Protein AF-0000000084465226 (afdb_homodimer)

Foldseek 3Di:
DPPPPPPPPDPPDAAEDPPADDAPAWEAEPLVRYIGHHHVCLVVVQFVQSVVVVVVVPDPHSYHYHYDPQQRDPLLVVQSSCCSPVVDRPDDLAQRSLLSNLVVCVVRVRPVSNVSVVVVLLVVLVVPPDPLLRSLQNCQSSPNLPSNLSSCVVCVADFDAAPDPPDDPPQQDFDGPHGCLAPVRHHVCSVVVPGPVLQNVLSNVLVVVPPDPDRSSVSSVVSSVVVVVVVVD/DPPPPPDDPDPPDAAEDPPADDAPAWEAEPLVRYIGHHHPCLVVVQFVQSVVVVVVVPDPHSYHYHYDPQQRDPLLVVQSSCCSPVVDRPDDLAQRSLLSNLVVCVVRVRPVSNVSVVVVLLVVLVVCPDPLLRSLQNCQSSPNLPSNLSSCVVCVADFDAAPDDPDDPPQQDFDGPHGCLAPVRHHVCSVVVPGPVLQNVLSNVLVVVPPPPDRSSVSSVVSSVVVVVVVVD

Nearest PDB structures (foldseek):
  8rit-assembly1_B  TM=6.973E-01  e=1.327E-02  Xenopus laevis
  7x4x-assembly2_C  TM=7.079E-01  e=2.203E-02  Homo sapiens
  8p2n-assembly1_B  TM=6.902E-01  e=2.203E-02  Xenopus laevis
  6w68-assembly1_A-2  TM=7.251E-01  e=8.524E-02  Homo sapiens
  8rit-assembly1_B  TM=6.971E-01  e=1.528E-02  Xenopus laevis

Organism: NCBI:txid879819

Solvent-accessible surface area (backbone atoms only — not comparable to full-atom values): 25489 Å² total; per-residue (Å²): 134,84,83,77,73,92,68,79,78,77,74,75,78,70,39,71,41,92,79,42,64,82,31,81,24,36,36,33,16,61,62,69,28,34,33,34,19,38,51,52,64,57,52,41,73,37,9,64,54,54,38,48,56,46,60,67,45,53,96,75,54,63,56,49,74,33,69,48,66,77,38,30,28,58,70,36,49,50,42,47,49,33,32,58,71,70,67,37,74,81,61,70,89,39,51,66,64,48,40,23,36,49,50,36,31,60,74,37,51,19,56,64,47,48,50,51,48,52,52,51,49,54,51,46,65,71,65,63,77,59,58,63,59,52,49,38,50,35,26,47,53,66,65,36,62,68,57,34,35,50,49,37,61,74,50,68,77,44,51,26,63,74,66,53,87,87,57,77,73,57,84,56,40,51,42,51,63,35,48,56,62,40,65,37,37,48,28,54,61,69,67,68,62,75,50,56,44,62,57,56,46,14,41,19,38,26,50,53,44,67,80,52,94,60,55,56,33,58,40,23,50,52,43,36,50,53,53,55,55,57,69,70,102,134,88,83,78,75,91,68,79,78,77,76,76,78,71,39,72,41,91,79,41,65,83,30,82,23,38,36,32,17,58,62,68,30,33,33,34,18,39,50,50,61,59,51,42,73,36,10,64,54,54,38,48,56,46,58,66,46,52,96,75,57,61,58,48,77,33,69,47,65,78,37,29,28,58,70,36,48,50,42,47,48,32,33,58,71,69,64,38,75,82,61,70,88,39,50,66,64,48,39,23,37,49,49,36,31,58,73,38,52,19,57,64,46,47,50,51,47,52,53,51,50,53,51,48,65,69,65,61,78,58,58,64,60,53,50,38,49,34,26,46,52,66,66,36,63,67,56,34,35,50,47,37,62,76,50,69,78,44,50,25,63,72,67,52,88,86,57,77,72,56,84,56,40,52,42,52,64,36,48,59,63,41,64,38,35,48,27,54,62,68,69,67,62,75,50,57,46,62,56,56,43,14,39,20,38,26,50,52,47,65,81,52,92,59,55,56,34,56,40,23,51,52,42,36,51,52,52,57,55,56,69,70,100

Radius of gyration: 28.39 Å; Cα contacts (8 Å, |Δi|>4): 663; chains: 2; bounding box: 90×73×52 Å

pLDDT: mean 82.98, std 15.49, range [26.61, 96.94]

Sequence (466 aa):
MAEGERSGRGEAEIYDDAVWTDGDFEVITTADNVRFRVPSFHLFSSSAVLRNAHSVANGAKCKITFTDPDCETADIFRLFLGLASKGRLLAAWTLDPVRQLVMFLDKYECIQARRLFSSRFEIEIRRSGTRAHDLFLVAAAIGDTSLCRLILTRQAKQVWGKPREGTKAKPLDGTPGWCVWDCRHWPSSTWNCGVPNKYLFALARAFGQGGSSKPLADEFERYLGLVESSNALMAEGERSGRGEAEIYDDAVWTDGDFEVITTADNVRFRVPSFHLFSSSAVLRNAHSVANGAKCKITFTDPDCETADIFRLFLGLASKGRLLAAWTLDPVRQLVMFLDKYECIQARRLFSSRFEIEIRRSGTRAHDLFLVAAAIGDTSLCRLILTRQAKQVWGKPREGTKAKPLDGTPGWCVWDCRHWPSSTWNCGVPNKYLFALARAFGQGGSSKPLADEFERYLGLVESSNAL

Secondary structure (DSSP, 8-state):
------------PPEEEEEEES-SEEEEETTTTEEEEE-HHHHHHH-HHHHHHHHHTTTT--EEEE--TTT-SHHHHHHHHHHHHH----S-S-HHHHHHHHHHHHHTT-HHHHHHHHHHHHHHHHH--S-HHHHHHHHHHTT-HHHHHHHHHHTTT-BBS---TT----TTSPPBTSBTT-GGG--GGGGGS---HHHHHHHHHHHHTTT-SS-HHHHHHHHHHHHHHHHH-/------------PPEEEEEEES-SEEEEETTTTEEEEE-HHHHHTT-HHHHHHHHHTTTT--EEEE--TTT-SHHHHHHHHHHHHH----S-S-HHHHHHHHHHHHHTT-HHHHHHHHHHHHHHHHHT-S-HHHHHHHHHHTT-HHHHHHHHHHTTT-BBS---TTS---TTSPPBTSBTT-GGG--GGGGGS---HHHHHHHHHHHHTTT-SS-HHHHHHHHHHHHHHHHH-

Structure (mmCIF, N/CA/C/O backbone):
data_AF-0000000084465226-model_v1
#
loop_
_entity.id
_entity.type
_entity.pdbx_description
1 polymer 'BTB domain-containing protein'
#
loop_
_atom_site.group_PDB
_atom_site.id
_atom_site.type_symbol
_atom_site.label_atom_id
_atom_site.label_alt_id
_atom_site.label_comp_id
_atom_site.label_asym_id
_atom_site.label_entity_id
_atom_site.label_seq_id
_atom_site.pdbx_PDB_ins_code
_atom_site.Cartn_x
_atom_site.Cartn_y
_atom_site.Cartn_z
_atom_site.occupancy
_atom_site.B_iso_or_equiv
_atom_site.auth_seq_id
_atom_site.auth_comp_id
_atom_site.auth_asym_id
_atom_site.auth_atom_id
_atom_site.pdbx_PDB_model_num
ATOM 1 N N . MET A 1 1 ? 60.344 0.068 3.934 1 26.73 1 MET A N 1
ATOM 2 C CA . MET A 1 1 ? 59.094 -0.446 4.5 1 26.73 1 MET A CA 1
ATOM 3 C C . MET A 1 1 ? 58.125 -0.823 3.402 1 26.73 1 MET A C 1
ATOM 5 O O . MET A 1 1 ? 57.844 -0.018 2.512 1 26.73 1 MET A O 1
ATOM 9 N N . ALA A 1 2 ? 57.906 -2.207 3.109 1 30.73 2 ALA A N 1
ATOM 10 C CA . ALA A 1 2 ? 57.156 -2.914 2.062 1 30.73 2 ALA A CA 1
ATOM 11 C C . ALA A 1 2 ? 55.688 -2.592 2.125 1 30.73 2 ALA A C 1
ATOM 13 O O . ALA A 1 2 ? 55.062 -2.68 3.191 1 30.73 2 ALA A O 1
ATOM 14 N N . GLU A 1 3 ? 55.125 -1.611 1.387 1 29.89 3 GLU A N 1
ATOM 15 C CA . GLU A 1 3 ? 53.719 -1.241 1.241 1 29.89 3 GLU A CA 1
ATOM 16 C C . GLU A 1 3 ? 52.844 -2.473 1.016 1 29.89 3 GLU A C 1
ATOM 18 O O . GLU A 1 3 ? 53 -3.176 0.015 1 29.89 3 GLU A O 1
ATOM 23 N N . GLY A 1 4 ? 52.438 -3.301 2.051 1 30.75 4 GLY A N 1
ATOM 24 C CA . GLY A 1 4 ? 51.594 -4.484 2.047 1 30.75 4 GLY A CA 1
ATOM 25 C C . GLY A 1 4 ? 50.25 -4.266 1.346 1 30.75 4 GLY A C 1
ATOM 26 O O . GLY A 1 4 ? 49.469 -3.424 1.762 1 30.75 4 GLY A O 1
ATOM 27 N N . GLU A 1 5 ? 50.094 -4.473 0.018 1 32.34 5 GLU A N 1
ATOM 28 C CA . GLU A 1 5 ? 48.938 -4.406 -0.894 1 32.34 5 GLU A CA 1
ATOM 29 C C . GLU A 1 5 ? 47.719 -5.102 -0.3 1 32.34 5 GLU A C 1
ATOM 31 O O . GLU A 1 5 ? 47.812 -6.246 0.149 1 32.34 5 GLU A O 1
ATOM 36 N N . ARG A 1 6 ? 46.781 -4.383 0.374 1 34.06 6 ARG A N 1
ATOM 37 C CA . ARG A 1 6 ? 45.469 -4.867 0.792 1 34.06 6 ARG A CA 1
ATOM 38 C C . ARG A 1 6 ? 44.844 -5.766 -0.275 1 34.06 6 ARG A C 1
ATOM 40 O O . ARG A 1 6 ? 44.219 -5.277 -1.221 1 34.06 6 ARG A O 1
ATOM 47 N N . SER A 1 7 ? 45.5 -6.77 -0.848 1 32.31 7 SER A N 1
ATOM 48 C CA . SER A 1 7 ? 45.188 -7.617 -1.991 1 32.31 7 SER A CA 1
ATOM 49 C C . SER A 1 7 ? 43.781 -8.195 -1.874 1 32.31 7 SER A C 1
ATOM 51 O O . SER A 1 7 ? 43 -8.148 -2.828 1 32.31 7 SER A O 1
ATOM 53 N N . GLY A 1 8 ? 43.438 -9.391 -1.046 1 33.94 8 GLY A N 1
ATOM 54 C CA . GLY A 1 8 ? 42.625 -10.547 -1.35 1 33.94 8 GLY A CA 1
ATOM 55 C C . GLY A 1 8 ? 41.156 -10.312 -1.069 1 33.94 8 GLY A C 1
ATOM 56 O O . GLY A 1 8 ? 40.688 -10.438 0.073 1 33.94 8 GLY A O 1
ATOM 57 N N . ARG A 1 9 ? 40.406 -9.414 -1.457 1 37.72 9 ARG A N 1
ATOM 58 C CA . ARG A 1 9 ? 38.969 -9.5 -1.297 1 37.72 9 ARG A CA 1
ATOM 59 C C . ARG A 1 9 ? 38.5 -10.945 -1.395 1 37.72 9 ARG A C 1
ATOM 61 O O . ARG A 1 9 ? 38.75 -11.625 -2.389 1 37.72 9 ARG A O 1
ATOM 68 N N . GLY A 1 10 ? 38.375 -11.742 -0.448 1 41.34 10 GLY A N 1
ATOM 69 C CA . GLY A 1 10 ? 38 -13.148 -0.339 1 41.34 10 GLY A CA 1
ATOM 70 C C . GLY A 1 10 ? 36.844 -13.539 -1.236 1 41.34 10 GLY A C 1
ATOM 71 O O . GLY A 1 10 ? 35.812 -12.859 -1.265 1 41.34 10 GLY A O 1
ATOM 72 N N . GLU A 1 11 ? 36.969 -14.008 -2.512 1 51.06 11 GLU A N 1
ATOM 73 C CA . GLU A 1 11 ? 36 -14.578 -3.441 1 51.06 11 GLU A CA 1
ATOM 74 C C . GLU A 1 11 ? 34.938 -15.398 -2.703 1 51.06 11 GLU A C 1
ATOM 76 O O . GLU A 1 11 ? 35.25 -16.281 -1.919 1 51.06 11 GLU A O 1
ATOM 81 N N . ALA A 1 12 ? 33.844 -14.844 -2.297 1 64.75 12 ALA A N 1
ATOM 82 C CA . ALA A 1 12 ? 32.781 -15.594 -1.634 1 64.75 12 ALA A CA 1
ATOM 83 C C . ALA A 1 12 ? 32.625 -16.984 -2.229 1 64.75 12 ALA A C 1
ATOM 85 O O . ALA A 1 12 ? 32.812 -17.188 -3.432 1 64.75 12 ALA A O 1
ATOM 86 N N . GLU A 1 13 ? 32.812 -18.016 -1.422 1 83.81 13 GLU A N 1
ATOM 87 C CA . GLU A 1 13 ? 32.719 -19.438 -1.781 1 83.81 13 GLU A CA 1
ATOM 88 C C . GLU A 1 13 ? 31.422 -19.75 -2.5 1 83.81 13 GLU A C 1
ATOM 90 O O . GLU A 1 13 ? 30.344 -19.344 -2.059 1 83.81 13 GLU A O 1
ATOM 95 N N . ILE A 1 14 ? 31.5 -20.188 -3.77 1 90 14 ILE A N 1
ATOM 96 C CA . ILE A 1 14 ? 30.375 -20.625 -4.59 1 90 14 ILE A CA 1
ATOM 97 C C . ILE A 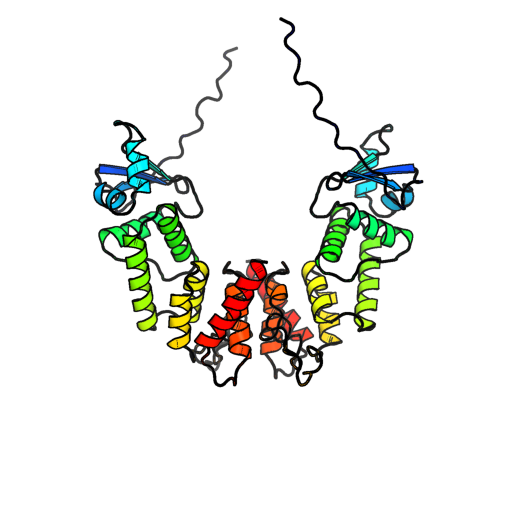1 14 ? 30.062 -22.094 -4.305 1 90 14 ILE A C 1
ATOM 99 O O . ILE A 1 14 ? 30.969 -22.922 -4.266 1 90 14 ILE A O 1
ATOM 103 N N . TYR A 1 15 ? 28.734 -22.344 -3.973 1 93.5 15 TYR A N 1
ATOM 104 C CA . TYR A 1 15 ? 28.281 -23.703 -3.68 1 93.5 15 TYR A CA 1
ATOM 105 C C . TYR A 1 15 ? 27.531 -24.297 -4.867 1 93.5 15 TYR A C 1
ATOM 107 O O . TYR A 1 15 ? 26.766 -23.594 -5.531 1 93.5 15 TYR A O 1
ATOM 115 N N . ASP A 1 16 ? 27.797 -25.594 -5.031 1 93.25 16 ASP A N 1
ATOM 116 C CA . ASP A 1 16 ? 27.094 -26.297 -6.102 1 93.25 16 ASP A CA 1
ATOM 117 C C . ASP A 1 16 ? 25.672 -26.641 -5.672 1 93.25 16 ASP A C 1
ATOM 119 O O . ASP A 1 16 ? 25.438 -27 -4.516 1 93.25 16 ASP A O 1
ATOM 123 N N . ASP A 1 17 ? 24.781 -26.531 -6.652 1 94.12 17 ASP A N 1
ATOM 124 C CA . ASP A 1 17 ? 23.422 -26.984 -6.398 1 94.12 17 ASP A CA 1
ATOM 125 C C . ASP A 1 17 ? 23.375 -28.484 -6.129 1 94.12 17 ASP A C 1
ATOM 127 O O . ASP A 1 17 ? 24.234 -29.219 -6.609 1 94.12 17 ASP A O 1
ATOM 131 N N . ALA A 1 18 ? 22.406 -28.781 -5.363 1 90.94 18 ALA A N 1
ATOM 132 C CA . ALA A 1 18 ? 22.312 -30.172 -4.938 1 90.94 18 ALA A CA 1
ATOM 133 C C . ALA A 1 18 ? 21.781 -31.062 -6.059 1 90.94 18 ALA A C 1
ATOM 135 O O . ALA A 1 18 ? 22.047 -32.25 -6.094 1 90.94 18 ALA A O 1
ATOM 136 N N . VAL A 1 19 ? 21.047 -30.609 -6.945 1 88.75 19 VAL A N 1
ATOM 137 C CA . VAL A 1 19 ? 20.328 -31.406 -7.938 1 88.75 19 VAL A CA 1
ATOM 138 C C . VAL A 1 19 ? 20.922 -31.141 -9.32 1 88.75 19 VAL A C 1
ATOM 140 O O . VAL A 1 19 ? 21.234 -32.094 -10.055 1 88.75 19 VAL A O 1
ATOM 143 N N . TRP A 1 20 ? 21.141 -29.922 -9.648 1 92 20 TRP A N 1
ATOM 144 C CA . TRP A 1 20 ? 21.578 -29.547 -10.992 1 92 20 TRP A CA 1
ATOM 145 C C . TRP A 1 20 ? 23.094 -29.391 -11.055 1 92 20 TRP A C 1
ATOM 147 O O . TRP A 1 20 ? 23.609 -28.281 -11.016 1 92 20 TRP A O 1
ATOM 157 N N . THR A 1 21 ? 23.766 -30.547 -11.219 1 92.06 21 THR A N 1
ATOM 158 C CA . THR A 1 21 ? 25.234 -30.547 -11.133 1 92.06 21 THR A CA 1
ATOM 159 C C . THR A 1 21 ? 25.844 -31.156 -12.391 1 92.06 21 THR A C 1
ATOM 161 O O . THR A 1 21 ? 27.062 -31.141 -12.555 1 92.06 21 THR A O 1
ATOM 164 N N . ASP A 1 22 ? 25.078 -31.641 -13.367 1 87.12 22 ASP A N 1
ATOM 165 C CA . ASP A 1 22 ? 25.641 -32.438 -14.453 1 87.12 22 ASP A CA 1
ATOM 166 C C . ASP A 1 22 ? 25.375 -31.797 -15.805 1 87.12 22 ASP A C 1
ATOM 168 O O . ASP A 1 22 ? 25.594 -32.406 -16.844 1 87.12 22 ASP A O 1
ATOM 172 N N . GLY A 1 23 ? 25.062 -30.625 -15.93 1 87.38 23 GLY A N 1
ATOM 173 C CA . GLY A 1 23 ? 24.766 -30 -17.203 1 87.38 23 GLY A CA 1
ATOM 174 C C . GLY A 1 23 ? 25.984 -29.359 -17.859 1 87.38 23 GLY A C 1
ATOM 175 O O . GLY A 1 23 ? 27.062 -29.344 -17.266 1 87.38 23 GLY A O 1
ATOM 176 N N . ASP A 1 24 ? 25.875 -29 -19.141 1 86.12 24 ASP A N 1
ATOM 177 C CA . ASP A 1 24 ? 26.984 -28.469 -19.938 1 86.12 24 ASP A CA 1
ATOM 178 C C . ASP A 1 24 ? 27.062 -26.953 -19.812 1 86.12 24 ASP A C 1
ATOM 180 O O . ASP A 1 24 ? 27.984 -26.328 -20.344 1 86.12 24 ASP A O 1
ATOM 184 N N . PHE A 1 25 ? 26.172 -26.422 -19.094 1 88.12 25 PHE A N 1
ATOM 185 C CA . PHE A 1 25 ? 26.125 -24.969 -18.969 1 88.12 25 PHE A CA 1
ATOM 186 C C . PHE A 1 25 ? 26.109 -24.547 -17.516 1 88.12 25 PHE A C 1
ATOM 188 O O . PHE A 1 25 ? 25.359 -25.094 -16.703 1 88.12 25 PHE A O 1
ATOM 195 N N . GLU A 1 26 ? 26.891 -23.578 -17.266 1 89.88 26 GLU A N 1
ATOM 196 C CA . GLU A 1 26 ? 27.016 -23.141 -15.875 1 89.88 26 GLU A CA 1
ATOM 197 C C . GLU A 1 26 ? 26.25 -21.844 -15.648 1 89.88 26 GLU A C 1
ATOM 199 O O . GLU A 1 26 ? 26.328 -20.906 -16.453 1 89.88 26 GLU A O 1
ATOM 204 N N . VAL A 1 27 ? 25.453 -21.906 -14.594 1 90.94 27 VAL A N 1
ATOM 205 C CA . VAL A 1 27 ? 24.719 -20.719 -14.156 1 90.94 27 VAL A CA 1
ATOM 206 C C . VAL A 1 27 ? 25.062 -20.422 -12.695 1 90.94 27 VAL A C 1
ATOM 208 O O . VAL A 1 27 ? 25 -21.312 -11.844 1 90.94 27 VAL A O 1
ATOM 211 N N . ILE A 1 28 ? 25.422 -19.188 -12.453 1 89.94 28 ILE A N 1
ATOM 212 C CA . ILE A 1 28 ? 25.734 -18.797 -11.086 1 89.94 28 ILE A CA 1
ATOM 213 C C . ILE A 1 28 ? 24.781 -17.703 -10.633 1 89.94 28 ILE A C 1
ATOM 215 O O . ILE A 1 28 ? 24.562 -16.719 -11.344 1 89.94 28 ILE A O 1
ATOM 219 N N . THR A 1 29 ? 24.172 -17.969 -9.523 1 93.25 29 THR A N 1
ATOM 220 C CA . THR A 1 29 ? 23.391 -16.938 -8.867 1 93.25 29 THR A CA 1
ATOM 221 C C . THR A 1 29 ? 24.203 -16.219 -7.793 1 93.25 29 THR A C 1
ATOM 223 O O . THR A 1 29 ? 24.609 -16.844 -6.805 1 93.25 29 THR A O 1
ATOM 226 N N . THR A 1 30 ? 24.328 -14.984 -7.945 1 86.75 30 THR A N 1
ATOM 227 C CA . THR A 1 30 ? 25.219 -14.25 -7.055 1 86.75 30 THR A CA 1
ATOM 228 C C . THR A 1 30 ? 24.516 -13.922 -5.738 1 86.75 30 THR A C 1
ATOM 230 O O . THR A 1 30 ? 25.172 -13.711 -4.715 1 86.75 30 THR A O 1
ATOM 233 N N . ALA A 1 31 ? 23.234 -13.82 -5.785 1 88.06 31 ALA A N 1
ATOM 234 C CA . ALA A 1 31 ? 22.484 -13.484 -4.578 1 88.06 31 ALA A CA 1
ATOM 235 C C . ALA A 1 31 ? 22.719 -14.523 -3.486 1 88.06 31 ALA A C 1
ATOM 237 O O . ALA A 1 31 ? 22.75 -14.195 -2.299 1 88.06 31 ALA A O 1
ATOM 238 N N . ASP A 1 32 ? 22.922 -15.727 -3.826 1 91.44 32 ASP A N 1
ATOM 239 C CA . ASP A 1 32 ? 23.078 -16.812 -2.859 1 91.44 32 ASP A CA 1
ATOM 240 C C . ASP A 1 32 ? 24.344 -17.609 -3.135 1 91.44 32 ASP A C 1
ATOM 242 O O . ASP A 1 32 ? 24.641 -18.578 -2.434 1 91.44 32 ASP A O 1
ATOM 246 N N . ASN A 1 33 ? 25.109 -17.25 -4.113 1 93.06 33 ASN A N 1
ATOM 247 C CA . ASN A 1 33 ? 26.359 -17.875 -4.473 1 93.06 33 ASN A CA 1
ATOM 248 C C . ASN A 1 33 ? 26.172 -19.375 -4.762 1 93.06 33 ASN A C 1
ATOM 250 O O . ASN A 1 33 ? 26.906 -20.203 -4.23 1 93.06 33 ASN A O 1
ATOM 254 N N . VAL A 1 34 ? 25.266 -19.672 -5.523 1 95.12 34 VAL A N 1
ATOM 255 C CA . VAL A 1 34 ? 24.984 -21.047 -5.91 1 95.12 34 VAL A CA 1
ATOM 256 C C . VAL A 1 34 ? 25.281 -21.234 -7.395 1 95.12 34 VAL A C 1
ATOM 258 O O . VAL A 1 34 ? 24.938 -20.391 -8.219 1 95.12 34 VAL A O 1
ATOM 261 N N . ARG A 1 35 ? 25.953 -22.344 -7.668 1 94.62 35 ARG A N 1
ATOM 262 C CA . ARG A 1 35 ? 26.281 -22.703 -9.047 1 94.62 35 ARG A CA 1
ATOM 263 C C . ARG A 1 35 ? 25.406 -23.859 -9.531 1 94.62 35 ARG A C 1
ATOM 265 O O . ARG A 1 35 ? 25.203 -24.844 -8.82 1 94.62 35 ARG A O 1
ATOM 272 N N . PHE A 1 36 ? 24.859 -23.594 -10.656 1 93.88 36 PHE A N 1
ATOM 273 C CA . PHE A 1 36 ? 24.078 -24.625 -11.336 1 93.88 36 PHE A CA 1
ATOM 274 C C . PHE A 1 36 ? 24.781 -25.094 -12.602 1 93.88 36 PHE A C 1
ATOM 276 O O . PHE A 1 36 ? 25.391 -24.297 -13.312 1 93.88 36 PHE A O 1
ATOM 283 N N . ARG A 1 37 ? 24.781 -26.375 -12.789 1 92.38 37 ARG A N 1
ATOM 284 C CA . ARG A 1 37 ? 25.141 -26.953 -14.078 1 92.38 37 ARG A CA 1
ATOM 285 C C . ARG A 1 37 ? 23.938 -27.594 -14.75 1 92.38 37 ARG A C 1
ATOM 287 O O . ARG A 1 37 ? 23.438 -28.625 -14.289 1 92.38 37 ARG A O 1
ATOM 294 N N . VAL A 1 38 ? 23.5 -26.891 -15.812 1 91.19 38 VAL A N 1
ATOM 295 C CA . VAL A 1 38 ? 22.25 -27.297 -16.438 1 91.19 38 VAL A CA 1
ATOM 296 C C . VAL A 1 38 ? 22.484 -27.578 -17.922 1 91.19 38 VAL A C 1
ATOM 298 O O . VAL A 1 38 ? 23.391 -27 -18.531 1 91.19 38 VAL A O 1
ATOM 301 N N . PRO A 1 39 ? 21.734 -28.609 -18.438 1 87.19 39 PRO A N 1
ATOM 302 C CA . PRO A 1 39 ? 21.797 -28.75 -19.891 1 87.19 39 PRO A CA 1
ATOM 303 C C . PRO A 1 39 ? 21.391 -27.484 -20.625 1 87.19 39 PRO A C 1
ATOM 305 O O . PRO A 1 39 ? 20.312 -26.922 -20.359 1 87.19 39 PRO A O 1
ATOM 308 N N . SER A 1 40 ? 22.188 -27.062 -21.547 1 83.75 40 SER A N 1
ATOM 309 C CA . SER A 1 40 ? 21.984 -25.812 -22.25 1 83.75 40 SER A CA 1
ATOM 310 C C . SER A 1 40 ? 20.641 -25.781 -22.984 1 83.75 40 SER A C 1
ATOM 312 O O . SER A 1 40 ? 20.031 -24.719 -23.125 1 83.75 40 SER A O 1
ATOM 314 N N . PHE A 1 41 ? 20.203 -26.953 -23.344 1 82.88 41 PHE A N 1
ATOM 315 C CA . PHE A 1 41 ? 18.953 -27.062 -24.078 1 82.88 41 PHE A CA 1
ATOM 316 C C . PHE A 1 41 ? 17.781 -26.5 -23.25 1 82.88 41 PHE A C 1
ATOM 318 O O . PHE A 1 41 ? 16.906 -25.828 -23.781 1 82.88 41 PHE A O 1
ATOM 325 N N . HIS A 1 42 ? 17.781 -26.75 -21.938 1 82.38 42 HIS A N 1
ATOM 326 C CA . HIS A 1 42 ? 16.688 -26.281 -21.078 1 82.38 42 HIS A CA 1
ATOM 327 C C . HIS A 1 42 ? 16.656 -24.766 -21.016 1 82.38 42 HIS A C 1
ATOM 329 O O . HIS A 1 42 ? 15.57 -24.172 -21 1 82.38 42 HIS A O 1
ATOM 335 N N . LEU A 1 43 ? 17.766 -24.156 -21.016 1 82.56 43 LEU A N 1
ATOM 336 C CA . LEU A 1 43 ? 17.859 -22.703 -20.891 1 82.56 43 LEU A CA 1
ATOM 337 C C . LEU A 1 43 ? 17.578 -22.031 -22.234 1 82.56 43 LEU A C 1
ATOM 339 O O . LEU A 1 43 ? 16.75 -21.125 -22.312 1 82.56 43 LEU A O 1
ATOM 343 N N . PHE A 1 44 ? 18.188 -22.578 -23.297 1 80.62 44 PHE A N 1
ATOM 344 C CA . PHE A 1 44 ? 18.188 -21.875 -24.594 1 80.62 44 PHE A CA 1
ATOM 345 C C . PHE A 1 44 ? 16.906 -22.141 -25.359 1 80.62 44 PHE A C 1
ATOM 347 O O . PHE A 1 44 ? 16.484 -21.328 -26.172 1 80.62 44 PHE A O 1
ATOM 354 N N . SER A 1 45 ? 16.328 -23.25 -25.031 1 81.5 45 SER A N 1
ATOM 355 C CA . SER A 1 45 ? 15.047 -23.516 -25.656 1 81.5 45 SER A CA 1
ATOM 356 C C . SER A 1 45 ? 13.93 -22.703 -25 1 81.5 45 SER A C 1
ATOM 358 O O . SER A 1 45 ? 12.898 -22.438 -25.625 1 81.5 45 SER A O 1
ATOM 360 N N . SER A 1 46 ? 14.172 -22.297 -23.797 1 83 46 SER A N 1
ATOM 361 C CA . SER A 1 46 ? 13.125 -21.641 -23.016 1 83 46 SER A CA 1
ATOM 362 C C . SER A 1 46 ? 13.148 -20.125 -23.234 1 83 46 SER A C 1
ATOM 364 O O . SER A 1 46 ? 12.133 -19.453 -23.031 1 83 46 SER A O 1
ATOM 366 N N . SER A 1 47 ? 14.297 -19.609 -23.656 1 88.25 47 SER A N 1
ATOM 367 C CA . SER A 1 47 ? 14.438 -18.156 -23.703 1 88.25 47 SER A CA 1
ATOM 368 C C . SER A 1 47 ? 15.438 -17.734 -24.766 1 88.25 47 SER A C 1
ATOM 370 O O . SER A 1 47 ? 16.609 -18.109 -24.703 1 88.25 47 SER A O 1
ATOM 372 N N . ALA A 1 48 ? 15 -16.953 -25.656 1 80.19 48 ALA A N 1
ATOM 373 C CA . ALA A 1 48 ? 15.906 -16.406 -26.656 1 80.19 48 ALA A CA 1
ATOM 374 C C . ALA A 1 48 ? 16.891 -15.414 -26.031 1 80.19 48 ALA A C 1
ATOM 376 O O . ALA A 1 48 ? 18.047 -15.312 -26.453 1 80.19 48 ALA A O 1
ATOM 377 N N . VAL A 1 49 ? 16.422 -14.773 -25.047 1 81.25 49 VAL A N 1
ATOM 378 C CA . VAL A 1 49 ? 17.25 -13.797 -24.344 1 81.25 49 VAL A CA 1
ATOM 379 C C . VAL A 1 49 ? 18.453 -14.492 -23.703 1 81.25 49 VAL A C 1
ATOM 381 O O . VAL A 1 49 ? 19.578 -14.031 -23.812 1 81.25 49 VAL A O 1
ATOM 384 N N . LEU A 1 50 ? 18.188 -15.617 -23.141 1 83.06 50 LEU A N 1
ATOM 385 C CA . LEU A 1 50 ? 19.266 -16.359 -22.5 1 83.06 50 LEU A CA 1
ATOM 386 C C . LEU A 1 50 ? 20.203 -16.953 -23.547 1 83.06 50 LEU A C 1
ATOM 388 O O . LEU A 1 50 ? 21.422 -16.984 -23.344 1 83.06 50 LEU A O 1
ATOM 392 N N . ARG A 1 51 ? 19.625 -17.328 -24.641 1 80.12 51 ARG A N 1
ATOM 393 C CA . ARG A 1 51 ? 20.422 -17.844 -25.75 1 80.12 51 ARG A CA 1
ATOM 394 C C . ARG A 1 51 ? 21.344 -16.766 -26.312 1 80.12 51 ARG A C 1
ATOM 396 O O . ARG A 1 51 ? 22.531 -17.016 -26.547 1 80.12 51 ARG A O 1
ATOM 403 N N . ASN A 1 52 ? 20.812 -15.648 -26.422 1 79.19 52 ASN A N 1
ATOM 404 C CA . ASN A 1 52 ? 21.578 -14.539 -26.984 1 79.19 52 ASN A CA 1
ATOM 405 C C . ASN A 1 52 ? 22.656 -14.062 -26.016 1 79.19 52 ASN A C 1
ATOM 407 O O . ASN A 1 52 ? 23.75 -13.68 -26.438 1 79.19 52 ASN A O 1
ATOM 411 N N . ALA A 1 53 ? 22.297 -14.07 -24.828 1 71.94 53 ALA A N 1
ATOM 412 C CA . ALA A 1 53 ? 23.281 -13.664 -23.828 1 71.94 53 ALA A CA 1
ATOM 413 C C . ALA A 1 53 ? 24.5 -14.578 -23.844 1 71.94 53 ALA A C 1
ATOM 415 O O . ALA A 1 53 ? 25.641 -14.125 -23.641 1 71.94 53 ALA A O 1
ATOM 416 N N . HIS A 1 54 ? 24.266 -15.734 -24.188 1 71.12 54 HIS A N 1
ATOM 417 C CA . HIS A 1 54 ? 25.344 -16.719 -24.281 1 71.12 54 HIS A CA 1
ATOM 418 C C . HIS A 1 54 ? 26.188 -16.469 -25.547 1 71.12 54 HIS A C 1
ATOM 420 O O . HIS A 1 54 ? 27.406 -16.594 -25.5 1 71.12 54 HIS A O 1
ATOM 426 N N . SER A 1 55 ? 25.5 -16.266 -26.609 1 67.38 55 SER A N 1
ATOM 427 C CA . SER A 1 55 ? 26.203 -16.125 -27.875 1 67.38 55 SER A CA 1
ATOM 428 C C . SER A 1 55 ? 27.156 -14.93 -27.844 1 67.38 55 SER A C 1
ATOM 430 O O . SER A 1 55 ? 28.203 -14.961 -28.484 1 67.38 55 SER A O 1
ATOM 432 N N . VAL A 1 56 ? 26.672 -13.938 -27.25 1 58.84 56 VAL A N 1
ATOM 433 C CA . VAL A 1 56 ? 27.5 -12.742 -27.156 1 58.84 56 VAL A CA 1
ATOM 434 C C . VAL A 1 56 ? 28.75 -13.039 -26.328 1 58.84 56 VAL A C 1
ATOM 436 O O . VAL A 1 56 ? 29.812 -12.477 -26.578 1 58.84 56 VAL A O 1
ATOM 439 N N . ALA A 1 57 ? 28.406 -13.742 -25.391 1 54.75 57 ALA A N 1
ATOM 440 C CA . ALA A 1 57 ? 29.578 -14.047 -24.578 1 54.75 57 ALA A CA 1
ATOM 441 C C . ALA A 1 57 ? 30.562 -14.938 -25.328 1 54.75 57 ALA A C 1
ATOM 443 O O . ALA A 1 57 ? 31.688 -15.148 -24.891 1 54.75 57 ALA A O 1
ATOM 444 N N . ASN A 1 58 ? 30.844 -14.719 -26.688 1 46.91 58 ASN A N 1
ATOM 445 C CA . ASN A 1 58 ? 31.859 -15.211 -27.609 1 46.91 58 ASN A CA 1
ATOM 446 C C . ASN A 1 58 ? 32.5 -16.516 -27.109 1 46.91 58 ASN A C 1
ATOM 448 O O . ASN A 1 58 ? 33.406 -16.484 -26.297 1 46.91 58 ASN A O 1
ATOM 452 N N . GLY A 1 59 ? 32.188 -17.719 -27.656 1 49.69 59 GLY A N 1
ATOM 453 C CA . GLY A 1 59 ? 32.938 -18.953 -27.688 1 49.69 59 GLY A CA 1
ATOM 454 C C . GLY A 1 59 ? 33.219 -19.516 -26.312 1 49.69 59 GLY A C 1
ATOM 455 O O . GLY A 1 59 ? 33.125 -20.734 -26.094 1 49.69 59 GLY A O 1
ATOM 456 N N . ALA A 1 60 ? 34.094 -18.797 -25.5 1 47.81 60 ALA A N 1
ATOM 457 C CA . ALA A 1 60 ? 34.75 -19.297 -24.297 1 47.81 60 ALA A CA 1
ATOM 458 C C . ALA A 1 60 ? 33.75 -19.609 -23.203 1 47.81 60 ALA A C 1
ATOM 460 O O . ALA A 1 60 ? 33.938 -20.531 -22.422 1 47.81 60 ALA A O 1
ATOM 461 N N . LYS A 1 61 ? 32.844 -18.516 -22.547 1 54.38 61 LYS A N 1
ATOM 462 C CA . LYS A 1 61 ? 32.375 -18.656 -21.172 1 54.38 61 LYS A CA 1
ATOM 463 C C . LYS A 1 61 ? 30.922 -19.078 -21.109 1 54.38 61 LYS A C 1
ATOM 465 O O . LYS A 1 61 ? 30.031 -18.328 -21.547 1 54.38 61 LYS A O 1
ATOM 470 N N . CYS A 1 62 ? 30.641 -20.406 -21.266 1 68.12 62 CYS A N 1
ATOM 471 C CA . CYS A 1 62 ? 29.516 -21.266 -20.938 1 68.12 62 CYS A CA 1
ATOM 472 C C . CYS A 1 62 ? 28.938 -20.922 -19.578 1 68.12 62 CYS A C 1
ATOM 474 O O . CYS A 1 62 ? 28.703 -21.812 -18.75 1 68.12 62 CYS A O 1
ATOM 476 N N . LYS A 1 63 ? 28.938 -19.672 -19.344 1 80.69 63 LYS A N 1
ATOM 477 C CA . LYS A 1 63 ? 28.469 -19.375 -18 1 80.69 63 LYS A CA 1
ATOM 478 C C . LYS A 1 63 ? 27.609 -18.109 -17.984 1 80.69 63 LYS A C 1
ATOM 480 O O . LYS A 1 63 ? 27.859 -17.172 -18.734 1 80.69 63 LYS A O 1
ATOM 485 N N . ILE A 1 64 ? 26.469 -18.125 -17.391 1 85.75 64 ILE A N 1
ATOM 486 C CA . ILE A 1 64 ? 25.625 -16.969 -17.125 1 85.75 64 ILE A CA 1
ATOM 487 C C . ILE A 1 64 ? 25.594 -16.688 -15.617 1 85.75 64 ILE A C 1
ATOM 489 O O . ILE A 1 64 ? 25.547 -17.625 -14.812 1 85.75 64 ILE A O 1
ATOM 493 N N . THR A 1 65 ? 25.828 -15.398 -15.312 1 88.19 65 THR A N 1
ATOM 494 C CA . THR A 1 65 ? 25.734 -15 -13.914 1 88.19 65 THR A CA 1
ATOM 495 C C . THR A 1 65 ? 24.484 -14.141 -13.68 1 88.19 65 THR A C 1
ATOM 497 O O . THR A 1 65 ? 24.328 -13.086 -14.297 1 88.19 65 THR A O 1
ATOM 500 N N . PHE A 1 66 ? 23.656 -14.703 -12.812 1 90.88 66 PHE A N 1
ATOM 501 C CA . PHE A 1 66 ? 22.484 -13.953 -12.391 1 90.88 66 PHE A CA 1
ATOM 502 C C . PHE A 1 66 ? 22.797 -13.07 -11.195 1 90.88 66 PHE A C 1
ATOM 504 O O . PHE A 1 66 ? 23.344 -13.555 -10.188 1 90.88 66 PHE A O 1
ATOM 511 N N . THR A 1 67 ? 22.391 -11.781 -11.289 1 90.06 67 THR A N 1
ATOM 512 C CA . THR A 1 67 ? 22.828 -10.852 -10.258 1 90.06 67 THR A CA 1
ATOM 513 C C . THR A 1 67 ? 21.625 -10.148 -9.617 1 90.06 67 THR A C 1
ATOM 515 O O . THR A 1 67 ? 21.766 -9.5 -8.578 1 90.06 67 THR A O 1
ATOM 518 N N . ASP A 1 68 ? 20.438 -10.297 -10.188 1 91.19 68 ASP A N 1
ATOM 519 C CA . ASP A 1 68 ? 19.25 -9.617 -9.664 1 91.19 68 ASP A CA 1
ATOM 520 C C . ASP A 1 68 ? 18.672 -10.375 -8.477 1 91.19 68 ASP A C 1
ATOM 522 O O . ASP A 1 68 ? 18.047 -11.43 -8.648 1 91.19 68 ASP A O 1
ATOM 526 N N . PRO A 1 69 ? 18.797 -9.82 -7.332 1 91.31 69 PRO A N 1
ATOM 527 C CA . PRO A 1 69 ? 18.312 -10.555 -6.156 1 91.31 69 PRO A CA 1
ATOM 528 C C . PRO A 1 69 ? 16.781 -10.625 -6.094 1 91.31 69 PRO A C 1
ATOM 530 O O . PRO A 1 69 ? 16.234 -11.406 -5.316 1 91.31 69 PRO A O 1
ATOM 533 N N . ASP A 1 70 ? 16.125 -9.891 -6.863 1 89.62 70 ASP A N 1
ATOM 534 C CA . ASP A 1 70 ? 14.664 -9.844 -6.801 1 89.62 70 ASP A CA 1
ATOM 535 C C . ASP A 1 70 ? 14.047 -11.07 -7.469 1 89.62 70 ASP A C 1
ATOM 537 O O . ASP A 1 70 ? 12.984 -11.539 -7.059 1 89.62 70 ASP A O 1
ATOM 541 N N . CYS A 1 71 ? 14.727 -11.586 -8.406 1 92.56 71 CYS A N 1
ATOM 542 C CA . CYS A 1 71 ? 14.078 -12.695 -9.094 1 92.56 71 CYS A CA 1
ATOM 543 C C . CYS A 1 71 ? 15.109 -13.703 -9.594 1 92.56 71 CYS A C 1
ATOM 545 O O . CYS A 1 71 ? 14.75 -14.719 -10.195 1 92.56 71 CYS A O 1
ATOM 547 N N . GLU A 1 72 ? 16.391 -13.469 -9.32 1 93.88 72 GLU A N 1
ATOM 548 C CA . GLU A 1 72 ? 17.438 -14.344 -9.828 1 93.88 72 GLU A CA 1
ATOM 549 C C . GLU A 1 72 ? 18.156 -15.078 -8.688 1 93.88 72 GLU A C 1
ATOM 551 O O . GLU A 1 72 ? 19.375 -15.117 -8.648 1 93.88 72 GLU A O 1
ATOM 556 N N . THR A 1 73 ? 17.391 -15.594 -7.914 1 94 73 THR A N 1
ATOM 557 C CA . THR A 1 73 ? 17.922 -16.391 -6.816 1 94 73 THR A CA 1
ATOM 558 C C . THR A 1 73 ? 17.953 -17.875 -7.176 1 94 73 THR A C 1
ATOM 560 O O . THR A 1 73 ? 17.328 -18.281 -8.164 1 94 73 THR A O 1
ATOM 563 N N . ALA A 1 74 ? 18.656 -18.625 -6.332 1 93.81 74 ALA A N 1
ATOM 564 C CA . ALA A 1 74 ? 18.766 -20.062 -6.555 1 93.81 74 ALA A CA 1
ATOM 565 C C . ALA A 1 74 ? 17.391 -20.734 -6.484 1 93.81 74 ALA A C 1
ATOM 567 O O . ALA A 1 74 ? 17.078 -21.594 -7.312 1 93.81 74 ALA A O 1
ATOM 568 N N . ASP A 1 75 ? 16.625 -20.344 -5.539 1 91.31 75 ASP A N 1
ATOM 569 C CA . ASP A 1 75 ? 15.297 -20.938 -5.355 1 91.31 75 ASP A CA 1
ATOM 570 C C . ASP A 1 75 ? 14.414 -20.703 -6.57 1 91.31 75 ASP A C 1
ATOM 572 O O . ASP A 1 75 ? 13.727 -21.609 -7.031 1 91.31 75 ASP A O 1
ATOM 576 N N . ILE A 1 76 ? 14.5 -19.516 -7.066 1 92.19 76 ILE A N 1
ATOM 577 C CA . ILE A 1 76 ? 13.672 -19.172 -8.219 1 92.19 76 ILE A CA 1
ATOM 578 C C . ILE A 1 76 ? 14.172 -19.906 -9.453 1 92.19 76 ILE A C 1
ATOM 580 O O . ILE A 1 76 ? 13.367 -20.406 -10.25 1 92.19 76 ILE A O 1
ATOM 584 N N . PHE A 1 77 ? 15.414 -19.938 -9.578 1 92.31 77 PHE A N 1
ATOM 585 C CA . PHE A 1 77 ? 15.984 -20.641 -10.727 1 92.31 77 PHE A CA 1
ATOM 586 C C . PHE A 1 77 ? 15.633 -22.125 -10.688 1 92.31 77 PHE A C 1
ATOM 588 O O . PHE A 1 77 ? 15.344 -22.734 -11.719 1 92.31 77 PHE A O 1
ATOM 595 N N . ARG A 1 78 ? 15.602 -22.719 -9.469 1 90.75 78 ARG A N 1
ATOM 596 C CA . ARG A 1 78 ? 15.18 -24.109 -9.312 1 90.75 78 ARG A CA 1
ATOM 597 C C . ARG A 1 78 ? 13.734 -24.297 -9.758 1 90.75 78 ARG A C 1
ATOM 599 O O . ARG A 1 78 ? 13.414 -25.281 -10.414 1 90.75 78 ARG A O 1
ATOM 606 N N . LEU A 1 79 ? 12.961 -23.375 -9.391 1 90 79 LEU A N 1
ATOM 607 C CA . LEU A 1 79 ? 11.562 -23.438 -9.797 1 90 79 LEU A CA 1
ATOM 608 C C . LEU A 1 79 ? 11.43 -23.344 -11.312 1 90 79 LEU A C 1
ATOM 610 O O . LEU A 1 79 ? 10.648 -24.094 -11.914 1 90 79 LEU A O 1
ATOM 614 N N . PHE A 1 80 ? 12.211 -22.516 -11.906 1 90.88 80 PHE A N 1
ATOM 615 C CA . PHE A 1 80 ? 12.211 -22.375 -13.352 1 90.88 80 PHE A CA 1
ATOM 616 C C . PHE A 1 80 ? 12.633 -23.672 -14.023 1 90.88 80 PHE A C 1
ATOM 618 O O . PHE A 1 80 ? 11.977 -24.141 -14.961 1 90.88 80 PHE A O 1
ATOM 625 N N . LEU A 1 81 ? 13.711 -24.172 -13.516 1 88.94 81 LEU A N 1
ATOM 626 C CA . LEU A 1 81 ? 14.211 -25.406 -14.102 1 88.94 81 LEU A CA 1
ATOM 627 C C . LEU A 1 81 ? 13.188 -26.531 -13.969 1 88.94 81 LEU A C 1
ATOM 629 O O . LEU A 1 81 ? 13.031 -27.344 -14.875 1 88.94 81 LEU A O 1
ATOM 633 N N . GLY A 1 82 ? 12.57 -26.547 -12.836 1 87.12 82 GLY A N 1
ATOM 634 C CA . GLY A 1 82 ? 11.508 -27.516 -12.656 1 87.12 82 GLY A CA 1
ATOM 635 C C . GLY A 1 82 ? 10.391 -27.375 -13.672 1 87.12 82 GLY A C 1
ATOM 636 O O . GLY A 1 82 ? 9.914 -28.359 -14.219 1 87.12 82 GLY A O 1
ATOM 637 N N . LEU A 1 83 ? 10.031 -26.234 -13.945 1 86.44 83 LEU A N 1
ATOM 638 C CA . LEU A 1 83 ? 8.969 -25.938 -14.891 1 86.44 83 LEU A CA 1
ATOM 639 C C . LEU A 1 83 ? 9.414 -26.234 -16.328 1 86.44 83 LEU A C 1
ATOM 641 O O . LEU A 1 83 ? 8.672 -26.859 -17.094 1 86.44 83 LEU A O 1
ATOM 645 N N . ALA A 1 84 ? 10.594 -25.844 -16.594 1 84 84 ALA A N 1
ATOM 646 C CA . ALA A 1 84 ? 11.109 -25.953 -17.969 1 84 84 ALA A CA 1
ATOM 647 C C . ALA A 1 84 ? 11.438 -27.406 -18.312 1 84 84 ALA A C 1
ATOM 649 O O . ALA A 1 84 ? 11.305 -27.812 -19.453 1 84 84 ALA A O 1
ATOM 650 N N . SER A 1 85 ? 11.852 -28.125 -17.344 1 82 85 SER A N 1
ATOM 651 C CA . SER A 1 85 ? 12.32 -29.484 -17.625 1 82 85 SER A CA 1
ATOM 652 C C . SER A 1 85 ? 11.18 -30.5 -17.484 1 82 85 SER A C 1
ATOM 654 O O . SER A 1 85 ? 11 -31.344 -18.359 1 82 85 SER A O 1
ATOM 656 N N . LYS A 1 86 ? 10.422 -30.406 -16.328 1 76.19 86 LYS A N 1
ATOM 657 C CA . LYS A 1 86 ? 9.453 -31.453 -16.016 1 76.19 86 LYS A CA 1
ATOM 658 C C . LYS A 1 86 ? 8.031 -30.906 -16 1 76.19 86 LYS A C 1
ATOM 660 O O . LYS A 1 86 ? 7.07 -31.641 -15.781 1 76.19 86 LYS A O 1
ATOM 665 N N . GLY A 1 87 ? 7.969 -29.719 -16.297 1 70.38 87 GLY A N 1
ATOM 666 C CA . GLY A 1 87 ? 6.645 -29.109 -16.234 1 70.38 87 GLY A CA 1
ATOM 667 C C . GLY A 1 87 ? 6.062 -29.094 -14.828 1 70.38 87 GLY A C 1
ATOM 668 O O . GLY A 1 87 ? 4.844 -29.125 -14.656 1 70.38 87 GLY A O 1
ATOM 669 N N . ARG A 1 88 ? 6.938 -29.266 -13.883 1 70.62 88 ARG A N 1
ATOM 670 C CA . ARG A 1 88 ? 6.457 -29.312 -12.508 1 70.62 88 ARG A CA 1
ATOM 671 C C . ARG A 1 88 ? 6.754 -28.016 -11.773 1 70.62 88 ARG A C 1
ATOM 673 O O . ARG A 1 88 ? 7.82 -27.422 -11.953 1 70.62 88 ARG A O 1
ATOM 680 N N . LEU A 1 89 ? 5.652 -27.438 -11.312 1 63.66 89 LEU A N 1
ATOM 681 C CA . LEU A 1 89 ? 5.84 -26.297 -10.422 1 63.66 89 LEU A CA 1
ATOM 682 C C . LEU A 1 89 ? 5.867 -26.75 -8.961 1 63.66 89 LEU A C 1
ATOM 684 O O . LEU A 1 89 ? 4.855 -27.203 -8.43 1 63.66 89 LEU A O 1
ATOM 688 N N . LEU A 1 90 ? 7.113 -26.812 -8.383 1 59.31 90 LEU A N 1
ATOM 689 C CA . LEU A 1 90 ? 7.316 -27.344 -7.035 1 59.31 90 LEU A CA 1
ATOM 690 C C . LEU A 1 90 ? 6.98 -26.297 -5.98 1 59.31 90 LEU A C 1
ATOM 692 O O . LEU A 1 90 ? 7.09 -26.547 -4.781 1 59.31 90 LEU A O 1
ATOM 696 N N . ALA A 1 91 ? 6.633 -25.188 -6.414 1 59.06 91 ALA A N 1
ATOM 697 C CA . ALA A 1 91 ? 6.52 -24.156 -5.387 1 59.06 91 ALA A CA 1
ATOM 698 C C . ALA A 1 91 ? 5.125 -24.156 -4.766 1 59.06 91 ALA A C 1
ATOM 700 O O . ALA A 1 91 ? 4.148 -24.516 -5.418 1 59.06 91 ALA A O 1
ATOM 701 N N . ALA A 1 92 ? 5.207 -24.125 -3.432 1 63.75 92 ALA A N 1
ATOM 702 C CA . ALA A 1 92 ? 3.979 -23.719 -2.762 1 63.75 92 ALA A CA 1
ATOM 703 C C . ALA A 1 92 ? 3.396 -22.469 -3.408 1 63.75 92 ALA A C 1
ATOM 705 O O . ALA A 1 92 ? 4.137 -21.609 -3.912 1 63.75 92 ALA A O 1
ATOM 706 N N . TRP A 1 93 ? 2.176 -22.578 -3.988 1 73.94 93 TRP A N 1
ATOM 707 C CA . TRP A 1 93 ? 1.462 -21.453 -4.582 1 73.94 93 TRP A CA 1
ATOM 708 C C . TRP A 1 93 ? 1.398 -20.266 -3.615 1 73.94 93 TRP A C 1
ATOM 710 O O . TRP A 1 93 ? 0.311 -19.828 -3.23 1 73.94 93 TRP A O 1
ATOM 720 N N . THR A 1 94 ? 2.684 -19.953 -3.201 1 78.12 94 THR A N 1
ATOM 721 C CA . THR A 1 94 ? 2.793 -18.797 -2.312 1 78.12 94 THR A CA 1
ATOM 722 C C . THR A 1 94 ? 3.191 -17.547 -3.092 1 78.12 94 THR A C 1
ATOM 724 O O . THR A 1 94 ? 3.82 -17.641 -4.148 1 78.12 94 THR A O 1
ATOM 727 N N . LEU A 1 95 ? 2.857 -16.469 -2.578 1 83.38 95 LEU A N 1
ATOM 728 C CA . LEU A 1 95 ? 2.879 -15.195 -3.287 1 83.38 95 LEU A CA 1
ATOM 729 C C . LEU A 1 95 ? 4.293 -14.852 -3.748 1 83.38 95 LEU A C 1
ATOM 731 O O . LEU A 1 95 ? 4.539 -14.703 -4.945 1 83.38 95 LEU A O 1
ATOM 735 N N . ASP A 1 96 ? 5.227 -14.836 -2.848 1 84.69 96 ASP A N 1
ATOM 736 C CA . ASP A 1 96 ? 6.527 -14.266 -3.16 1 84.69 96 ASP A CA 1
ATOM 737 C C . ASP A 1 96 ? 7.297 -15.141 -4.141 1 84.69 96 ASP A C 1
ATOM 739 O O . ASP A 1 96 ? 7.758 -14.664 -5.184 1 84.69 96 ASP A O 1
ATOM 743 N N . PRO A 1 97 ? 7.277 -16.406 -3.877 1 86.06 97 PRO A N 1
ATOM 744 C CA . PRO A 1 97 ? 8 -17.25 -4.832 1 86.06 97 PRO A CA 1
ATOM 745 C C . PRO A 1 97 ? 7.375 -17.25 -6.223 1 86.06 97 PRO A C 1
ATOM 747 O O . PRO A 1 97 ? 8.094 -17.219 -7.227 1 86.06 97 PRO A O 1
ATOM 750 N N . VAL A 1 98 ? 6.105 -17.219 -6.262 1 87.19 98 VAL A N 1
ATOM 751 C CA . VAL A 1 98 ? 5.418 -17.25 -7.547 1 87.19 98 VAL A CA 1
ATOM 752 C C . VAL A 1 98 ? 5.617 -15.914 -8.266 1 87.19 98 VAL A C 1
ATOM 754 O O . VAL A 1 98 ? 5.875 -15.891 -9.477 1 87.19 98 VAL A O 1
ATOM 757 N N . ARG A 1 99 ? 5.477 -14.938 -7.551 1 87.5 99 ARG A N 1
ATOM 758 C CA . ARG A 1 99 ? 5.703 -13.617 -8.133 1 87.5 99 ARG A CA 1
ATOM 759 C C . ARG A 1 99 ? 7.109 -13.508 -8.711 1 87.5 99 ARG A C 1
ATOM 761 O O . ARG A 1 99 ? 7.289 -13.031 -9.836 1 87.5 99 ARG A O 1
ATOM 768 N N . GLN A 1 100 ? 8.039 -13.953 -7.988 1 90.06 100 GLN A N 1
ATOM 769 C CA . GLN A 1 100 ? 9.43 -13.875 -8.422 1 90.06 100 GLN A CA 1
ATOM 770 C C . GLN A 1 100 ? 9.68 -14.781 -9.625 1 90.06 100 GLN A C 1
ATOM 772 O O . GLN A 1 100 ? 10.445 -14.422 -10.523 1 90.06 100 GLN A O 1
ATOM 777 N N . LEU A 1 101 ? 9.07 -15.875 -9.57 1 91.56 101 LEU A N 1
ATOM 778 C CA . LEU A 1 101 ? 9.188 -16.766 -10.719 1 91.56 101 LEU A CA 1
ATOM 779 C C . LEU A 1 101 ? 8.641 -16.109 -11.977 1 91.56 101 LEU A C 1
ATOM 781 O O . LEU A 1 101 ? 9.297 -16.094 -13.023 1 91.56 101 LEU A O 1
ATOM 785 N N . VAL A 1 102 ? 7.523 -15.516 -11.859 1 90.19 102 VAL A N 1
ATOM 786 C CA . VAL A 1 102 ? 6.898 -14.867 -13.008 1 90.19 102 VAL A CA 1
ATOM 787 C C . VAL A 1 102 ? 7.75 -13.688 -13.469 1 90.19 102 VAL A C 1
ATOM 789 O O . VAL A 1 102 ? 7.918 -13.469 -14.664 1 90.19 102 VAL A O 1
ATOM 792 N N . MET A 1 103 ? 8.266 -13.031 -12.555 1 90.81 103 MET A N 1
ATOM 793 C CA . MET A 1 103 ? 9.18 -11.938 -12.898 1 90.81 103 MET A CA 1
ATOM 794 C C . MET A 1 103 ? 10.359 -12.461 -13.711 1 90.81 103 MET A C 1
ATOM 796 O O . MET A 1 103 ? 10.758 -11.844 -14.703 1 90.81 103 MET A O 1
ATOM 800 N N . PHE A 1 104 ? 10.852 -13.531 -13.305 1 92.94 104 PHE A N 1
ATOM 801 C CA . PHE A 1 104 ? 11.961 -14.164 -14 1 92.94 104 PHE A CA 1
ATOM 802 C C . PHE A 1 104 ? 11.562 -14.57 -15.414 1 92.94 104 PHE A C 1
ATOM 804 O O . PHE A 1 104 ? 12.266 -14.273 -16.375 1 92.94 104 PHE A O 1
ATOM 811 N N . LEU A 1 105 ? 10.484 -15.195 -15.492 1 92.62 105 LEU A N 1
ATOM 812 C CA . LEU A 1 105 ? 10.008 -15.68 -16.781 1 92.62 105 LEU A CA 1
ATOM 813 C C . LEU A 1 105 ? 9.773 -14.523 -17.75 1 92.62 105 LEU A C 1
ATOM 815 O O . LEU A 1 105 ? 10.086 -14.625 -18.938 1 92.62 105 LEU A O 1
ATOM 819 N N . ASP A 1 106 ? 9.258 -13.477 -17.234 1 90.38 106 ASP A N 1
ATOM 820 C CA . ASP A 1 106 ? 8.984 -12.312 -18.062 1 90.38 106 ASP A CA 1
ATOM 821 C C . ASP A 1 106 ? 10.266 -11.578 -18.438 1 90.38 106 ASP A C 1
ATOM 823 O O . ASP A 1 106 ? 10.438 -11.148 -19.578 1 90.38 106 ASP A O 1
ATOM 827 N N . LYS A 1 107 ? 11.086 -11.477 -17.5 1 90.69 107 LYS A N 1
ATOM 828 C CA . LYS A 1 107 ? 12.359 -10.797 -17.719 1 90.69 107 LYS A CA 1
ATOM 829 C C . LYS A 1 107 ? 13.148 -11.469 -18.844 1 90.69 107 LYS A C 1
ATOM 831 O O . LYS A 1 107 ? 13.766 -10.789 -19.672 1 90.69 107 LYS A O 1
ATOM 836 N N . TYR A 1 108 ? 13.133 -12.75 -18.875 1 91.75 108 TYR A N 1
ATOM 837 C CA . TYR A 1 108 ? 13.938 -13.492 -19.844 1 91.75 108 TYR A CA 1
ATOM 838 C C . TYR A 1 108 ? 13.07 -14.039 -20.969 1 91.75 108 TYR A C 1
ATOM 840 O O . TYR A 1 108 ? 13.508 -14.906 -21.734 1 91.75 108 TYR A O 1
ATOM 848 N N . GLU A 1 109 ? 11.844 -13.625 -21 1 91.06 109 GLU A N 1
ATOM 849 C CA . GLU A 1 109 ? 10.898 -13.938 -22.078 1 91.06 109 GLU A CA 1
ATOM 850 C C . GLU A 1 109 ? 10.781 -15.445 -22.281 1 91.06 109 GLU A C 1
ATOM 852 O O . GLU A 1 109 ? 10.891 -15.93 -23.406 1 91.06 109 GLU A O 1
ATOM 857 N N . CYS A 1 110 ? 10.648 -16.109 -21.219 1 91.69 110 CYS A N 1
ATOM 858 C CA . CYS A 1 110 ? 10.422 -17.547 -21.281 1 91.69 110 CYS A CA 1
ATOM 859 C C . CYS A 1 110 ? 8.961 -17.844 -21.594 1 91.69 110 CYS A C 1
ATOM 861 O O . CYS A 1 110 ? 8.195 -18.234 -20.703 1 91.69 110 CYS A O 1
ATOM 863 N N . ILE A 1 111 ? 8.633 -17.875 -22.812 1 87.62 111 ILE A N 1
ATOM 864 C CA . ILE A 1 111 ? 7.246 -17.891 -23.281 1 87.62 111 ILE A CA 1
ATOM 865 C C . ILE A 1 111 ? 6.605 -19.234 -22.953 1 87.62 111 ILE A C 1
ATOM 867 O O . ILE A 1 111 ? 5.512 -19.297 -22.391 1 87.62 111 ILE A O 1
ATOM 871 N N . GLN A 1 112 ? 7.328 -20.312 -23.297 1 87.31 112 GLN A N 1
ATOM 872 C CA . GLN A 1 112 ? 6.762 -21.641 -23.078 1 87.31 112 GLN A CA 1
ATOM 873 C C . GLN A 1 112 ? 6.57 -21.922 -21.594 1 87.31 112 GLN A C 1
ATOM 875 O O . GLN A 1 112 ? 5.531 -22.453 -21.188 1 87.31 112 GLN A O 1
ATOM 880 N N . ALA A 1 113 ? 7.531 -21.594 -20.812 1 87.56 113 ALA A N 1
ATOM 881 C CA . ALA A 1 113 ? 7.43 -21.797 -19.359 1 87.56 113 ALA A CA 1
ATOM 882 C C . ALA A 1 113 ? 6.312 -20.953 -18.766 1 87.56 113 ALA A C 1
ATOM 884 O O . ALA A 1 113 ? 5.605 -21.391 -17.859 1 87.56 113 ALA A O 1
ATOM 885 N N . ARG A 1 114 ? 6.156 -19.766 -19.281 1 88.44 114 ARG A N 1
ATOM 886 C CA . ARG A 1 114 ? 5.102 -18.859 -18.812 1 88.44 114 ARG A CA 1
ATOM 887 C C . ARG A 1 114 ? 3.721 -19.438 -19.109 1 88.44 114 ARG A C 1
ATOM 889 O O . ARG A 1 114 ? 2.816 -19.344 -18.281 1 88.44 114 ARG A O 1
ATOM 896 N N . ARG A 1 115 ? 3.639 -20.016 -20.25 1 87.31 115 ARG A N 1
ATOM 897 C CA . ARG A 1 115 ? 2.379 -20.656 -20.625 1 87.31 115 ARG A CA 1
ATOM 898 C C . ARG A 1 115 ? 2.08 -21.859 -19.75 1 87.31 115 ARG A C 1
ATOM 900 O O . ARG A 1 115 ? 0.94 -22.062 -19.312 1 87.31 115 ARG A O 1
ATOM 907 N N . LEU A 1 116 ? 3.092 -22.641 -19.562 1 87.88 116 LEU A N 1
ATOM 908 C CA . LEU A 1 116 ? 2.932 -23.812 -18.703 1 87.88 116 LEU A CA 1
ATOM 909 C C . LEU A 1 116 ? 2.537 -23.391 -17.281 1 87.88 116 LEU A C 1
ATOM 911 O O . LEU A 1 116 ? 1.688 -24.031 -16.656 1 87.88 116 LEU A O 1
ATOM 915 N N . PHE A 1 117 ? 3.123 -22.391 -16.844 1 88.81 117 PHE A N 1
ATOM 916 C CA . PHE A 1 117 ? 2.787 -21.844 -15.539 1 88.81 117 PHE A CA 1
ATOM 917 C C . PHE A 1 117 ? 1.306 -21.5 -15.461 1 88.81 117 PHE A C 1
ATOM 919 O O . PHE A 1 117 ? 0.618 -21.875 -14.516 1 88.81 117 PHE A O 1
ATOM 926 N N . SER A 1 118 ? 0.86 -20.781 -16.438 1 87.19 118 SER A N 1
ATOM 927 C CA . SER A 1 118 ? -0.532 -20.359 -16.453 1 87.19 118 SER A CA 1
ATOM 928 C C . SER A 1 118 ? -1.483 -21.547 -16.469 1 87.19 118 SER A C 1
ATOM 930 O O . SER A 1 118 ? -2.496 -21.547 -15.758 1 87.19 118 SER A O 1
ATOM 932 N N . SER A 1 119 ? -1.09 -22.5 -17.219 1 88.19 119 SER A N 1
ATOM 933 C CA . SER A 1 119 ? -1.911 -23.703 -17.281 1 88.19 119 SER A CA 1
ATOM 934 C C . SER A 1 119 ? -1.96 -24.422 -15.938 1 88.19 119 SER A C 1
ATOM 936 O O . SER A 1 119 ? -3.027 -24.859 -15.492 1 88.19 119 SER A O 1
ATOM 938 N N . ARG A 1 120 ? -0.854 -24.5 -15.375 1 86.44 120 ARG A N 1
ATOM 939 C CA . ARG A 1 120 ? -0.789 -25.156 -14.07 1 86.44 120 ARG A CA 1
ATOM 940 C C . ARG A 1 120 ? -1.564 -24.344 -13.023 1 86.44 120 ARG A C 1
ATOM 942 O O . ARG A 1 120 ? -2.186 -24.922 -12.133 1 86.44 120 ARG A O 1
ATOM 949 N N . PHE A 1 121 ? -1.446 -23.109 -13.133 1 88.19 121 PHE A N 1
ATOM 950 C CA . PHE A 1 121 ? -2.186 -22.234 -12.234 1 88.19 121 PHE A CA 1
ATOM 951 C C . PHE A 1 121 ? -3.688 -22.469 -12.375 1 88.19 121 PHE A C 1
ATOM 953 O O . PHE A 1 121 ? -4.402 -22.562 -11.375 1 88.19 121 PHE A O 1
ATOM 960 N N . GLU A 1 122 ? -4.16 -22.641 -13.523 1 88.56 122 GLU A N 1
ATOM 961 C CA . GLU A 1 122 ? -5.582 -22.875 -13.773 1 88.56 122 GLU A CA 1
ATOM 962 C C . GLU A 1 122 ? -6.035 -24.203 -13.156 1 88.56 122 GLU A C 1
ATOM 964 O O . GLU A 1 122 ? -7.133 -24.281 -12.594 1 88.56 122 GLU A O 1
ATOM 969 N N . ILE A 1 123 ? -5.184 -25.109 -13.289 1 86.31 123 ILE A N 1
ATOM 970 C CA . ILE A 1 123 ? -5.492 -26.406 -12.703 1 86.31 123 ILE A CA 1
ATOM 971 C C . ILE A 1 123 ? -5.59 -26.281 -11.188 1 86.31 123 ILE A C 1
ATOM 973 O O . ILE A 1 123 ? -6.496 -26.844 -10.562 1 86.31 123 ILE A O 1
ATOM 977 N N . GLU A 1 124 ? -4.699 -25.562 -10.641 1 84.94 124 GLU A N 1
ATOM 978 C CA . GLU A 1 124 ? -4.703 -25.359 -9.195 1 84.94 124 GLU A CA 1
ATOM 979 C C . GLU A 1 124 ? -5.984 -24.672 -8.742 1 84.94 124 GLU A C 1
ATOM 981 O O . GLU A 1 124 ? -6.531 -25 -7.684 1 84.94 124 GLU A O 1
ATOM 986 N N . ILE A 1 125 ? -6.426 -23.703 -9.469 1 85.75 125 ILE A N 1
ATOM 987 C CA . ILE A 1 125 ? -7.652 -22.984 -9.156 1 85.75 125 ILE A CA 1
ATOM 988 C C . ILE A 1 125 ? -8.82 -23.969 -9.07 1 85.75 125 ILE A C 1
ATOM 990 O O . ILE A 1 125 ? -9.695 -23.828 -8.211 1 85.75 125 ILE A O 1
ATOM 994 N N . ARG A 1 126 ? -8.758 -24.938 -9.836 1 83.81 126 ARG A N 1
ATOM 995 C CA . ARG A 1 126 ? -9.859 -25.891 -9.922 1 83.81 126 ARG A CA 1
ATOM 996 C C . ARG A 1 126 ? -9.766 -26.938 -8.82 1 83.81 126 ARG A C 1
ATOM 998 O O . ARG A 1 126 ? -10.781 -27.453 -8.352 1 83.81 126 ARG A O 1
ATOM 1005 N N . ARG A 1 127 ? -8.594 -27.266 -8.367 1 77.31 127 ARG A N 1
ATOM 1006 C CA . ARG A 1 127 ? -8.375 -28.312 -7.383 1 77.31 127 ARG A CA 1
ATOM 1007 C C . ARG A 1 127 ? -8.734 -27.828 -5.98 1 77.31 127 ARG A C 1
ATOM 1009 O O . ARG A 1 127 ? -9.008 -28.641 -5.09 1 77.31 127 ARG A O 1
ATOM 1016 N N . SER A 1 128 ? -9.148 -26.703 -5.664 1 64.5 128 SER A N 1
ATOM 1017 C CA . SER A 1 128 ? -9.664 -26.094 -4.438 1 64.5 128 SER A CA 1
ATOM 1018 C C . SER A 1 128 ? -8.727 -26.344 -3.262 1 64.5 128 SER A C 1
ATOM 1020 O O . SER A 1 128 ? -9.141 -26.25 -2.104 1 64.5 128 SER A O 1
ATOM 1022 N N . GLY A 1 129 ? -7.461 -26.828 -3.484 1 70.62 129 GLY A N 1
ATOM 1023 C CA . GLY A 1 129 ? -6.59 -27.062 -2.34 1 70.62 129 GLY A CA 1
ATOM 1024 C C . GLY A 1 129 ? -6.059 -25.781 -1.729 1 70.62 129 GLY A C 1
ATOM 1025 O O . GLY A 1 129 ? -5.906 -25.688 -0.51 1 70.62 129 GLY A O 1
ATOM 1026 N N . THR A 1 130 ? -5.859 -24.859 -2.516 1 78.69 130 THR A N 1
ATOM 1027 C CA . THR A 1 130 ? -5.328 -23.578 -2.084 1 78.69 130 THR A CA 1
ATOM 1028 C C . THR A 1 130 ? -6.449 -22.547 -1.925 1 78.69 130 THR A C 1
ATOM 1030 O O . THR A 1 130 ? -7.406 -22.547 -2.703 1 78.69 130 THR A O 1
ATOM 1033 N N . ARG A 1 131 ? -6.336 -21.828 -0.922 1 84.69 131 ARG A N 1
ATOM 1034 C CA . ARG A 1 131 ? -7.348 -20.797 -0.669 1 84.69 131 ARG A CA 1
ATOM 1035 C C . ARG A 1 131 ? -7.449 -19.828 -1.84 1 84.69 131 ARG A C 1
ATOM 1037 O O . ARG A 1 131 ? -6.43 -19.344 -2.34 1 84.69 131 ARG A O 1
ATOM 1044 N N . ALA A 1 132 ? -8.641 -19.625 -2.17 1 90.62 132 ALA A N 1
ATOM 1045 C CA . ALA A 1 132 ? -8.922 -18.781 -3.328 1 90.62 132 ALA A CA 1
ATOM 1046 C C . ALA A 1 132 ? -8.312 -17.391 -3.154 1 90.62 132 ALA A C 1
ATOM 1048 O O . ALA A 1 132 ? -7.789 -16.812 -4.109 1 90.62 132 ALA A O 1
ATOM 1049 N N . HIS A 1 133 ? -8.398 -16.938 -1.977 1 93.19 133 HIS A N 1
ATOM 1050 C CA . HIS A 1 133 ? -7.855 -15.617 -1.693 1 93.19 133 HIS A CA 1
ATOM 1051 C C . HIS A 1 133 ? -6.363 -15.562 -1.995 1 93.19 133 HIS A C 1
ATOM 1053 O O . HIS A 1 133 ? -5.887 -14.602 -2.609 1 93.19 133 HIS A O 1
ATOM 1059 N N . ASP A 1 134 ? -5.672 -16.578 -1.613 1 90 134 ASP A N 1
ATOM 1060 C CA . ASP A 1 134 ? -4.234 -16.641 -1.863 1 90 134 ASP A CA 1
ATOM 1061 C C . ASP A 1 134 ? -3.939 -16.703 -3.359 1 90 134 ASP A C 1
ATOM 1063 O O . ASP A 1 134 ? -3.023 -16.047 -3.85 1 90 134 ASP A O 1
ATOM 1067 N N . LEU A 1 135 ? -4.656 -17.484 -3.955 1 90.44 135 LEU A N 1
ATOM 1068 C CA . LEU A 1 135 ? -4.492 -17.609 -5.398 1 90.44 135 LEU A CA 1
ATOM 1069 C C . LEU A 1 135 ? -4.77 -16.281 -6.094 1 90.44 135 LEU A C 1
ATOM 1071 O O . LEU A 1 135 ? -4.066 -15.906 -7.039 1 90.44 135 LEU A O 1
ATOM 1075 N N . PHE A 1 136 ? -5.773 -15.602 -5.637 1 94.88 136 PHE A N 1
ATOM 1076 C CA . PHE A 1 136 ? -6.102 -14.297 -6.195 1 94.88 136 PHE A CA 1
ATOM 1077 C C . PHE A 1 136 ? -4.938 -13.328 -6.027 1 94.88 136 PHE A C 1
ATOM 1079 O O . PHE A 1 136 ? -4.586 -12.602 -6.957 1 94.88 136 PHE A O 1
ATOM 1086 N N . LEU A 1 137 ? -4.398 -13.336 -4.867 1 94.06 137 LEU A N 1
ATOM 1087 C CA . LEU A 1 137 ? -3.283 -12.43 -4.602 1 94.06 137 LEU A CA 1
ATOM 1088 C C . LEU A 1 137 ? -2.111 -12.734 -5.531 1 94.06 137 LEU A C 1
ATOM 1090 O O . LEU A 1 137 ? -1.466 -11.812 -6.039 1 94.06 137 LEU A O 1
ATOM 1094 N N . VAL A 1 138 ? -1.869 -13.945 -5.758 1 89.69 138 VAL A N 1
ATOM 1095 C CA . VAL A 1 138 ? -0.791 -14.336 -6.66 1 89.69 138 VAL A CA 1
ATOM 1096 C C . VAL A 1 138 ? -1.099 -13.852 -8.07 1 89.69 138 VAL A C 1
ATOM 1098 O O . VAL A 1 138 ? -0.25 -13.242 -8.727 1 89.69 138 VAL A O 1
ATOM 1101 N N . ALA A 1 139 ? -2.277 -14.125 -8.461 1 92.69 139 ALA A N 1
ATOM 1102 C CA . ALA A 1 139 ? -2.688 -13.711 -9.805 1 92.69 139 ALA A CA 1
ATOM 1103 C C . ALA A 1 139 ? -2.602 -12.195 -9.953 1 92.69 139 ALA A C 1
ATOM 1105 O O . ALA A 1 139 ? -2.129 -11.695 -10.977 1 92.69 139 ALA A O 1
ATOM 1106 N N . ALA A 1 140 ? -3.029 -11.508 -8.977 1 94.62 140 ALA A N 1
ATOM 1107 C CA . ALA A 1 140 ? -2.982 -10.055 -8.984 1 94.62 140 ALA A CA 1
ATOM 1108 C C . ALA A 1 140 ? -1.542 -9.547 -9 1 94.62 140 ALA A C 1
ATOM 1110 O O . ALA A 1 140 ? -1.225 -8.578 -9.695 1 94.62 140 ALA A O 1
ATOM 1111 N N . ALA A 1 141 ? -0.739 -10.188 -8.305 1 90.56 141 ALA A N 1
ATOM 1112 C CA . ALA A 1 141 ? 0.66 -9.781 -8.211 1 90.56 141 ALA A CA 1
ATOM 1113 C C . ALA A 1 141 ? 1.36 -9.898 -9.555 1 90.56 141 ALA A C 1
ATOM 1115 O O . ALA A 1 141 ? 2.238 -9.094 -9.883 1 90.56 141 ALA A O 1
ATOM 1116 N N . ILE A 1 142 ? 1.025 -10.852 -10.258 1 88.12 142 ILE A N 1
ATOM 1117 C CA . ILE A 1 142 ? 1.69 -11.055 -11.539 1 88.12 142 ILE A CA 1
ATOM 1118 C C . ILE A 1 142 ? 0.935 -10.305 -12.633 1 88.12 142 ILE A C 1
ATOM 1120 O O . ILE A 1 142 ? 1.299 -10.375 -13.812 1 88.12 142 ILE A O 1
ATOM 1124 N N . GLY A 1 143 ? -0.174 -9.672 -12.305 1 89.5 143 GLY A N 1
ATOM 1125 C CA . GLY A 1 143 ? -0.899 -8.82 -13.227 1 89.5 143 GLY A CA 1
ATOM 1126 C C . GLY A 1 143 ? -1.777 -9.586 -14.195 1 89.5 143 GLY A C 1
ATOM 1127 O O . GLY A 1 143 ? -2.047 -9.125 -15.305 1 89.5 143 GLY A O 1
ATOM 1128 N N . ASP A 1 144 ? -2.129 -10.742 -13.867 1 90.44 144 ASP A N 1
ATOM 1129 C CA . ASP A 1 144 ? -2.967 -11.555 -14.734 1 90.44 144 ASP A CA 1
ATOM 1130 C C . ASP A 1 144 ? -4.445 -11.406 -14.375 1 90.44 144 ASP A C 1
ATOM 1132 O O . ASP A 1 144 ? -4.965 -12.156 -13.555 1 90.44 144 ASP A O 1
ATOM 1136 N N . THR A 1 145 ? -5.113 -10.562 -15.086 1 94.19 145 THR A N 1
ATOM 1137 C CA . THR A 1 145 ? -6.508 -10.242 -14.805 1 94.19 145 THR A CA 1
ATOM 1138 C C . THR A 1 145 ? -7.418 -11.422 -15.141 1 94.19 145 THR A C 1
ATOM 1140 O O . THR A 1 145 ? -8.422 -11.648 -14.469 1 94.19 145 THR A O 1
ATOM 1143 N N . SER A 1 146 ? -7.027 -12.172 -16.156 1 92.88 146 SER A N 1
ATOM 1144 C CA . SER A 1 146 ? -7.844 -13.305 -16.562 1 92.88 146 SER A CA 1
ATOM 1145 C C . SER A 1 146 ? -7.887 -14.375 -15.477 1 92.88 146 SER A C 1
ATOM 1147 O O . SER A 1 146 ? -8.938 -14.961 -15.211 1 92.88 146 SER A O 1
ATOM 1149 N N . LEU A 1 147 ? -6.785 -14.633 -14.883 1 91.81 147 LEU A N 1
ATOM 1150 C CA . LEU A 1 147 ? -6.742 -15.602 -13.789 1 91.81 147 LEU A CA 1
ATOM 1151 C C . LEU A 1 147 ? -7.539 -15.094 -12.594 1 91.81 147 LEU A C 1
ATOM 1153 O O . LEU A 1 147 ? -8.234 -15.867 -11.93 1 91.81 147 LEU A O 1
ATOM 1157 N N . CYS A 1 148 ? -7.426 -13.812 -12.32 1 96.12 148 CYS A N 1
ATOM 1158 C CA . CYS A 1 148 ? -8.219 -13.227 -11.25 1 96.12 148 CYS A CA 1
ATOM 1159 C C . CYS A 1 148 ? -9.711 -13.461 -11.477 1 96.12 148 CYS A C 1
ATOM 1161 O O . CYS A 1 148 ? -10.422 -13.898 -10.57 1 96.12 148 CYS A O 1
ATOM 1163 N N . ARG A 1 149 ? -10.078 -13.234 -12.68 1 95.31 149 ARG A N 1
ATOM 1164 C CA . ARG A 1 149 ? -11.484 -13.414 -13.031 1 95.31 149 ARG A CA 1
ATOM 1165 C C . ARG A 1 149 ? -11.914 -14.859 -12.844 1 95.31 149 ARG A C 1
ATOM 1167 O O . ARG A 1 149 ? -12.992 -15.133 -12.297 1 95.31 149 ARG A O 1
ATOM 1174 N N . LEU A 1 150 ? -11.133 -15.695 -13.289 1 93.25 150 LEU A N 1
ATOM 1175 C CA . LEU A 1 150 ? -11.438 -17.125 -13.188 1 93.25 150 LEU A CA 1
ATOM 1176 C C . LEU A 1 150 ? -11.625 -17.531 -11.734 1 93.25 150 LEU A C 1
ATOM 1178 O O . LEU A 1 150 ? -12.562 -18.266 -11.406 1 93.25 150 LEU A O 1
ATOM 1182 N N . ILE A 1 151 ? -10.758 -17.094 -10.891 1 94.31 151 ILE A N 1
ATOM 1183 C CA . ILE A 1 151 ? -10.812 -17.438 -9.469 1 94.31 151 ILE A CA 1
ATOM 1184 C C . ILE A 1 151 ? -12.117 -16.906 -8.867 1 94.31 151 ILE A C 1
ATOM 1186 O O . ILE A 1 151 ? -12.812 -17.625 -8.156 1 94.31 151 ILE A O 1
ATOM 1190 N N . LEU A 1 152 ? -12.453 -15.664 -9.1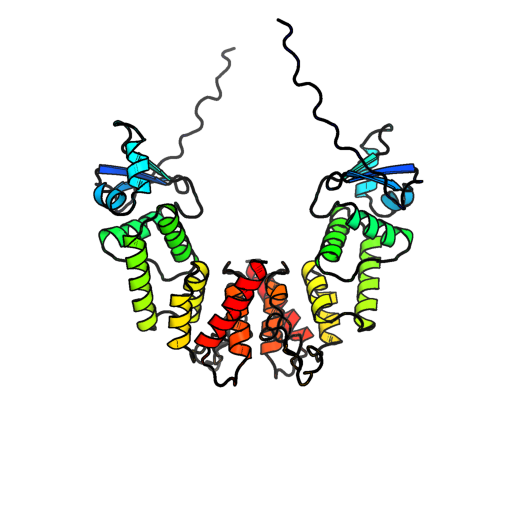72 1 95.06 152 LEU A N 1
ATOM 1191 C CA . LEU A 1 152 ? -13.633 -15.016 -8.609 1 95.06 152 LEU A CA 1
ATOM 1192 C C . LEU A 1 152 ? -14.906 -15.68 -9.109 1 95.06 152 LEU A C 1
ATOM 1194 O O . LEU A 1 152 ? -15.914 -15.719 -8.398 1 95.06 152 LEU A O 1
ATOM 1198 N N . THR A 1 153 ? -14.875 -16.188 -10.289 1 92.94 153 THR A N 1
ATOM 1199 C CA . THR A 1 153 ? -16.031 -16.859 -10.852 1 92.94 153 THR A CA 1
ATOM 1200 C C . THR A 1 153 ? -16.234 -18.219 -10.195 1 92.94 153 THR A C 1
ATOM 1202 O O . THR A 1 153 ? -17.359 -18.594 -9.836 1 92.94 153 THR A O 1
ATOM 1205 N N . ARG A 1 154 ? -15.234 -18.891 -9.938 1 90.25 154 ARG A N 1
ATOM 1206 C CA . ARG A 1 154 ? -15.312 -20.266 -9.461 1 90.25 154 ARG A CA 1
ATOM 1207 C C . ARG A 1 154 ? -15.516 -20.312 -7.949 1 90.25 154 ARG A C 1
ATOM 1209 O O . ARG A 1 154 ? -16.141 -21.234 -7.43 1 90.25 154 ARG A O 1
ATOM 1216 N N . GLN A 1 155 ? -14.969 -19.344 -7.281 1 88.44 155 GLN A N 1
ATOM 1217 C CA . GLN A 1 155 ? -14.961 -19.406 -5.824 1 88.44 155 GLN A CA 1
ATOM 1218 C C . GLN A 1 155 ? -15.594 -18.172 -5.211 1 88.44 155 GLN A C 1
ATOM 1220 O O . GLN A 1 155 ? -15.055 -17.594 -4.262 1 88.44 155 GLN A O 1
ATOM 1225 N N . ALA A 1 156 ? -16.672 -17.766 -5.742 1 85.5 156 ALA A N 1
ATOM 1226 C CA . ALA A 1 156 ? -17.297 -16.5 -5.375 1 85.5 156 ALA A CA 1
ATOM 1227 C C . ALA A 1 156 ? -17.812 -16.531 -3.943 1 85.5 156 ALA A C 1
ATOM 1229 O O . ALA A 1 156 ? -17.938 -15.5 -3.289 1 85.5 156 ALA A O 1
ATOM 1230 N N . LYS A 1 157 ? -18.062 -17.734 -3.389 1 86.88 157 LYS A N 1
ATOM 1231 C CA . LYS A 1 157 ? -18.734 -17.812 -2.096 1 86.88 157 LYS A CA 1
ATOM 1232 C C . LYS A 1 157 ? -17.828 -18.438 -1.041 1 86.88 157 LYS A C 1
ATOM 1234 O O . LYS A 1 157 ? -18.297 -18.844 0.027 1 86.88 157 LYS A O 1
ATOM 1239 N N . GLN A 1 158 ? -16.609 -18.453 -1.275 1 89.5 158 GLN A N 1
ATOM 1240 C CA . GLN A 1 158 ? -15.688 -19.062 -0.323 1 89.5 158 GLN A CA 1
ATOM 1241 C C . GLN A 1 158 ? -15.609 -18.25 0.965 1 89.5 158 GLN A C 1
ATOM 1243 O O . GLN A 1 158 ? -15.688 -17.016 0.935 1 89.5 158 GLN A O 1
ATOM 1248 N N . VAL A 1 159 ? -15.523 -18.969 2.092 1 90.38 159 VAL A N 1
ATOM 1249 C CA . VAL A 1 159 ? -15.43 -18.328 3.396 1 90.38 159 VAL A CA 1
ATOM 1250 C C . VAL A 1 159 ? -14.117 -18.719 4.07 1 90.38 159 VAL A C 1
ATOM 1252 O O . VAL A 1 159 ? -13.469 -19.688 3.672 1 90.38 159 VAL A O 1
ATOM 1255 N N . TRP A 1 160 ? -13.836 -17.719 5.082 1 90.56 160 TRP A N 1
ATOM 1256 C CA . TRP A 1 160 ? -12.648 -18.031 5.879 1 90.56 160 TRP A CA 1
ATOM 1257 C C . TRP A 1 160 ? -12.906 -19.219 6.801 1 90.56 160 TRP A C 1
ATOM 1259 O O . TRP A 1 160 ? -13.734 -19.141 7.711 1 90.56 160 TRP A O 1
ATOM 1269 N N . GLY A 1 161 ? -12.562 -20.312 6.637 1 82.75 161 GLY A N 1
ATOM 1270 C CA . GLY A 1 161 ? -12.688 -21.484 7.488 1 82.75 161 GLY A CA 1
ATOM 1271 C C . GLY A 1 161 ? -13.992 -21.5 8.266 1 82.75 161 GLY A C 1
ATOM 1272 O O . GLY A 1 161 ? -14.875 -20.672 8.039 1 82.75 161 GLY A O 1
ATOM 1273 N N . LYS A 1 162 ? -14.234 -22.562 9.164 1 75.62 162 LYS A N 1
ATOM 1274 C CA . LYS A 1 162 ? -15.422 -22.734 10 1 75.62 162 LYS A CA 1
ATOM 1275 C C . LYS A 1 162 ? -15.219 -22.094 11.375 1 75.62 162 LYS A C 1
ATOM 1277 O O . LYS A 1 162 ? -14.141 -22.188 11.961 1 75.62 162 LYS A O 1
ATOM 1282 N N . PRO A 1 163 ? -16.203 -21.109 11.633 1 66.62 163 PRO A N 1
ATOM 1283 C CA . PRO A 1 163 ? -16.109 -20.594 12.992 1 66.62 163 PRO A CA 1
ATOM 1284 C C . PRO A 1 163 ? -16.047 -21.688 14.047 1 66.62 163 PRO A C 1
ATOM 1286 O O . PRO A 1 163 ? -16.844 -22.625 14.008 1 66.62 163 PRO A O 1
ATOM 1289 N N . ARG A 1 164 ? -14.828 -22.078 14.43 1 58.47 164 ARG A N 1
ATOM 1290 C CA . ARG A 1 164 ? -14.773 -23.141 15.422 1 58.47 164 ARG A CA 1
ATOM 1291 C C . ARG A 1 164 ? -15.086 -22.609 16.812 1 58.47 164 ARG A C 1
ATOM 1293 O O . ARG A 1 164 ? -14.602 -21.531 17.188 1 58.47 164 ARG A O 1
ATOM 1300 N N . GLU A 1 165 ? -16.062 -23.25 17.422 1 60.5 165 GLU A N 1
ATOM 1301 C CA . GLU A 1 165 ? -16.359 -22.984 18.828 1 60.5 165 GLU A CA 1
ATOM 1302 C C . GLU A 1 165 ? -15.102 -23.141 19.688 1 60.5 165 GLU A C 1
ATOM 1304 O O . GLU A 1 165 ? -14.383 -24.141 19.578 1 60.5 165 GLU A O 1
ATOM 1309 N N . GLY A 1 166 ? -14.625 -22.125 20.406 1 56.66 166 GLY A N 1
ATOM 1310 C CA . GLY A 1 166 ? -13.555 -22.203 21.391 1 56.66 166 GLY A CA 1
ATOM 1311 C C . GLY A 1 166 ? -12.219 -21.75 20.844 1 56.66 166 GLY A C 1
ATOM 1312 O O . GLY A 1 166 ? -11.25 -21.625 21.594 1 56.66 166 GLY A O 1
ATOM 1313 N N . THR A 1 167 ? -12.008 -21.953 19.594 1 56.34 167 THR A N 1
ATOM 1314 C CA . THR A 1 167 ? -10.695 -21.547 19.125 1 56.34 167 THR A CA 1
ATOM 1315 C C . THR A 1 167 ? -10.656 -20.031 18.859 1 56.34 167 THR A C 1
ATOM 1317 O O . THR A 1 167 ? -11.555 -19.484 18.219 1 56.34 167 THR A O 1
ATOM 1320 N N . LYS A 1 168 ? -9.938 -19.406 19.656 1 57.84 168 LYS A N 1
ATOM 1321 C CA . LYS A 1 168 ? -9.75 -17.969 19.516 1 57.84 168 LYS A CA 1
ATOM 1322 C C . LYS A 1 168 ? -9.219 -17.609 18.141 1 57.84 168 LYS A C 1
ATOM 1324 O O . LYS A 1 168 ? -8.211 -18.156 17.688 1 57.84 168 LYS A O 1
ATOM 1329 N N . ALA A 1 169 ? -10.055 -17.094 17.297 1 62.19 169 ALA A N 1
ATOM 1330 C CA . ALA A 1 169 ? -9.641 -16.578 16 1 62.19 169 ALA A CA 1
ATOM 1331 C C . ALA A 1 169 ? -8.391 -15.711 16.125 1 62.19 169 ALA A C 1
ATOM 1333 O O . ALA A 1 169 ? -8.203 -15.023 17.141 1 62.19 169 ALA A O 1
ATOM 1334 N N . LYS A 1 170 ? -7.395 -16.078 15.336 1 81 170 LYS A N 1
ATOM 1335 C CA . LYS A 1 170 ? -6.258 -15.164 15.273 1 81 170 LYS A CA 1
ATOM 1336 C C . LYS A 1 170 ? -6.668 -13.82 14.68 1 81 170 LYS A C 1
ATOM 1338 O O . LYS A 1 170 ? -6.988 -13.727 13.492 1 81 170 LYS A O 1
ATOM 1343 N N . PRO A 1 171 ? -6.715 -12.859 15.531 1 84.25 171 PRO A N 1
ATOM 1344 C CA . PRO A 1 171 ? -7.336 -11.586 15.156 1 84.25 171 PRO A CA 1
ATOM 1345 C C . PRO A 1 171 ? -6.723 -10.984 13.891 1 84.25 171 PRO A C 1
ATOM 1347 O O . PRO A 1 171 ? -7.367 -10.188 13.211 1 84.25 171 PRO A O 1
ATOM 1350 N N . LEU A 1 172 ? -5.535 -11.398 13.586 1 91.94 172 LEU A N 1
ATOM 1351 C CA . LEU A 1 172 ? -4.879 -10.789 12.438 1 91.94 172 LEU A CA 1
ATOM 1352 C C . LEU A 1 172 ? -5.102 -11.625 11.18 1 91.94 172 LEU A C 1
ATOM 1354 O O . LEU A 1 172 ? -4.746 -11.203 10.078 1 91.94 172 LEU A O 1
ATOM 1358 N N . ASP A 1 173 ? -5.73 -12.797 11.414 1 91.38 173 ASP A N 1
ATOM 1359 C CA . ASP A 1 173 ? -6.062 -13.656 10.281 1 91.38 173 ASP A CA 1
ATOM 1360 C C . ASP A 1 173 ? -7.449 -13.336 9.734 1 91.38 173 ASP A C 1
ATOM 1362 O O . ASP A 1 173 ? -8.102 -12.398 10.203 1 91.38 173 ASP A O 1
ATOM 1366 N N . GLY A 1 174 ? -7.758 -14.086 8.648 1 92.31 174 GLY A N 1
ATOM 1367 C CA . GLY A 1 174 ? -9.117 -13.945 8.156 1 92.31 174 GLY A CA 1
ATOM 1368 C C . GLY A 1 174 ? -10.164 -14.336 9.18 1 92.31 174 GLY A C 1
ATOM 1369 O O . GLY A 1 174 ? -9.945 -15.234 9.992 1 92.31 174 GLY A O 1
ATOM 1370 N N . THR A 1 175 ? -11.242 -13.633 9.156 1 91.25 175 THR A N 1
ATOM 1371 C CA . THR A 1 175 ? -12.305 -13.906 10.117 1 91.25 175 THR A CA 1
ATOM 1372 C C . THR A 1 175 ? -13.109 -15.133 9.703 1 91.25 175 THR A C 1
ATOM 1374 O O . THR A 1 175 ? -13.797 -15.117 8.68 1 91.25 175 THR A O 1
ATOM 1377 N N . PRO A 1 176 ? -13.141 -16.125 10.555 1 90.31 176 PRO A N 1
ATOM 1378 C CA . PRO A 1 176 ? -13.875 -17.328 10.195 1 90.31 176 PRO A CA 1
ATOM 1379 C C . PRO A 1 176 ? -15.359 -17.078 9.961 1 90.31 176 PRO A C 1
ATOM 1381 O O . PRO A 1 176 ? -15.977 -16.281 10.68 1 90.31 176 PRO A O 1
ATOM 1384 N N . GLY A 1 177 ? -15.906 -17.75 8.914 1 89.25 177 GLY A N 1
ATOM 1385 C CA . GLY A 1 177 ? -17.328 -17.672 8.625 1 89.25 177 GLY A CA 1
ATOM 1386 C C . GLY A 1 177 ? -17.672 -16.562 7.648 1 89.25 177 GLY A C 1
ATOM 1387 O O . GLY A 1 177 ? -18.766 -16.516 7.102 1 89.25 177 GLY A O 1
ATOM 1388 N N . TRP A 1 178 ? -16.75 -15.719 7.348 1 92.12 178 TRP A N 1
ATOM 1389 C CA . TRP A 1 178 ? -17 -14.602 6.445 1 92.12 178 TRP A CA 1
ATOM 1390 C C . TRP A 1 178 ? -16.375 -14.859 5.074 1 92.12 178 TRP A C 1
ATOM 1392 O O . TRP A 1 178 ? -15.43 -15.633 4.953 1 92.12 178 TRP A O 1
ATOM 1402 N N . CYS A 1 179 ? -16.938 -14.234 4.133 1 93.38 179 CYS A N 1
ATOM 1403 C CA . CYS A 1 179 ? -16.469 -14.383 2.758 1 93.38 179 CYS A CA 1
ATOM 1404 C C . CYS A 1 179 ? -15.039 -13.891 2.604 1 93.38 179 CYS A C 1
ATOM 1406 O O . CYS A 1 179 ? -14.688 -12.828 3.115 1 93.38 179 CYS A O 1
ATOM 1408 N N . VAL A 1 180 ? -14.234 -14.625 1.866 1 94.5 180 VAL A N 1
ATOM 1409 C CA . VAL A 1 180 ? -12.812 -14.328 1.728 1 94.5 180 VAL A CA 1
ATOM 1410 C C . VAL A 1 180 ? -12.633 -13.07 0.877 1 94.5 180 VAL A C 1
ATOM 1412 O O . VAL A 1 180 ? -11.555 -12.477 0.86 1 94.5 180 VAL A O 1
ATOM 1415 N N . TRP A 1 181 ? -13.68 -12.625 0.224 1 95.69 181 TRP A N 1
ATOM 1416 C CA . TRP A 1 181 ? -13.57 -11.484 -0.678 1 95.69 181 TRP A CA 1
ATOM 1417 C C . TRP A 1 181 ? -13.953 -10.188 0.034 1 95.69 181 TRP A C 1
ATOM 1419 O O . TRP A 1 181 ? -13.805 -9.102 -0.525 1 95.69 181 TRP A O 1
ATOM 1429 N N . ASP A 1 182 ? -14.461 -10.297 1.258 1 94.69 182 ASP A N 1
ATOM 1430 C CA . ASP A 1 182 ? -14.805 -9.133 2.066 1 94.69 182 ASP A CA 1
ATOM 1431 C C . ASP A 1 182 ? -13.57 -8.523 2.721 1 94.69 182 ASP A C 1
ATOM 1433 O O . ASP A 1 182 ? -13.016 -9.094 3.662 1 94.69 182 ASP A O 1
ATOM 1437 N N . CYS A 1 183 ? -13.25 -7.32 2.281 1 95.94 183 CYS A N 1
ATOM 1438 C CA . CYS A 1 183 ? -12.008 -6.699 2.721 1 95.94 183 CYS A CA 1
ATOM 1439 C C . CYS A 1 183 ? -12.055 -6.363 4.207 1 95.94 183 CYS A C 1
ATOM 1441 O O . CYS A 1 183 ? -11.023 -6.141 4.836 1 95.94 183 CYS A O 1
ATOM 1443 N N . ARG A 1 184 ? -13.18 -6.402 4.801 1 94.31 184 ARG A N 1
ATOM 1444 C CA . ARG A 1 184 ? -13.312 -6.141 6.23 1 94.31 184 ARG A CA 1
ATOM 1445 C C . ARG A 1 184 ? -12.766 -7.305 7.051 1 94.31 184 ARG A C 1
ATOM 1447 O O . ARG A 1 184 ? -12.508 -7.16 8.25 1 94.31 184 ARG A O 1
ATOM 1454 N N . HIS A 1 185 ? -12.562 -8.367 6.379 1 94.88 185 HIS A N 1
ATOM 1455 C CA . HIS A 1 185 ? -12.18 -9.586 7.094 1 94.88 185 HIS A CA 1
ATOM 1456 C C . HIS A 1 185 ? -10.914 -10.195 6.508 1 94.88 185 HIS A C 1
ATOM 1458 O O . HIS A 1 185 ? -10.609 -11.367 6.762 1 94.88 185 HIS A O 1
ATOM 1464 N N . TRP A 1 186 ? -10.219 -9.406 5.738 1 96.12 186 TRP A N 1
ATOM 1465 C CA . TRP A 1 186 ? -8.93 -9.852 5.219 1 96.12 186 TRP A CA 1
ATOM 1466 C C . TRP A 1 186 ? -7.902 -9.961 6.34 1 96.12 186 TRP A C 1
ATOM 1468 O O . TRP A 1 186 ? -7.941 -9.188 7.305 1 96.12 186 TRP A O 1
ATOM 1478 N N . PRO A 1 187 ? -7.023 -10.945 6.207 1 93.88 187 PRO A N 1
ATOM 1479 C CA . PRO A 1 187 ? -5.891 -10.961 7.137 1 93.88 187 PRO A CA 1
ATOM 1480 C C . PRO A 1 187 ? -5.012 -9.719 7.008 1 93.88 187 PRO A C 1
ATOM 1482 O O . PRO A 1 187 ? -5.012 -9.062 5.965 1 93.88 187 PRO A O 1
ATOM 1485 N N . SER A 1 188 ? -4.266 -9.391 8.07 1 94.12 188 SER A N 1
ATOM 1486 C CA . SER A 1 188 ? -3.379 -8.234 8.062 1 94.12 188 SER A CA 1
ATOM 1487 C C . SER A 1 188 ? -2.326 -8.344 6.965 1 94.12 188 SER A C 1
ATOM 1489 O O . SER A 1 188 ? -1.917 -7.34 6.383 1 94.12 188 SER A O 1
ATOM 1491 N N . SER A 1 189 ? -1.914 -9.523 6.605 1 90.94 189 SER A N 1
ATOM 1492 C CA . SER A 1 189 ? -0.878 -9.773 5.609 1 90.94 189 SER A CA 1
ATOM 1493 C C . SER A 1 189 ? -1.336 -9.344 4.219 1 90.94 189 SER A C 1
ATOM 1495 O O . SER A 1 189 ? -0.515 -8.977 3.375 1 90.94 189 SER A O 1
ATOM 1497 N N . THR A 1 190 ? -2.637 -9.359 3.973 1 93.75 190 THR A N 1
ATOM 1498 C CA . THR A 1 190 ? -3.172 -8.961 2.674 1 93.75 190 THR A CA 1
ATOM 1499 C C . THR A 1 190 ? -2.896 -7.488 2.404 1 93.75 190 THR A C 1
ATOM 1501 O O . THR A 1 190 ? -2.637 -7.098 1.265 1 93.75 190 THR A O 1
ATOM 1504 N N . TRP A 1 191 ? -2.889 -6.742 3.377 1 93.12 191 TRP A N 1
ATOM 1505 C CA . TRP A 1 191 ? -2.734 -5.297 3.258 1 93.12 191 TRP A CA 1
ATOM 1506 C C . TRP A 1 191 ? -1.275 -4.926 3.018 1 93.12 191 TRP A C 1
ATOM 1508 O O . TRP A 1 191 ? -0.977 -3.809 2.586 1 93.12 191 TRP A O 1
ATOM 1518 N N . ASN A 1 192 ? -0.391 -5.859 3.238 1 87.81 192 ASN A N 1
ATOM 1519 C CA . ASN A 1 192 ? 1.037 -5.586 3.111 1 87.81 192 ASN A CA 1
ATOM 1520 C C . ASN A 1 192 ? 1.702 -6.543 2.125 1 87.81 192 ASN A C 1
ATOM 1522 O O . ASN A 1 192 ? 2.918 -6.738 2.166 1 87.81 192 ASN A O 1
ATOM 1526 N N . CYS A 1 193 ? 0.99 -7.109 1.335 1 85.94 193 CYS A N 1
ATOM 1527 C CA . CYS A 1 193 ? 1.53 -8.203 0.538 1 85.94 193 CYS A CA 1
ATOM 1528 C C . CYS A 1 193 ? 2.18 -7.68 -0.738 1 85.94 193 CYS A C 1
ATOM 1530 O O . CYS A 1 193 ? 2.773 -8.445 -1.497 1 85.94 193 CYS A O 1
ATOM 1532 N N . GLY A 1 194 ? 2.096 -6.48 -1.012 1 85.12 194 GLY A N 1
ATOM 1533 C CA . GLY A 1 194 ? 2.783 -5.898 -2.154 1 85.12 194 GLY A CA 1
ATOM 1534 C C . GLY A 1 194 ? 1.992 -6.004 -3.443 1 85.12 194 GLY A C 1
ATOM 1535 O O . GLY A 1 194 ? 2.479 -5.617 -4.508 1 85.12 194 GLY A O 1
ATOM 1536 N N . VAL A 1 195 ? 0.841 -6.562 -3.355 1 91.75 195 VAL A N 1
ATOM 1537 C CA . VAL A 1 195 ? -0.055 -6.598 -4.508 1 91.75 195 VAL A CA 1
ATOM 1538 C C . VAL A 1 195 ? -0.458 -5.176 -4.891 1 91.75 195 VAL A C 1
ATOM 1540 O O . VAL A 1 195 ? -0.695 -4.336 -4.02 1 91.75 195 VAL A O 1
ATOM 1543 N N . PRO A 1 196 ? -0.438 -4.957 -6.277 1 91.44 196 PRO A N 1
ATOM 1544 C CA . PRO A 1 196 ? -0.885 -3.623 -6.688 1 91.44 196 PRO A CA 1
ATOM 1545 C C . PRO A 1 196 ? -2.262 -3.266 -6.129 1 91.44 196 PRO A C 1
ATOM 1547 O O . PRO A 1 196 ? -3.205 -4.051 -6.254 1 91.44 196 PRO A O 1
ATOM 1550 N N . ASN A 1 197 ? -2.4 -2.117 -5.684 1 93.69 197 ASN A N 1
ATOM 1551 C CA . ASN A 1 197 ? -3.584 -1.687 -4.945 1 93.69 197 ASN A CA 1
ATOM 1552 C C . ASN A 1 197 ? -4.812 -1.62 -5.848 1 93.69 197 ASN A C 1
ATOM 1554 O O . ASN A 1 197 ? -5.945 -1.724 -5.371 1 93.69 197 ASN A O 1
ATOM 1558 N N . LYS A 1 198 ? -4.539 -1.412 -7.129 1 95.56 198 LYS A N 1
ATOM 1559 C CA . LYS A 1 198 ? -5.676 -1.321 -8.039 1 95.56 198 LYS A CA 1
ATOM 1560 C C . LYS A 1 198 ? -6.516 -2.596 -7.996 1 95.56 198 LYS A C 1
ATOM 1562 O O . LYS A 1 198 ? -7.742 -2.541 -8.109 1 95.56 198 LYS A O 1
ATOM 1567 N N . TYR A 1 199 ? -5.871 -3.752 -7.781 1 96.69 199 TYR A N 1
ATOM 1568 C CA . TYR A 1 199 ? -6.598 -5.016 -7.723 1 96.69 199 TYR A CA 1
ATOM 1569 C C . TYR A 1 199 ? -7.387 -5.129 -6.422 1 96.69 199 TYR A C 1
ATOM 1571 O O . TYR A 1 199 ? -8.523 -5.602 -6.418 1 96.69 199 TYR A O 1
ATOM 1579 N N . LEU A 1 200 ? -6.754 -4.699 -5.32 1 96.88 200 LEU A N 1
ATOM 1580 C CA . LEU A 1 200 ? -7.426 -4.766 -4.027 1 96.88 200 LEU A CA 1
ATOM 1581 C C . LEU A 1 200 ? -8.602 -3.797 -3.973 1 96.88 200 LEU A C 1
ATOM 1583 O O . LEU A 1 200 ? -9.672 -4.145 -3.473 1 96.88 200 LEU A O 1
ATOM 1587 N N . PHE A 1 201 ? -8.438 -2.686 -4.555 1 96.62 201 PHE A N 1
ATOM 1588 C CA . PHE A 1 201 ? -9.531 -1.722 -4.652 1 96.62 201 PHE A CA 1
ATOM 1589 C C . PHE A 1 201 ? -10.695 -2.297 -5.453 1 96.62 201 PHE A C 1
ATOM 1591 O O . PHE A 1 201 ? -11.836 -2.27 -5 1 96.62 201 PHE A O 1
ATOM 1598 N N . ALA A 1 202 ? -10.328 -2.732 -6.617 1 96.88 202 ALA A N 1
ATOM 1599 C CA . ALA A 1 202 ? -11.367 -3.25 -7.508 1 96.88 202 ALA A CA 1
ATOM 1600 C C . ALA A 1 202 ? -12.148 -4.379 -6.844 1 96.88 202 ALA A C 1
ATOM 1602 O O . ALA A 1 202 ? -13.375 -4.445 -6.953 1 96.88 202 ALA A O 1
ATOM 1603 N N . LEU A 1 203 ? -11.406 -5.219 -6.148 1 96.56 203 LEU A N 1
ATOM 1604 C CA . LEU A 1 203 ? -12.047 -6.344 -5.469 1 96.56 203 LEU A CA 1
ATOM 1605 C C . LEU A 1 203 ? -12.945 -5.855 -4.34 1 96.56 203 LEU A C 1
ATOM 1607 O O . LEU A 1 203 ? -14.086 -6.309 -4.207 1 96.56 203 LEU A O 1
ATOM 1611 N N . ALA A 1 204 ? -12.461 -4.949 -3.557 1 96.06 204 ALA A N 1
ATOM 1612 C CA . ALA A 1 204 ? -13.234 -4.418 -2.438 1 96.06 204 ALA A CA 1
ATOM 1613 C C . ALA A 1 204 ? -14.516 -3.748 -2.924 1 96.06 204 ALA A C 1
ATOM 1615 O O . ALA A 1 204 ? -15.594 -3.998 -2.389 1 96.06 204 ALA A O 1
ATOM 1616 N N . ARG A 1 205 ? -14.375 -2.953 -3.93 1 94.81 205 ARG A N 1
ATOM 1617 C CA . ARG A 1 205 ? -15.523 -2.242 -4.477 1 94.81 205 ARG A CA 1
ATOM 1618 C C . ARG A 1 205 ? -16.516 -3.213 -5.109 1 94.81 205 ARG A C 1
ATOM 1620 O O . ARG A 1 205 ? -17.734 -3.061 -4.945 1 94.81 205 ARG A O 1
ATOM 1627 N N . ALA A 1 206 ? -15.977 -4.105 -5.812 1 94.69 206 ALA A N 1
ATOM 1628 C CA . ALA A 1 206 ? -16.828 -5.102 -6.453 1 94.69 206 ALA A CA 1
ATOM 1629 C C . ALA A 1 206 ? -17.672 -5.855 -5.418 1 94.69 206 ALA A C 1
ATOM 1631 O O . ALA A 1 206 ? -18.875 -6.043 -5.598 1 94.69 206 ALA A O 1
ATOM 1632 N N . PHE A 1 207 ? -17.047 -6.246 -4.355 1 94.19 207 PHE A N 1
ATOM 1633 C CA . PHE A 1 207 ? -17.734 -6.98 -3.309 1 94.19 207 PHE A CA 1
ATOM 1634 C C . PHE A 1 207 ? -18.75 -6.09 -2.604 1 94.19 207 PHE A C 1
ATOM 1636 O O . PHE A 1 207 ? -19.812 -6.555 -2.197 1 94.19 207 PHE A O 1
ATOM 1643 N N . GLY A 1 208 ? -18.312 -4.828 -2.41 1 89.69 208 GLY A N 1
ATOM 1644 C CA . GLY A 1 208 ? -19.188 -3.887 -1.725 1 89.69 208 GLY A CA 1
ATOM 1645 C C . GLY A 1 208 ? -20.469 -3.602 -2.479 1 89.69 208 GLY A C 1
ATOM 1646 O O . GLY A 1 208 ? -21.453 -3.145 -1.892 1 89.69 208 GLY A O 1
ATOM 1647 N N . GLN A 1 209 ? -20.359 -3.814 -3.693 1 82.69 209 GLN A N 1
ATOM 1648 C CA . GLN A 1 209 ? -21.562 -3.598 -4.488 1 82.69 209 GLN A CA 1
ATOM 1649 C C . GLN A 1 209 ? -22.562 -4.742 -4.309 1 82.69 209 GLN A C 1
ATOM 1651 O O . GLN A 1 209 ? -23.578 -4.805 -5 1 82.69 209 GLN A O 1
ATOM 1656 N N . GLY A 1 210 ? -22.234 -5.527 -3.244 1 66.75 210 GLY A N 1
ATOM 1657 C CA . GLY A 1 210 ? -23.078 -6.664 -2.885 1 66.75 210 GLY A CA 1
ATOM 1658 C C . GLY A 1 210 ? -24.562 -6.387 -3.035 1 66.75 210 GLY A C 1
ATOM 1659 O O . GLY A 1 210 ? -25 -5.254 -2.846 1 66.75 210 GLY A O 1
ATOM 1660 N N . GLY A 1 211 ? -25.234 -7.047 -3.953 1 59.91 211 GLY A N 1
ATOM 1661 C CA . GLY A 1 211 ? -26.656 -6.977 -4.289 1 59.91 211 GLY A CA 1
ATOM 1662 C C . GLY A 1 211 ? -26.906 -6.66 -5.754 1 59.91 211 GLY A C 1
ATOM 1663 O O . GLY A 1 211 ? -28.047 -6.68 -6.211 1 59.91 211 GLY A O 1
ATOM 1664 N N . SER A 1 212 ? -25.672 -6.324 -6.148 1 58.91 212 SER A N 1
ATOM 1665 C CA . SER A 1 212 ? -25.875 -6.098 -7.574 1 58.91 212 SER A CA 1
ATOM 1666 C C . SER A 1 212 ? -26.141 -7.406 -8.312 1 58.91 212 SER A C 1
ATOM 1668 O O . SER A 1 212 ? -25.797 -8.484 -7.82 1 58.91 212 SER A O 1
ATOM 1670 N N . SER A 1 213 ? -27 -7.359 -9.195 1 68.81 213 SER A N 1
ATOM 1671 C CA . SER A 1 213 ? -27.375 -8.461 -10.078 1 68.81 213 SER A CA 1
ATOM 1672 C C . SER A 1 213 ? -26.188 -8.953 -10.891 1 68.81 213 SER A C 1
ATOM 1674 O O . SER A 1 213 ? -26.25 -10.008 -11.523 1 68.81 213 SER A O 1
ATOM 1676 N N . LYS A 1 214 ? -25.031 -8.344 -10.641 1 81.12 214 LYS A N 1
ATOM 1677 C CA . LYS A 1 214 ? -23.891 -8.719 -11.469 1 81.12 214 LYS A CA 1
ATOM 1678 C C . LYS A 1 214 ? -22.922 -9.609 -10.695 1 81.12 214 LYS A C 1
ATOM 1680 O O . LYS A 1 214 ? -22.719 -9.422 -9.492 1 81.12 214 LYS A O 1
ATOM 1685 N N . PRO A 1 215 ? -22.438 -10.531 -11.469 1 90.94 215 PRO A N 1
ATOM 1686 C CA . PRO A 1 215 ? -21.438 -11.414 -10.844 1 90.94 215 PRO A CA 1
ATOM 1687 C C . PRO A 1 215 ? -20.219 -10.656 -10.336 1 90.94 215 PRO A C 1
ATOM 1689 O O . PRO A 1 215 ? -19.812 -9.656 -10.938 1 90.94 215 PRO A O 1
ATOM 1692 N N . LEU A 1 216 ? -19.672 -11.094 -9.273 1 94.12 216 LEU A N 1
ATOM 1693 C CA . LEU A 1 216 ? -18.516 -10.484 -8.633 1 94.12 216 LEU A CA 1
ATOM 1694 C C . LEU A 1 216 ? -17.375 -10.297 -9.633 1 94.12 216 LEU A C 1
ATOM 1696 O O . LEU A 1 216 ? -16.75 -9.234 -9.664 1 94.12 216 LEU A O 1
ATOM 1700 N N . ALA A 1 217 ? -17.156 -11.297 -10.445 1 94.94 217 ALA A N 1
ATOM 1701 C CA . ALA A 1 217 ? -16.062 -11.258 -11.414 1 94.94 217 ALA A CA 1
ATOM 1702 C C . ALA A 1 217 ? -16.25 -10.125 -12.422 1 94.94 217 ALA A C 1
ATOM 1704 O O . ALA A 1 217 ? -15.297 -9.445 -12.797 1 94.94 217 ALA A O 1
ATOM 1705 N N . ASP A 1 218 ? -17.453 -9.883 -12.82 1 94.38 218 ASP A N 1
ATOM 1706 C CA . ASP A 1 218 ? -17.75 -8.82 -13.773 1 94.38 218 ASP A CA 1
ATOM 1707 C C . ASP A 1 218 ? -17.547 -7.441 -13.148 1 94.38 218 ASP A C 1
ATOM 1709 O O . ASP A 1 218 ? -16.953 -6.555 -13.781 1 94.38 218 ASP A O 1
ATOM 1713 N N . GLU A 1 219 ? -18.031 -7.312 -12.008 1 94.31 219 GLU A N 1
ATOM 1714 C CA . GLU A 1 219 ? -17.859 -6.047 -11.305 1 94.31 219 GLU A CA 1
ATOM 1715 C C . GLU A 1 219 ? -16.391 -5.77 -11.031 1 94.31 219 GLU A C 1
ATOM 1717 O O . GLU A 1 219 ? -15.93 -4.629 -11.148 1 94.31 219 GLU A O 1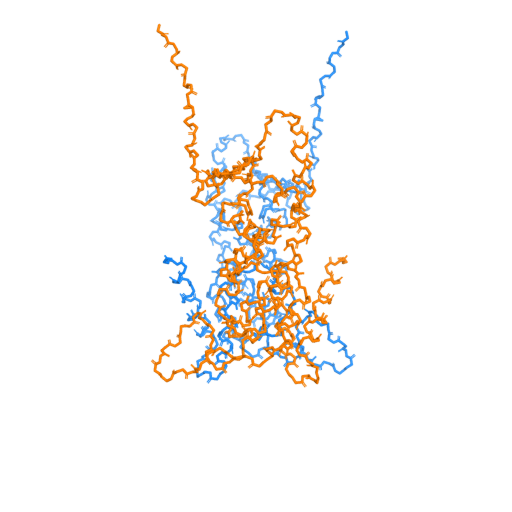
ATOM 1722 N N . PHE A 1 220 ? -15.664 -6.777 -10.719 1 96.25 220 PHE A N 1
ATOM 1723 C CA . PHE A 1 220 ? -14.227 -6.648 -10.492 1 96.25 220 PHE A CA 1
ATOM 1724 C C . PHE A 1 220 ? -13.531 -6.105 -11.734 1 96.25 220 PHE A C 1
ATOM 1726 O O . PHE A 1 220 ? -12.766 -5.145 -11.656 1 96.25 220 PHE A O 1
ATOM 1733 N N . GLU A 1 221 ? -13.836 -6.664 -12.75 1 95.56 221 GLU A N 1
ATOM 1734 C CA . GLU A 1 221 ? -13.219 -6.246 -14 1 95.56 221 GLU A CA 1
ATOM 1735 C C . GLU A 1 221 ? -13.625 -4.824 -14.367 1 95.56 221 GLU A C 1
ATOM 1737 O O . GLU A 1 221 ? -12.82 -4.055 -14.891 1 95.56 221 GLU A O 1
ATOM 1742 N N . ARG A 1 222 ? -14.828 -4.559 -14.156 1 94.06 222 ARG A N 1
ATOM 1743 C CA . ARG A 1 222 ? -15.312 -3.215 -14.438 1 94.06 222 ARG A CA 1
ATOM 1744 C C . ARG A 1 222 ? -14.539 -2.168 -13.648 1 94.06 222 ARG A C 1
ATOM 1746 O O . ARG A 1 222 ? -14.039 -1.195 -14.219 1 94.06 222 ARG A O 1
ATOM 1753 N N . TYR A 1 223 ? -14.391 -2.348 -12.422 1 95 223 TYR A N 1
ATOM 1754 C CA . TYR A 1 223 ? -13.703 -1.378 -11.578 1 95 223 TYR A CA 1
ATOM 1755 C C . TYR A 1 223 ? -12.211 -1.343 -11.898 1 95 223 TYR A C 1
ATOM 1757 O O . TYR A 1 223 ? -11.586 -0.28 -11.859 1 95 223 TYR A O 1
ATOM 1765 N N . LEU A 1 224 ? -11.664 -2.508 -12.133 1 96.06 224 LEU A N 1
ATOM 1766 C CA . LEU A 1 224 ? -10.258 -2.537 -12.523 1 96.06 224 LEU A CA 1
ATOM 1767 C C . LEU A 1 224 ? -10.023 -1.705 -13.781 1 96.06 224 LEU A C 1
ATOM 1769 O O . LEU A 1 224 ? -9.062 -0.934 -13.852 1 96.06 224 LEU A O 1
ATOM 1773 N N . GLY A 1 225 ? -10.867 -1.849 -14.664 1 94.31 225 GLY A N 1
ATOM 1774 C CA . GLY A 1 225 ? -10.789 -1.071 -15.891 1 94.31 225 GLY A CA 1
ATOM 1775 C C . GLY A 1 225 ? -10.891 0.424 -15.656 1 94.31 225 GLY A C 1
ATOM 1776 O O . GLY A 1 225 ? -10.195 1.209 -16.297 1 94.31 225 GLY A O 1
ATOM 1777 N N . LEU A 1 226 ? -11.727 0.848 -14.812 1 93.12 226 LEU A N 1
ATOM 1778 C CA . LEU A 1 226 ? -11.906 2.258 -14.484 1 93.12 226 LEU A CA 1
ATOM 1779 C C . LEU A 1 226 ? -10.633 2.84 -13.875 1 93.12 226 LEU A C 1
ATOM 1781 O O . LEU A 1 226 ? -10.234 3.955 -14.211 1 93.12 226 LEU A O 1
ATOM 1785 N N . VAL A 1 227 ? -10.023 2.082 -13.023 1 92.88 227 VAL A N 1
ATOM 1786 C CA . VAL A 1 227 ? -8.797 2.549 -12.375 1 92.88 227 VAL A CA 1
ATOM 1787 C C . VAL A 1 227 ? -7.684 2.67 -13.414 1 92.88 227 VAL A C 1
ATOM 1789 O O . VAL A 1 227 ? -6.934 3.65 -13.414 1 92.88 227 VAL A O 1
ATOM 1792 N N . GLU A 1 228 ? -7.578 1.709 -14.219 1 91.12 228 GLU A N 1
ATOM 1793 C CA . GLU A 1 228 ? -6.523 1.7 -15.234 1 91.12 228 GLU A CA 1
ATOM 1794 C C . GLU A 1 228 ? -6.711 2.838 -16.234 1 91.12 228 GLU A C 1
ATOM 1796 O O . GLU A 1 228 ? -5.734 3.426 -16.703 1 91.12 228 GLU A O 1
ATOM 1801 N N . SER A 1 229 ? -7.871 3.168 -16.5 1 87.94 229 SER A N 1
ATOM 1802 C CA . SER A 1 229 ? -8.156 4.266 -17.406 1 87.94 229 SER A CA 1
ATOM 1803 C C . SER A 1 229 ? -7.852 5.617 -16.766 1 87.94 229 SER A C 1
ATOM 1805 O O . SER A 1 229 ? -7.457 6.562 -17.453 1 87.94 229 SER A O 1
ATOM 1807 N N . SER A 1 230 ? -8.07 5.727 -15.531 1 82.81 230 SER A N 1
ATOM 1808 C CA . SER A 1 230 ? -7.809 6.973 -14.812 1 82.81 230 SER A CA 1
ATOM 1809 C C . SER A 1 230 ? -6.312 7.234 -14.672 1 82.81 230 SER A C 1
ATOM 1811 O O . SER A 1 230 ? -5.875 8.383 -14.695 1 82.81 230 SER A O 1
ATOM 1813 N N . ASN A 1 231 ? -5.551 6.23 -14.516 1 71.5 231 ASN A N 1
ATOM 1814 C CA . ASN A 1 231 ? -4.102 6.367 -14.391 1 71.5 231 ASN A CA 1
ATOM 1815 C C . ASN A 1 231 ? -3.449 6.66 -15.734 1 71.5 231 ASN A C 1
ATOM 1817 O O . ASN A 1 231 ? -2.328 7.172 -15.789 1 71.5 231 ASN A O 1
ATOM 1821 N N . ALA A 1 232 ? -4.121 6.344 -16.75 1 59.75 232 ALA A N 1
ATOM 1822 C CA . ALA A 1 232 ? -3.602 6.613 -18.094 1 59.75 232 ALA A CA 1
ATOM 1823 C C . ALA A 1 232 ? -3.812 8.078 -18.484 1 59.75 232 ALA A C 1
ATOM 1825 O O . ALA A 1 232 ? -3.119 8.602 -19.359 1 59.75 232 ALA A O 1
ATOM 1826 N N . LEU A 1 233 ? -4.574 8.812 -17.844 1 49.44 233 LEU A N 1
ATOM 1827 C CA . LEU A 1 233 ? -4.766 10.227 -18.156 1 49.44 233 LEU A CA 1
ATOM 1828 C C . LEU A 1 233 ? -3.855 11.094 -17.297 1 49.44 233 LEU A C 1
ATOM 1830 O O . LEU A 1 233 ? -3.637 10.805 -16.125 1 49.44 233 LEU A O 1
ATOM 1834 N N . MET B 1 1 ? 46.25 25.219 -30.203 1 26.61 1 MET B N 1
ATOM 1835 C CA . MET B 1 1 ? 44.812 25.25 -30.062 1 26.61 1 MET B CA 1
ATOM 1836 C C . MET B 1 1 ? 44.406 25.172 -28.594 1 26.61 1 MET B C 1
ATOM 1838 O O . MET B 1 1 ? 44.906 24.344 -27.844 1 26.61 1 MET B O 1
ATOM 1842 N N . ALA B 1 2 ? 43.844 26.375 -28.016 1 31.33 2 ALA B N 1
ATOM 1843 C CA . ALA B 1 2 ? 43.469 26.688 -26.641 1 31.33 2 ALA B CA 1
ATOM 1844 C C . ALA B 1 2 ? 42.406 25.703 -26.125 1 31.33 2 ALA B C 1
ATOM 1846 O O . ALA B 1 2 ? 41.406 25.469 -26.797 1 31.33 2 ALA B O 1
ATOM 1847 N N . GLU B 1 3 ? 42.719 24.609 -25.422 1 29.73 3 GLU B N 1
ATOM 1848 C CA . GLU B 1 3 ? 41.844 23.641 -24.734 1 29.73 3 GLU B CA 1
ATOM 1849 C C . GLU B 1 3 ? 40.781 24.328 -23.906 1 29.73 3 GLU B C 1
ATOM 1851 O O . GLU B 1 3 ? 41.062 25.047 -22.953 1 29.73 3 GLU B O 1
ATOM 1856 N N . GLY B 1 4 ? 39.625 24.875 -24.484 1 30.81 4 GLY B N 1
ATOM 1857 C CA . GLY B 1 4 ? 38.469 25.562 -23.922 1 30.81 4 GLY B CA 1
ATOM 1858 C C . GLY B 1 4 ? 37.844 24.812 -22.766 1 30.81 4 GLY B C 1
ATOM 1859 O O . GLY B 1 4 ? 37.344 23.688 -22.938 1 30.81 4 GLY B O 1
ATOM 1860 N N . GLU B 1 5 ? 38.219 24.969 -21.484 1 32.66 5 GLU B N 1
ATOM 1861 C CA . GLU B 1 5 ? 37.781 24.438 -20.203 1 32.66 5 GLU B CA 1
ATOM 1862 C C . GLU B 1 5 ? 36.25 24.5 -20.094 1 32.66 5 GLU B C 1
ATOM 1864 O O . GLU B 1 5 ? 35.656 25.562 -20.328 1 32.66 5 GLU B O 1
ATOM 1869 N N . ARG B 1 6 ? 35.469 23.406 -20.422 1 34.03 6 ARG B N 1
ATOM 1870 C CA . ARG B 1 6 ? 34.031 23.234 -20.219 1 34.03 6 ARG B CA 1
ATOM 1871 C C . ARG B 1 6 ? 33.594 23.781 -18.859 1 34.03 6 ARG B C 1
ATOM 1873 O O . ARG B 1 6 ? 33.719 23.094 -17.844 1 34.03 6 ARG B O 1
ATOM 1880 N N . SER B 1 7 ? 33.938 24.953 -18.422 1 32.41 7 SER B N 1
ATOM 1881 C CA . SER B 1 7 ? 33.844 25.578 -17.094 1 32.41 7 SER B CA 1
ATOM 1882 C C . SER B 1 7 ? 32.438 25.469 -16.531 1 32.41 7 SER B C 1
ATOM 1884 O O . SER B 1 7 ? 32.25 25.047 -15.383 1 32.41 7 SER B O 1
ATOM 1886 N N . GLY B 1 8 ? 31.359 26.453 -16.828 1 33.25 8 GLY B N 1
ATOM 1887 C CA . GLY B 1 8 ? 30.375 27.094 -15.969 1 33.25 8 GLY B CA 1
ATOM 1888 C C . GLY B 1 8 ? 29.156 26.25 -15.711 1 33.25 8 GLY B C 1
ATOM 1889 O O . GLY B 1 8 ? 28.297 26.109 -16.594 1 33.25 8 GLY B O 1
ATOM 1890 N N . ARG B 1 9 ? 29.062 25.141 -15.227 1 37.28 9 ARG B N 1
ATOM 1891 C CA . ARG B 1 9 ? 27.781 24.594 -14.797 1 37.28 9 ARG B CA 1
ATOM 1892 C C . ARG B 1 9 ? 26.844 25.703 -14.328 1 37.28 9 ARG B C 1
ATOM 1894 O O . ARG B 1 9 ? 27.188 26.484 -13.438 1 37.28 9 ARG B O 1
ATOM 1901 N N . GLY B 1 10 ? 25.953 26.297 -14.992 1 41 10 GLY B N 1
ATOM 1902 C CA . GLY B 1 10 ? 25.047 27.406 -14.773 1 41 10 GLY B CA 1
ATOM 1903 C C . GLY B 1 10 ? 24.328 27.328 -13.438 1 41 10 GLY B C 1
ATOM 1904 O O . GLY B 1 10 ? 23.797 26.281 -13.07 1 41 10 GLY B O 1
ATOM 1905 N N . GLU B 1 11 ? 24.75 27.906 -12.273 1 51.28 11 GLU B N 1
ATOM 1906 C CA . GLU B 1 11 ? 24.125 28.062 -10.961 1 51.28 11 GLU B CA 1
ATOM 1907 C C . GLU B 1 11 ? 22.625 28.312 -11.094 1 51.28 11 GLU B C 1
ATOM 1909 O O . GLU B 1 11 ? 22.203 29.188 -11.836 1 51.28 11 GLU B O 1
ATOM 1914 N N . ALA B 1 12 ? 21.828 27.297 -11.039 1 64 12 ALA B N 1
ATOM 1915 C CA . ALA B 1 12 ? 20.375 27.453 -11.109 1 64 12 ALA B CA 1
ATOM 1916 C C . ALA B 1 12 ? 19.922 28.719 -10.383 1 64 12 ALA B C 1
ATOM 1918 O O . ALA B 1 12 ? 20.484 29.078 -9.344 1 64 12 ALA B O 1
ATOM 1919 N N . GLU B 1 13 ? 19.25 29.641 -11.055 1 83.62 13 GLU B N 1
ATOM 1920 C CA . GLU B 1 13 ? 18.734 30.906 -10.555 1 83.62 13 GLU B CA 1
ATOM 1921 C C . GLU B 1 13 ? 17.859 30.703 -9.312 1 83.62 13 GLU B C 1
ATOM 1923 O O . GLU B 1 13 ? 17 29.812 -9.297 1 83.62 13 GLU B O 1
ATOM 1928 N N . ILE B 1 14 ? 18.281 31.266 -8.164 1 89.69 14 ILE B N 1
ATOM 1929 C CA . ILE B 1 14 ? 17.547 31.266 -6.906 1 89.69 14 ILE B CA 1
ATOM 1930 C C . ILE B 1 14 ? 16.547 32.406 -6.875 1 89.69 14 ILE B C 1
ATOM 1932 O O . ILE B 1 14 ? 16.906 33.562 -7.207 1 89.69 14 ILE B O 1
ATOM 1936 N N . TYR B 1 15 ? 15.25 32.031 -6.578 1 93.25 15 TYR B N 1
ATOM 1937 C CA . TYR B 1 15 ? 14.188 33.031 -6.504 1 93.25 15 TYR B CA 1
ATOM 1938 C C . TYR B 1 15 ? 13.852 33.375 -5.055 1 93.25 15 TYR B C 1
ATOM 1940 O O . TYR B 1 15 ? 13.82 32.469 -4.203 1 93.25 15 TYR B O 1
ATOM 1948 N N . ASP B 1 16 ? 13.57 34.688 -4.883 1 93.25 16 ASP B N 1
ATOM 1949 C CA . ASP B 1 16 ? 13.172 35.094 -3.543 1 93.25 16 ASP B CA 1
ATOM 1950 C C . ASP B 1 16 ? 11.703 34.781 -3.285 1 93.25 16 ASP B C 1
ATOM 1952 O O . ASP B 1 16 ? 10.867 34.906 -4.18 1 93.25 16 ASP B O 1
ATOM 1956 N N . ASP B 1 17 ? 11.461 34.375 -2.041 1 94 17 ASP B N 1
ATOM 1957 C CA . ASP B 1 17 ? 10.07 34.188 -1.644 1 94 17 ASP B CA 1
ATOM 1958 C C . ASP B 1 17 ? 9.289 35.5 -1.698 1 94 17 ASP B C 1
ATOM 1960 O O . ASP B 1 17 ? 9.859 36.562 -1.529 1 94 17 ASP B O 1
ATOM 1964 N N . ALA B 1 18 ? 8.055 35.281 -1.959 1 90.81 18 ALA B N 1
ATOM 1965 C CA . ALA B 1 18 ? 7.211 36.469 -2.154 1 90.81 18 ALA B CA 1
ATOM 1966 C C . ALA B 1 18 ? 6.887 37.125 -0.822 1 90.81 18 ALA B C 1
ATOM 1968 O O . ALA B 1 18 ? 6.602 38.344 -0.776 1 90.81 18 ALA B O 1
ATOM 1969 N N . VAL B 1 19 ? 6.879 36.469 0.24 1 88.38 19 VAL B N 1
ATOM 1970 C CA . VAL B 1 19 ? 6.402 37 1.521 1 88.38 19 VAL B CA 1
ATOM 1971 C C . VAL B 1 19 ? 7.574 37.156 2.486 1 88.38 19 VAL B C 1
ATOM 1973 O O . VAL B 1 19 ? 7.734 38.188 3.117 1 88.38 19 VAL B O 1
ATOM 1976 N N . TRP B 1 20 ? 8.422 36.188 2.533 1 91.81 20 TRP B N 1
ATOM 1977 C CA . TRP B 1 20 ? 9.5 36.156 3.512 1 91.81 20 TRP B CA 1
ATOM 1978 C C . TRP B 1 20 ? 10.797 36.688 2.9 1 91.81 20 TRP B C 1
ATOM 1980 O O . TRP B 1 20 ? 11.672 35.906 2.523 1 91.81 20 TRP B O 1
ATOM 1990 N N . THR B 1 21 ? 10.906 38 2.893 1 91.81 21 THR B N 1
ATOM 1991 C CA . THR B 1 21 ? 12.023 38.625 2.193 1 91.81 21 THR B CA 1
ATOM 1992 C C . THR B 1 21 ? 12.797 39.562 3.125 1 91.81 21 THR B C 1
ATOM 1994 O O . THR B 1 21 ? 13.859 40.062 2.76 1 91.81 21 THR B O 1
ATOM 1997 N N . ASP B 1 22 ? 12.391 39.781 4.379 1 86.69 22 ASP B N 1
ATOM 1998 C CA . ASP B 1 22 ? 12.969 40.844 5.191 1 86.69 22 ASP B CA 1
ATOM 1999 C C . ASP B 1 22 ? 13.602 40.281 6.461 1 86.69 22 ASP B C 1
ATOM 2001 O O . ASP B 1 22 ? 13.969 41.031 7.367 1 86.69 22 ASP B O 1
ATOM 2005 N N . GLY B 1 23 ? 13.914 39.094 6.566 1 86.88 23 GLY B N 1
ATOM 2006 C CA . GLY B 1 23 ? 14.492 38.531 7.777 1 86.88 23 GLY B CA 1
ATOM 2007 C C . GLY B 1 23 ? 16.016 38.531 7.77 1 86.88 23 GLY B C 1
ATOM 2008 O O . GLY B 1 23 ? 16.625 38.906 6.773 1 86.88 23 GLY B O 1
ATOM 2009 N N . ASP B 1 24 ? 16.641 38.281 8.945 1 85.69 24 ASP B N 1
ATOM 2010 C CA . ASP B 1 24 ? 18.078 38.344 9.133 1 85.69 24 ASP B CA 1
ATOM 2011 C C . ASP B 1 24 ? 18.734 37 8.812 1 85.69 24 ASP B C 1
ATOM 2013 O O . ASP B 1 24 ? 19.969 36.906 8.82 1 85.69 24 ASP B O 1
ATOM 2017 N N . PHE B 1 25 ? 17.938 36.094 8.508 1 87.88 25 PHE B N 1
ATOM 2018 C CA . PHE B 1 25 ? 18.453 34.75 8.281 1 87.88 25 PHE B CA 1
ATOM 2019 C C . PHE B 1 25 ? 18 34.219 6.93 1 87.88 25 PHE B C 1
ATOM 2021 O O . PHE B 1 25 ? 16.828 34.312 6.582 1 87.88 25 PHE B O 1
ATOM 2028 N N . GLU B 1 26 ? 18.938 33.656 6.281 1 89.56 26 GLU B N 1
ATOM 2029 C CA . GLU B 1 26 ? 18.625 33.156 4.938 1 89.56 26 GLU B CA 1
ATOM 2030 C C . GLU B 1 26 ? 18.469 31.641 4.918 1 89.56 26 GLU B C 1
ATOM 2032 O O . GLU B 1 26 ? 19.266 30.922 5.512 1 89.56 26 GLU B O 1
ATOM 2037 N N . VAL B 1 27 ? 17.344 31.281 4.32 1 90.81 27 VAL B N 1
ATOM 2038 C CA . VAL B 1 27 ? 17.094 29.859 4.113 1 90.81 27 VAL B CA 1
ATOM 2039 C C . VAL B 1 27 ? 16.844 29.578 2.631 1 90.81 27 VAL B C 1
ATOM 2041 O O . VAL B 1 27 ? 16.062 30.281 1.982 1 90.81 27 VAL B O 1
ATOM 2044 N N . ILE B 1 28 ? 17.562 28.609 2.125 1 89.81 28 ILE B N 1
ATOM 2045 C CA . ILE B 1 28 ? 17.391 28.25 0.721 1 89.81 28 ILE B CA 1
ATOM 2046 C C . ILE B 1 28 ? 16.891 26.812 0.611 1 89.81 28 ILE B C 1
ATOM 2048 O O . ILE B 1 28 ? 17.438 25.906 1.248 1 89.81 28 ILE B O 1
ATOM 2052 N N . THR B 1 29 ? 15.82 26.688 -0.099 1 93.25 29 THR B N 1
ATOM 2053 C CA . THR B 1 29 ? 15.344 25.359 -0.461 1 93.25 29 THR B CA 1
ATOM 2054 C C . THR B 1 29 ? 15.836 24.969 -1.852 1 93.25 29 THR B C 1
ATOM 2056 O O . THR B 1 29 ? 15.461 25.578 -2.848 1 93.25 29 THR B O 1
ATOM 2059 N N . THR B 1 30 ? 16.547 23.938 -1.896 1 86.75 30 THR B N 1
ATOM 2060 C CA . THR B 1 30 ? 17.172 23.578 -3.156 1 86.75 30 THR B CA 1
ATOM 2061 C C . THR B 1 30 ? 16.203 22.859 -4.07 1 86.75 30 THR B C 1
ATOM 2063 O O . THR B 1 30 ? 16.359 22.844 -5.293 1 86.75 30 THR B O 1
ATOM 2066 N N . ALA B 1 31 ? 15.234 22.219 -3.482 1 88.19 31 ALA B N 1
ATOM 2067 C CA . ALA B 1 31 ? 14.266 21.484 -4.281 1 88.19 31 ALA B CA 1
ATOM 2068 C C . ALA B 1 31 ? 13.531 22.422 -5.246 1 88.19 31 ALA B C 1
ATOM 2070 O O . ALA B 1 31 ? 13.188 22.016 -6.363 1 88.19 31 ALA B O 1
ATOM 2071 N N . ASP B 1 32 ? 13.32 23.594 -4.91 1 91.31 32 ASP B N 1
ATOM 2072 C CA . ASP B 1 32 ? 12.57 24.547 -5.727 1 91.31 32 ASP B CA 1
ATOM 2073 C C . ASP B 1 32 ? 13.367 25.828 -5.945 1 91.31 32 ASP B C 1
ATOM 2075 O O . ASP B 1 32 ? 12.891 26.766 -6.594 1 91.31 32 ASP B O 1
ATOM 2079 N N . ASN B 1 33 ? 14.555 25.906 -5.418 1 93.06 33 ASN B N 1
ATOM 2080 C CA . ASN B 1 33 ? 15.445 27.062 -5.57 1 93.06 33 ASN B CA 1
ATOM 2081 C C . ASN B 1 33 ? 14.797 28.344 -5.074 1 93.06 33 ASN B C 1
ATOM 2083 O O . ASN B 1 33 ? 14.789 29.359 -5.781 1 93.06 33 ASN B O 1
ATOM 2087 N N . VAL B 1 34 ? 14.258 28.297 -3.977 1 95 34 VAL B N 1
ATOM 2088 C CA . VAL B 1 34 ? 13.625 29.469 -3.369 1 95 34 VAL B CA 1
ATOM 2089 C C . VAL B 1 34 ? 14.422 29.906 -2.143 1 95 34 VAL B C 1
ATOM 2091 O O . VAL B 1 34 ? 14.859 29.062 -1.349 1 95 34 VAL B O 1
ATOM 2094 N N . ARG B 1 35 ? 14.609 31.219 -2.07 1 94.56 35 ARG B N 1
ATOM 2095 C CA . ARG B 1 35 ? 15.305 31.812 -0.934 1 94.56 35 ARG B CA 1
ATOM 2096 C C . ARG B 1 35 ? 14.328 32.5 0.003 1 94.56 35 ARG B C 1
ATOM 2098 O O . ARG B 1 35 ? 13.445 33.25 -0.448 1 94.56 35 ARG B O 1
ATOM 2105 N N . PHE B 1 36 ? 14.484 32.156 1.226 1 93.75 36 PHE B N 1
ATOM 2106 C CA . PHE B 1 36 ? 13.711 32.812 2.275 1 93.75 36 PHE B CA 1
ATOM 2107 C C . PHE B 1 36 ? 14.625 33.656 3.16 1 93.75 36 PHE B C 1
ATOM 2109 O O . PHE B 1 36 ? 15.742 33.25 3.469 1 93.75 36 PHE B O 1
ATOM 2116 N N . ARG B 1 37 ? 14.156 34.812 3.453 1 91.94 37 ARG B N 1
ATOM 2117 C CA . ARG B 1 37 ? 14.75 35.625 4.516 1 91.94 37 ARG B CA 1
ATOM 2118 C C . ARG B 1 37 ? 13.797 35.75 5.699 1 91.94 37 ARG B C 1
ATOM 2120 O O . ARG B 1 37 ? 12.773 36.438 5.602 1 91.94 37 ARG B O 1
ATOM 2127 N N . VAL B 1 38 ? 14.219 35.062 6.766 1 90.88 38 VAL B N 1
ATOM 2128 C CA . VAL B 1 38 ? 13.32 34.938 7.91 1 90.88 38 VAL B CA 1
ATOM 2129 C C . VAL B 1 38 ? 14.023 35.438 9.172 1 90.88 38 VAL B C 1
ATOM 2131 O O . VAL B 1 38 ? 15.25 35.375 9.273 1 90.88 38 VAL B O 1
ATOM 2134 N N . PRO B 1 39 ? 13.195 36.125 10.039 1 86.38 39 PRO B N 1
ATOM 2135 C CA . PRO B 1 39 ? 13.797 36.406 11.336 1 86.38 39 PRO B CA 1
ATOM 2136 C C . PRO B 1 39 ? 14.328 35.188 12.047 1 86.38 39 PRO B C 1
ATOM 2138 O O . PRO B 1 39 ? 13.594 34.188 12.219 1 86.38 39 PRO B O 1
ATOM 2141 N N . SER B 1 40 ? 15.531 35.219 12.492 1 83.25 40 SER B N 1
ATOM 2142 C CA . SER B 1 40 ? 16.203 34.094 13.086 1 83.25 40 SER B CA 1
ATOM 2143 C C . SER B 1 40 ? 15.461 33.562 14.312 1 83.25 40 SER B C 1
ATOM 2145 O O . SER B 1 40 ? 15.492 32.375 14.602 1 83.25 40 SER B O 1
ATOM 2147 N N . PHE B 1 41 ? 14.773 34.469 14.914 1 82.5 41 PHE B N 1
ATOM 2148 C CA . PHE B 1 41 ? 14.039 34.094 16.125 1 82.5 41 PHE B CA 1
ATOM 2149 C C . PHE B 1 41 ? 13 33.031 15.82 1 82.5 41 PHE B C 1
ATOM 2151 O O . PHE B 1 41 ? 12.812 32.094 16.609 1 82.5 41 PHE B O 1
ATOM 2158 N N . HIS B 1 42 ? 12.336 33.125 14.688 1 82.06 42 HIS B N 1
ATOM 2159 C CA . HIS B 1 42 ? 11.305 32.156 14.328 1 82.06 42 HIS B CA 1
ATOM 2160 C C . HIS B 1 42 ? 11.891 30.766 14.125 1 82.06 42 HIS B C 1
ATOM 2162 O O . HIS B 1 42 ? 11.273 29.766 14.5 1 82.06 42 HIS B O 1
ATOM 2168 N N . LEU B 1 43 ? 13.031 30.703 13.594 1 82.25 43 LEU B N 1
ATOM 2169 C CA . LEU B 1 43 ? 13.672 29.422 13.289 1 82.25 43 LEU B CA 1
ATOM 2170 C C . LEU B 1 43 ? 14.305 28.828 14.539 1 82.25 43 LEU B C 1
ATOM 2172 O O . LEU B 1 43 ? 14.055 27.656 14.875 1 82.25 43 LEU B O 1
ATOM 2176 N N . PHE B 1 44 ? 15.008 29.672 15.305 1 80.38 44 PHE B N 1
ATOM 2177 C CA . PHE B 1 44 ? 15.859 29.172 16.375 1 80.38 44 PHE B CA 1
ATOM 2178 C C . PHE B 1 44 ? 15.039 28.938 17.641 1 80.38 44 PHE B C 1
ATOM 2180 O O . PHE B 1 44 ? 15.398 28.109 18.484 1 80.38 44 PHE B O 1
ATOM 2187 N N . SER B 1 45 ? 13.961 29.641 17.719 1 80.69 45 SER B N 1
ATOM 2188 C CA . SER B 1 45 ? 13.078 29.406 18.859 1 80.69 45 SER B CA 1
ATOM 2189 C C . SER B 1 45 ? 12.273 28.125 18.656 1 80.69 45 SER B C 1
ATOM 2191 O O . SER B 1 45 ? 11.805 27.531 19.641 1 80.69 45 SER B O 1
ATOM 2193 N N . SER B 1 46 ? 12.141 27.734 17.438 1 81.75 46 SER B N 1
ATOM 2194 C CA . SER B 1 46 ? 11.258 26.625 17.109 1 81.75 46 SER B CA 1
ATOM 2195 C C . SER B 1 46 ? 12.008 25.297 17.141 1 81.75 46 SER B C 1
ATOM 2197 O O . SER B 1 46 ? 11.406 24.25 17.328 1 81.75 46 SER B O 1
ATOM 2199 N N . SER B 1 47 ? 13.328 25.359 16.984 1 87.69 47 SER B N 1
ATOM 2200 C CA . SER B 1 47 ? 14.078 24.125 16.812 1 87.69 47 SER B CA 1
ATOM 2201 C C . SER B 1 47 ? 15.516 24.266 17.297 1 87.69 47 SER B C 1
ATOM 2203 O O . SER B 1 47 ? 16.266 25.094 16.781 1 87.69 47 SER B O 1
ATOM 2205 N N . ALA B 1 48 ? 15.883 23.469 18.203 1 79.75 48 ALA B N 1
ATOM 2206 C CA . ALA B 1 48 ? 17.266 23.453 18.672 1 79.75 48 ALA B CA 1
ATOM 2207 C C . ALA B 1 48 ? 18.203 22.922 17.578 1 79.75 48 ALA B C 1
ATOM 2209 O O . ALA B 1 48 ? 19.344 23.359 17.469 1 79.75 48 ALA B O 1
ATOM 2210 N N . VAL B 1 49 ? 17.672 22.062 16.828 1 80.44 49 VAL B N 1
ATOM 2211 C CA . VAL B 1 49 ? 18.453 21.453 15.742 1 80.44 49 VAL B CA 1
ATOM 2212 C C . VAL B 1 49 ? 18.828 22.531 14.727 1 80.44 49 VAL B C 1
ATOM 2214 O O . VAL B 1 49 ? 19.984 22.609 14.297 1 80.44 49 VAL B O 1
ATOM 2217 N N . LEU B 1 50 ? 17.906 23.359 14.461 1 82.31 50 LEU B N 1
ATOM 2218 C CA . LEU B 1 50 ? 18.188 24.438 13.5 1 82.31 50 LEU B CA 1
ATOM 2219 C C . LEU B 1 50 ? 19.125 25.469 14.102 1 82.31 50 LEU B C 1
ATOM 2221 O O . LEU B 1 50 ? 20 26 13.398 1 82.31 50 LEU B O 1
ATOM 2225 N N . ARG B 1 51 ? 18.969 25.656 15.359 1 79.31 51 ARG B N 1
ATOM 2226 C CA . ARG B 1 51 ? 19.875 26.578 16.062 1 79.31 51 ARG B CA 1
ATOM 2227 C C . ARG B 1 51 ? 21.297 26.047 16.062 1 79.31 51 ARG B C 1
ATOM 2229 O O . ARG B 1 51 ? 22.25 26.797 15.805 1 79.31 51 ARG B O 1
ATOM 2236 N N . ASN B 1 52 ? 21.375 24.828 16.281 1 78.56 52 ASN B N 1
ATOM 2237 C CA . ASN B 1 52 ? 22.703 24.219 16.344 1 78.56 52 ASN B CA 1
ATOM 2238 C C . ASN B 1 52 ? 23.344 24.156 14.961 1 78.56 52 ASN B C 1
ATOM 2240 O O . ASN B 1 52 ? 24.562 24.312 14.836 1 78.56 52 ASN B O 1
ATOM 2244 N N . ALA B 1 53 ? 22.562 23.891 14.039 1 71.06 53 ALA B N 1
ATOM 2245 C CA . ALA B 1 53 ? 23.078 23.859 12.68 1 71.06 53 ALA B CA 1
ATOM 2246 C C . ALA B 1 53 ? 23.672 25.203 12.281 1 71.06 53 ALA B C 1
ATOM 2248 O O . ALA B 1 53 ? 24.688 25.266 11.562 1 71.06 53 ALA B O 1
ATOM 2249 N N . HIS B 1 54 ? 23.125 26.172 12.805 1 70.56 54 HIS B N 1
ATOM 2250 C CA . HIS B 1 54 ? 23.609 27.516 12.539 1 70.56 54 HIS B CA 1
ATOM 2251 C C . HIS B 1 54 ? 24.922 27.797 13.281 1 70.56 54 HIS B C 1
ATOM 2253 O O . HIS B 1 54 ? 25.828 28.438 12.742 1 70.56 54 HIS B O 1
ATOM 2259 N N . SER B 1 55 ? 24.922 27.406 14.523 1 67 55 SER B N 1
ATOM 2260 C CA . SER B 1 55 ? 26.078 27.703 15.352 1 67 55 SER B CA 1
ATOM 2261 C C . SER B 1 55 ? 27.328 27.031 14.789 1 67 55 SER B C 1
ATOM 2263 O O . SER B 1 55 ? 28.438 27.562 14.906 1 67 55 SER B O 1
ATOM 2265 N N . VAL B 1 56 ? 27.094 25.875 14.375 1 58.38 56 VAL B N 1
ATOM 2266 C CA . VAL B 1 56 ? 28.234 25.141 13.82 1 58.38 56 VAL B CA 1
ATOM 2267 C C . VAL B 1 56 ? 28.75 25.859 12.578 1 58.38 56 VAL B C 1
ATOM 2269 O O . VAL B 1 56 ? 29.953 25.844 12.297 1 58.38 56 VAL B O 1
ATOM 2272 N N . ALA B 1 57 ? 27.797 26.266 11.953 1 54.34 57 ALA B N 1
ATOM 2273 C CA . ALA B 1 57 ? 28.266 26.969 10.758 1 54.34 57 ALA B CA 1
ATOM 2274 C C . ALA B 1 57 ? 28.984 28.25 11.133 1 54.34 57 ALA B C 1
ATOM 2276 O O . ALA B 1 57 ? 29.609 28.891 10.281 1 54.34 57 ALA B O 1
ATOM 2277 N N . ASN B 1 58 ? 29.828 28.281 12.25 1 47.06 58 ASN B N 1
ATOM 2278 C CA . ASN B 1 58 ? 30.828 29.234 12.734 1 47.06 58 ASN B CA 1
ATOM 2279 C C . ASN B 1 58 ? 30.594 30.625 12.164 1 47.06 58 ASN B C 1
ATOM 2281 O O . ASN B 1 58 ? 31.047 30.938 11.062 1 47.06 58 ASN B O 1
ATOM 2285 N N . GLY B 1 59 ? 30.062 31.641 12.875 1 49.22 59 GLY B N 1
ATOM 2286 C CA . GLY B 1 59 ? 30.188 33.094 12.703 1 49.22 59 GLY B CA 1
ATOM 2287 C C . GLY B 1 59 ? 29.578 33.594 11.406 1 49.22 59 GLY B C 1
ATOM 2288 O O . GLY B 1 59 ? 28.906 34.625 11.391 1 49.22 59 GLY B O 1
ATOM 2289 N N . ALA B 1 60 ? 30.234 33.188 10.219 1 47.75 60 ALA B N 1
ATOM 2290 C CA . ALA B 1 60 ? 30.078 33.844 8.922 1 47.75 60 ALA B CA 1
ATOM 2291 C C . ALA B 1 60 ? 28.672 33.625 8.367 1 47.75 60 ALA B C 1
ATOM 2293 O O . ALA B 1 60 ? 28.109 34.469 7.699 1 47.75 60 ALA B O 1
ATOM 2294 N N . LYS B 1 61 ? 28.172 32.188 7.98 1 54.31 61 LYS B N 1
ATOM 2295 C CA . LYS B 1 61 ? 27.172 32.031 6.93 1 54.31 61 LYS B CA 1
ATOM 2296 C C . LYS B 1 61 ? 25.797 31.75 7.523 1 54.31 61 LYS B C 1
ATOM 2298 O O . LYS B 1 61 ? 25.594 30.734 8.211 1 54.31 61 LYS B O 1
ATOM 2303 N N . CYS B 1 62 ? 25.031 32.812 7.914 1 67.38 62 CYS B N 1
ATOM 2304 C CA . CYS B 1 62 ? 23.625 33.062 8.203 1 67.38 62 CYS B CA 1
ATOM 2305 C C . CYS B 1 62 ? 22.734 32.375 7.184 1 67.38 62 CYS B C 1
ATOM 2307 O O . CYS B 1 62 ? 21.844 33 6.609 1 67.38 62 CYS B O 1
ATOM 2309 N N . LYS B 1 63 ? 23.156 31.219 6.848 1 80.38 63 LYS B N 1
ATOM 2310 C CA . LYS B 1 63 ? 22.328 30.609 5.805 1 80.38 63 LYS B CA 1
ATOM 2311 C C . LYS B 1 63 ? 22.156 29.125 6.035 1 80.38 63 LYS B C 1
ATOM 2313 O O . LYS B 1 63 ? 23.078 28.438 6.5 1 80.38 63 LYS B O 1
ATOM 2318 N N . ILE B 1 64 ? 20.984 28.578 5.992 1 85.56 64 ILE B N 1
ATOM 2319 C CA . ILE B 1 64 ? 20.672 27.156 5.988 1 85.56 64 ILE B CA 1
ATOM 2320 C C . ILE B 1 64 ? 20.125 26.75 4.625 1 85.56 64 ILE B C 1
ATOM 2322 O O . ILE B 1 64 ? 19.344 27.484 4.02 1 85.56 64 ILE B O 1
ATOM 2326 N N . THR B 1 65 ? 20.719 25.656 4.113 1 87.94 65 THR B N 1
ATOM 2327 C CA . THR B 1 65 ? 20.219 25.125 2.854 1 87.94 65 THR B CA 1
ATOM 2328 C C . THR B 1 65 ? 19.484 23.797 3.084 1 87.94 65 THR B C 1
ATOM 2330 O O . THR B 1 65 ? 20.062 22.844 3.6 1 87.94 65 THR B O 1
ATOM 2333 N N . PHE B 1 66 ? 18.219 23.859 2.723 1 90.62 66 PHE B N 1
ATOM 2334 C CA . PHE B 1 66 ? 17.422 22.641 2.766 1 90.62 66 PHE B CA 1
ATOM 2335 C C . PHE B 1 66 ? 17.531 21.859 1.457 1 90.62 66 PHE B C 1
ATOM 2337 O O . PHE B 1 66 ? 17.344 22.438 0.378 1 90.62 66 PHE B O 1
ATOM 2344 N N . THR B 1 67 ? 17.781 20.547 1.597 1 89.88 67 THR B N 1
ATOM 2345 C CA . THR B 1 67 ? 18.094 19.781 0.385 1 89.88 67 THR B CA 1
ATOM 2346 C C . THR B 1 67 ? 17.141 18.594 0.247 1 89.88 67 THR B C 1
ATOM 2348 O O . THR B 1 67 ? 17.062 17.969 -0.818 1 89.88 67 THR B O 1
ATOM 2351 N N . ASP B 1 68 ? 16.375 18.266 1.28 1 91.12 68 ASP B N 1
ATOM 2352 C CA . ASP B 1 68 ? 15.492 17.094 1.237 1 91.12 68 ASP B CA 1
ATOM 2353 C C . ASP B 1 68 ? 14.195 17.422 0.503 1 91.12 68 ASP B C 1
ATOM 2355 O O . ASP B 1 68 ? 13.336 18.141 1.031 1 91.12 68 ASP B O 1
ATOM 2359 N N . PRO B 1 69 ? 14.047 16.875 -0.643 1 91.19 69 PRO B N 1
ATOM 2360 C CA . PRO B 1 69 ? 12.844 17.219 -1.41 1 91.19 69 PRO B CA 1
ATOM 2361 C C . PRO B 1 69 ? 11.57 16.625 -0.809 1 91.19 69 PRO B C 1
ATOM 2363 O O . PRO B 1 69 ? 10.461 17.031 -1.188 1 91.19 69 PRO B O 1
ATOM 2366 N N . ASP B 1 70 ? 11.688 15.75 0.083 1 89.62 70 ASP B N 1
ATOM 2367 C CA . ASP B 1 70 ? 10.516 15.086 0.644 1 89.62 70 ASP B CA 1
ATOM 2368 C C . ASP B 1 70 ? 9.789 15.992 1.635 1 89.62 70 ASP B C 1
ATOM 2370 O O . ASP B 1 70 ? 8.57 15.914 1.777 1 89.62 70 ASP B O 1
ATOM 2374 N N . CYS B 1 71 ? 10.523 16.828 2.244 1 92.38 71 CYS B N 1
ATOM 2375 C CA . CYS B 1 71 ? 9.836 17.625 3.254 1 92.38 71 CYS B CA 1
ATOM 2376 C C . CYS B 1 71 ? 10.445 19.016 3.365 1 92.38 71 CYS B C 1
ATOM 2378 O O . CYS B 1 71 ? 9.984 19.844 4.16 1 92.38 71 CYS B O 1
ATOM 2380 N N . GLU B 1 72 ? 11.438 19.312 2.559 1 93.69 72 GLU B N 1
ATOM 2381 C CA . GLU B 1 72 ? 12.133 20.594 2.652 1 93.69 72 GLU B CA 1
ATOM 2382 C C . GLU B 1 72 ? 11.898 21.438 1.404 1 93.69 72 GLU B C 1
ATOM 2384 O O . GLU B 1 72 ? 12.836 22 0.838 1 93.69 72 GLU B O 1
ATOM 2389 N N . THR B 1 73 ? 10.742 21.516 1.097 1 93.81 73 THR B N 1
ATOM 2390 C CA . THR B 1 73 ? 10.367 22.359 -0.039 1 93.81 73 THR B CA 1
ATOM 2391 C C . THR B 1 73 ? 9.906 23.734 0.431 1 93.81 73 THR B C 1
ATOM 2393 O O . THR B 1 73 ? 9.664 23.938 1.623 1 93.81 73 THR B O 1
ATOM 2396 N N . ALA B 1 74 ? 9.797 24.625 -0.552 1 93.62 74 ALA B N 1
ATOM 2397 C CA . ALA B 1 74 ? 9.367 25.984 -0.246 1 93.62 74 ALA B CA 1
ATOM 2398 C C . ALA B 1 74 ? 7.961 26 0.345 1 93.62 74 ALA B C 1
ATOM 2400 O O . ALA B 1 74 ? 7.699 26.719 1.313 1 93.62 74 ALA B O 1
ATOM 2401 N N . ASP B 1 75 ? 7.09 25.234 -0.215 1 91 75 ASP B N 1
ATOM 2402 C CA . ASP B 1 75 ? 5.703 25.203 0.242 1 91 75 ASP B CA 1
ATOM 2403 C C . ASP B 1 75 ? 5.617 24.734 1.692 1 91 75 ASP B C 1
ATOM 2405 O O . ASP B 1 75 ? 4.879 25.312 2.494 1 91 75 ASP B O 1
ATOM 2409 N N . ILE B 1 76 ? 6.414 23.75 1.969 1 91.88 76 ILE B N 1
ATOM 2410 C CA . ILE B 1 76 ? 6.387 23.188 3.318 1 91.88 76 ILE B CA 1
ATOM 2411 C C . ILE B 1 76 ? 7.004 24.188 4.297 1 91.88 76 ILE B C 1
ATOM 2413 O O . ILE B 1 76 ? 6.492 24.375 5.402 1 91.88 76 ILE B O 1
ATOM 2417 N N . PHE B 1 77 ? 8.039 24.766 3.895 1 92 77 PHE B N 1
ATOM 2418 C CA . PHE B 1 77 ? 8.688 25.734 4.758 1 92 77 PHE B CA 1
ATOM 2419 C C . PHE B 1 77 ? 7.766 26.922 5.023 1 92 77 PHE B C 1
ATOM 2421 O O . PHE B 1 77 ? 7.723 27.453 6.141 1 92 77 PHE B O 1
ATOM 2428 N N . ARG B 1 78 ? 6.973 27.312 3.998 1 90.44 78 ARG B N 1
ATOM 2429 C CA . ARG B 1 78 ? 5.984 28.375 4.176 1 90.44 78 ARG B CA 1
ATOM 2430 C C . ARG B 1 78 ? 4.941 27.984 5.215 1 90.44 78 ARG B C 1
ATOM 2432 O O . ARG B 1 78 ? 4.543 28.797 6.051 1 90.44 78 ARG B O 1
ATOM 2439 N N . LEU B 1 79 ? 4.547 26.797 5.121 1 89.44 79 LEU B N 1
ATOM 2440 C CA . LEU B 1 79 ? 3.578 26.297 6.094 1 89.44 79 LEU B CA 1
ATOM 2441 C C . LEU B 1 79 ? 4.16 26.297 7.5 1 89.44 79 LEU B C 1
ATOM 2443 O O . LEU B 1 79 ? 3.482 26.688 8.453 1 89.44 79 LEU B O 1
ATOM 2447 N N . PHE B 1 80 ? 5.395 25.953 7.605 1 90.62 80 PHE B N 1
ATOM 2448 C CA . PHE B 1 80 ? 6.074 25.969 8.898 1 90.62 80 PHE B CA 1
ATOM 2449 C C . PHE B 1 80 ? 6.148 27.375 9.453 1 90.62 80 PHE B C 1
ATOM 2451 O O . PHE B 1 80 ? 5.836 27.609 10.625 1 90.62 80 PHE B O 1
ATOM 2458 N N . LEU B 1 81 ? 6.57 28.219 8.586 1 88.56 81 LEU B N 1
ATOM 2459 C CA . LEU B 1 81 ? 6.699 29.609 9.031 1 88.56 81 LEU B CA 1
ATOM 2460 C C . LEU B 1 81 ? 5.352 30.172 9.461 1 88.56 81 LEU B C 1
ATOM 2462 O O . LEU B 1 81 ? 5.27 30.922 10.43 1 88.56 81 LEU B O 1
ATOM 2466 N N . GLY B 1 82 ? 4.375 29.812 8.703 1 86.81 82 GLY B N 1
ATOM 2467 C CA . GLY B 1 82 ? 3.037 30.219 9.094 1 86.81 82 GLY B CA 1
ATOM 2468 C C . GLY B 1 82 ? 2.641 29.719 10.469 1 86.81 82 GLY B C 1
ATOM 2469 O O . GLY B 1 82 ? 2.072 30.453 11.273 1 86.81 82 GLY B O 1
ATOM 2470 N N . LEU B 1 83 ? 2.951 28.562 10.758 1 85.94 83 LEU B N 1
ATOM 2471 C CA . LEU B 1 83 ? 2.627 27.938 12.031 1 85.94 83 LEU B CA 1
ATOM 2472 C C . LEU B 1 83 ? 3.467 28.531 13.156 1 85.94 83 LEU B C 1
ATOM 2474 O O . LEU B 1 83 ? 2.945 28.844 14.234 1 85.94 83 LEU B O 1
ATOM 2478 N N . ALA B 1 84 ? 4.695 28.703 12.867 1 83.81 84 ALA B N 1
ATOM 2479 C CA . ALA B 1 84 ? 5.641 29.172 13.883 1 83.81 84 ALA B CA 1
ATOM 2480 C C . ALA B 1 84 ? 5.43 30.641 14.203 1 83.81 84 ALA B C 1
ATOM 2482 O O . ALA B 1 84 ? 5.641 31.078 15.336 1 83.81 84 ALA B O 1
ATOM 2483 N N . SER B 1 85 ? 5.047 31.375 13.234 1 81.75 85 SER B N 1
ATOM 2484 C CA . SER B 1 85 ? 4.953 32.812 13.414 1 81.75 85 SER B CA 1
ATOM 2485 C C . SER B 1 85 ? 3.561 33.219 13.891 1 81.75 85 SER B C 1
ATOM 2487 O O . SER B 1 85 ? 3.426 34 14.844 1 81.75 85 SER B O 1
ATOM 2489 N N . LYS B 1 86 ? 2.496 32.719 13.164 1 75.56 86 LYS B N 1
ATOM 2490 C CA . LYS B 1 86 ? 1.146 33.219 13.406 1 75.56 86 LYS B CA 1
ATOM 2491 C C . LYS B 1 86 ? 0.238 32.125 13.938 1 75.56 86 LYS B C 1
ATOM 2493 O O . LYS B 1 86 ? -0.94 32.375 14.211 1 75.56 86 LYS B O 1
ATOM 2498 N N . GLY B 1 87 ? 0.816 31.062 14.086 1 69.44 87 GLY B N 1
ATOM 2499 C CA . GLY B 1 87 ? -0.013 29.953 14.523 1 69.44 87 GLY B CA 1
ATOM 2500 C C . GLY B 1 87 ? -1.069 29.562 13.516 1 69.44 87 GLY B C 1
ATOM 2501 O O . GLY B 1 87 ? -2.125 29.031 13.875 1 69.44 87 GLY B O 1
ATOM 2502 N N . ARG B 1 88 ? -0.846 30 12.312 1 69.44 88 ARG B N 1
ATOM 2503 C CA . ARG B 1 88 ? -1.839 29.719 11.289 1 69.44 88 ARG B CA 1
ATOM 2504 C C . ARG B 1 88 ? -1.363 28.594 10.367 1 69.44 88 ARG B C 1
ATOM 2506 O O . ARG B 1 88 ? -0.183 28.531 10.016 1 69.44 88 ARG B O 1
ATOM 2513 N N . LEU B 1 89 ? -2.191 27.562 10.391 1 63.28 89 LEU B N 1
ATOM 2514 C CA . LEU B 1 89 ? -1.942 26.516 9.398 1 63.28 89 LEU B CA 1
ATOM 2515 C C . LEU B 1 89 ? -2.736 26.781 8.125 1 63.28 89 LEU B C 1
ATOM 2517 O O . LEU B 1 89 ? -3.967 26.719 8.125 1 63.28 89 LEU B O 1
ATOM 2521 N N . LEU B 1 90 ? -2.035 27.359 7.098 1 59.09 90 LEU B N 1
ATOM 2522 C CA . LEU B 1 90 ? -2.674 27.797 5.863 1 59.09 90 LEU B CA 1
ATOM 2523 C C . LEU B 1 90 ? -2.953 26.609 4.945 1 59.09 90 LEU B C 1
ATOM 2525 O O . LEU B 1 90 ? -3.494 26.781 3.852 1 59.09 90 LEU B O 1
ATOM 2529 N N . ALA B 1 91 ? -2.576 25.5 5.363 1 58.94 91 ALA B N 1
ATOM 2530 C CA . ALA B 1 91 ? -2.668 24.453 4.359 1 58.94 91 ALA B CA 1
ATOM 2531 C C . ALA B 1 91 ? -4.027 23.75 4.41 1 58.94 91 ALA B C 1
ATOM 2533 O O . ALA B 1 91 ? -4.664 23.703 5.461 1 58.94 91 ALA B O 1
ATOM 2534 N N . ALA B 1 92 ? -4.535 23.656 3.164 1 63.12 92 ALA B N 1
ATOM 2535 C CA . ALA B 1 92 ? -5.613 22.688 3.043 1 63.12 92 ALA B CA 1
ATOM 2536 C C . ALA B 1 92 ? -5.254 21.375 3.746 1 63.12 92 ALA B C 1
ATOM 2538 O O . ALA B 1 92 ? -4.082 20.984 3.787 1 63.12 92 ALA B O 1
ATOM 2539 N N . TRP B 1 93 ? -6.047 21 4.785 1 72.44 93 TRP B N 1
ATOM 2540 C CA . TRP B 1 93 ? -5.875 19.75 5.508 1 72.44 93 TRP B CA 1
ATOM 2541 C C . TRP B 1 93 ? -5.844 18.562 4.547 1 72.44 93 TRP B C 1
ATOM 2543 O O . TRP B 1 93 ? -6.695 17.688 4.613 1 72.44 93 TRP B O 1
ATOM 2553 N N . THR B 1 94 ? -4.855 18.766 3.604 1 77.38 94 THR B N 1
ATOM 2554 C CA . THR B 1 94 ? -4.668 17.688 2.643 1 77.38 94 THR B CA 1
ATOM 2555 C C . THR B 1 94 ? -3.486 16.812 3.045 1 77.38 94 THR B C 1
ATOM 2557 O O . THR B 1 94 ? -2.572 17.266 3.734 1 77.38 94 THR B O 1
ATOM 2560 N N . LEU B 1 95 ? -3.529 15.641 2.613 1 82.88 95 LEU B N 1
ATOM 2561 C CA . LEU B 1 95 ? -2.67 14.57 3.109 1 82.88 95 LEU B CA 1
ATOM 2562 C C . LEU B 1 95 ? -1.2 14.906 2.887 1 82.88 95 LEU B C 1
ATOM 2564 O O . LEU B 1 95 ? -0.424 14.984 3.842 1 82.88 95 LEU B O 1
ATOM 2568 N N . ASP B 1 96 ? -0.838 15.203 1.677 1 84.38 96 ASP B N 1
ATOM 2569 C CA . ASP B 1 96 ? 0.581 15.266 1.34 1 84.38 96 ASP B CA 1
ATOM 2570 C C . ASP B 1 96 ? 1.246 16.484 1.987 1 84.38 96 ASP B C 1
ATOM 2572 O O . ASP B 1 96 ? 2.26 16.344 2.676 1 84.38 96 ASP B O 1
ATOM 2576 N N . PRO B 1 97 ? 0.583 17.594 1.898 1 85.56 97 PRO B N 1
ATOM 2577 C CA . PRO B 1 97 ? 1.214 18.75 2.535 1 85.56 97 PRO B CA 1
ATOM 2578 C C . PRO B 1 97 ? 1.318 18.609 4.051 1 85.56 97 PRO B C 1
ATOM 2580 O O . PRO B 1 97 ? 2.33 19 4.645 1 85.56 97 PRO B O 1
ATOM 2583 N N . VAL B 1 98 ? 0.331 18.031 4.609 1 86.88 98 VAL B N 1
ATOM 2584 C CA . VAL B 1 98 ? 0.324 17.891 6.062 1 86.88 98 VAL B CA 1
ATOM 2585 C C . VAL B 1 98 ? 1.354 16.844 6.484 1 86.88 98 VAL B C 1
ATOM 2587 O O . VAL B 1 98 ? 2.092 17.047 7.453 1 86.88 98 VAL B O 1
ATOM 2590 N N . ARG B 1 99 ? 1.348 15.836 5.805 1 87.19 99 ARG B N 1
ATOM 2591 C CA . ARG B 1 99 ? 2.334 14.805 6.09 1 87.19 99 ARG B CA 1
ATOM 2592 C C . ARG B 1 99 ? 3.752 15.359 5.996 1 87.19 99 ARG B C 1
ATOM 2594 O O . ARG B 1 99 ? 4.578 15.109 6.879 1 87.19 99 ARG B O 1
ATOM 2601 N N . GLN B 1 100 ? 3.992 16.094 5.008 1 89.88 100 GLN B N 1
ATOM 2602 C CA . GLN B 1 100 ? 5.32 16.656 4.789 1 89.88 100 GLN B CA 1
ATOM 2603 C C . GLN B 1 100 ? 5.66 17.688 5.859 1 89.88 100 GLN B C 1
ATOM 2605 O O . GLN B 1 100 ? 6.805 17.766 6.309 1 89.88 100 GLN B O 1
ATOM 2610 N N . LEU B 1 101 ? 4.691 18.406 6.188 1 91.31 101 LEU B N 1
ATOM 2611 C CA . LEU B 1 101 ? 4.898 19.375 7.262 1 91.31 101 LEU B CA 1
ATOM 2612 C C . LEU B 1 101 ? 5.285 18.672 8.555 1 91.31 101 LEU B C 1
ATOM 2614 O O . LEU B 1 101 ? 6.262 19.047 9.211 1 91.31 101 LEU B O 1
ATOM 2618 N N . VAL B 1 102 ? 4.594 17.641 8.852 1 90 102 VAL B N 1
ATOM 2619 C CA . VAL B 1 102 ? 4.859 16.906 10.086 1 90 102 VAL B CA 1
ATOM 2620 C C . VAL B 1 102 ? 6.238 16.25 10.008 1 90 102 VAL B C 1
ATOM 2622 O O . VAL B 1 102 ? 6.988 16.25 10.984 1 90 102 VAL B O 1
ATOM 2625 N N . MET B 1 103 ? 6.527 15.797 8.898 1 90.38 103 MET B N 1
ATOM 2626 C CA . MET B 1 1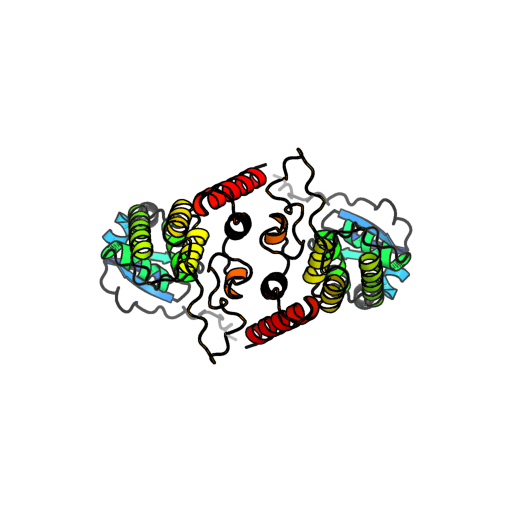03 ? 7.863 15.242 8.695 1 90.38 103 MET B CA 1
ATOM 2627 C C . MET B 1 103 ? 8.938 16.281 8.977 1 90.38 103 MET B C 1
ATOM 2629 O O . MET B 1 103 ? 9.938 15.992 9.625 1 90.38 103 MET B O 1
ATOM 2633 N N . PHE B 1 104 ? 8.695 17.422 8.516 1 92.69 104 PHE B N 1
ATOM 2634 C CA . PHE B 1 104 ? 9.617 18.531 8.727 1 92.69 104 PHE B CA 1
ATOM 2635 C C . PHE B 1 104 ? 9.734 18.859 10.211 1 92.69 104 PHE B C 1
ATOM 2637 O O . PHE B 1 104 ? 10.844 18.984 10.742 1 92.69 104 PHE B O 1
ATOM 2644 N N . LEU B 1 105 ? 8.656 18.969 10.812 1 92.38 105 LEU B N 1
ATOM 2645 C CA . LEU B 1 105 ? 8.625 19.328 12.227 1 92.38 105 LEU B CA 1
ATOM 2646 C C . LEU B 1 105 ? 9.344 18.281 13.07 1 92.38 105 LEU B C 1
ATOM 2648 O O . LEU B 1 105 ? 10.07 18.625 14.008 1 92.38 105 LEU B O 1
ATOM 2652 N N . ASP B 1 106 ? 9.164 17.078 12.719 1 90.25 106 ASP B N 1
ATOM 2653 C CA . ASP B 1 106 ? 9.797 15.992 13.453 1 90.25 106 ASP B CA 1
ATOM 2654 C C . ASP B 1 106 ? 11.289 15.922 13.156 1 90.25 106 ASP B C 1
ATOM 2656 O O . ASP B 1 106 ? 12.102 15.711 14.07 1 90.25 106 ASP B O 1
ATOM 2660 N N . LYS B 1 107 ? 11.578 16.094 11.961 1 90.56 107 LYS B N 1
ATOM 2661 C CA . LYS B 1 107 ? 12.969 16.047 11.539 1 90.56 107 LYS B CA 1
ATOM 2662 C C . LYS B 1 107 ? 13.805 17.094 12.281 1 90.56 107 LYS B C 1
ATOM 2664 O O . LYS B 1 107 ? 14.938 16.828 12.68 1 90.56 107 LYS B O 1
ATOM 2669 N N . TYR B 1 108 ? 13.258 18.25 12.453 1 91.38 108 TYR B N 1
ATOM 2670 C CA . TYR B 1 108 ? 13.992 19.359 13.055 1 91.38 108 TYR B CA 1
ATOM 2671 C C . TYR B 1 108 ? 13.555 19.578 14.492 1 91.38 108 TYR B C 1
ATOM 2673 O O . TYR B 1 108 ? 13.867 20.625 15.086 1 91.38 108 TYR B O 1
ATOM 2681 N N . GLU B 1 109 ? 12.773 18.672 15.008 1 90.75 109 GLU B N 1
ATOM 2682 C CA . GLU B 1 109 ? 12.352 18.656 16.406 1 90.75 109 GLU B CA 1
ATOM 2683 C C . GLU B 1 109 ? 11.711 19.969 16.812 1 90.75 109 GLU B C 1
ATOM 2685 O O . GLU B 1 109 ? 12.078 20.562 17.828 1 90.75 109 GLU B O 1
ATOM 2690 N N . CYS B 1 110 ? 10.867 20.422 15.984 1 91.44 110 CYS B N 1
ATOM 2691 C CA . CYS B 1 110 ? 10.102 21.625 16.297 1 91.44 110 CYS B CA 1
ATOM 2692 C C . CYS B 1 110 ? 8.945 21.312 17.234 1 91.44 110 CYS B C 1
ATOM 2694 O O . CYS B 1 110 ? 7.789 21.25 16.797 1 91.44 110 CYS B O 1
ATOM 2696 N N . ILE B 1 111 ? 9.195 21.328 18.484 1 87.31 111 ILE B N 1
ATOM 2697 C CA . ILE B 1 111 ? 8.281 20.797 19.484 1 87.31 111 ILE B CA 1
ATOM 2698 C C . ILE B 1 111 ? 7.059 21.703 19.609 1 87.31 111 ILE B C 1
ATOM 2700 O O . ILE B 1 111 ? 5.922 21.219 19.578 1 87.31 111 ILE B O 1
ATOM 2704 N N . GLN B 1 112 ? 7.316 23.016 19.703 1 87 112 GLN B N 1
ATOM 2705 C CA . GLN B 1 112 ? 6.207 23.938 19.891 1 87 112 GLN B CA 1
ATOM 2706 C C . GLN B 1 112 ? 5.301 23.969 18.672 1 87 112 GLN B C 1
ATOM 2708 O O . GLN B 1 112 ? 4.074 23.953 18.797 1 87 112 GLN B O 1
ATOM 2713 N N . ALA B 1 113 ? 5.871 24 17.516 1 87.19 113 ALA B N 1
ATOM 2714 C CA . ALA B 1 113 ? 5.086 24 16.297 1 87.19 113 ALA B CA 1
ATOM 2715 C C . ALA B 1 113 ? 4.297 22.703 16.141 1 87.19 113 ALA B C 1
ATOM 2717 O O . ALA B 1 113 ? 3.156 22.703 15.672 1 87.19 113 ALA B O 1
ATOM 2718 N N . ARG B 1 114 ? 4.898 21.625 16.547 1 88.25 114 ARG B N 1
ATOM 2719 C CA . ARG B 1 114 ? 4.242 20.328 16.484 1 88.25 114 ARG B CA 1
ATOM 2720 C C . ARG B 1 114 ? 3.023 20.281 17.406 1 88.25 114 ARG B C 1
ATOM 2722 O O . ARG B 1 114 ? 1.981 19.734 17.031 1 88.25 114 ARG B O 1
ATOM 2729 N N . ARG B 1 115 ? 3.193 20.875 18.531 1 86.94 115 ARG B N 1
ATOM 2730 C CA . ARG B 1 115 ? 2.084 20.953 19.469 1 86.94 115 ARG B CA 1
ATOM 2731 C C . ARG B 1 115 ? 0.956 21.828 18.938 1 86.94 115 ARG B C 1
ATOM 2733 O O . ARG B 1 115 ? -0.22 21.469 19.047 1 86.94 115 ARG B O 1
ATOM 2740 N N . LEU B 1 116 ? 1.346 22.953 18.406 1 87.5 116 LEU B N 1
ATOM 2741 C CA . LEU B 1 116 ? 0.354 23.844 17.812 1 87.5 116 LEU B CA 1
ATOM 2742 C C . LEU B 1 116 ? -0.386 23.156 16.672 1 87.5 116 LEU B C 1
ATOM 2744 O O . LEU B 1 116 ? -1.602 23.312 16.531 1 87.5 116 LEU B O 1
ATOM 2748 N N . PHE B 1 117 ? 0.325 22.453 15.945 1 88.38 117 PHE B N 1
ATOM 2749 C CA . PHE B 1 117 ? -0.275 21.703 14.852 1 88.38 117 PHE B CA 1
ATOM 2750 C C . PHE B 1 117 ? -1.342 20.75 15.375 1 88.38 117 PHE B C 1
ATOM 2752 O O . PHE B 1 117 ? -2.461 20.703 14.859 1 88.38 117 PHE B O 1
ATOM 2759 N N . SER B 1 118 ? -0.983 20.031 16.359 1 86.88 118 SER B N 1
ATOM 2760 C CA . SER B 1 118 ? -1.904 19.047 16.938 1 86.88 118 SER B CA 1
ATOM 2761 C C . SER B 1 118 ? -3.164 19.719 17.469 1 86.88 118 SER B C 1
ATOM 2763 O O . SER B 1 118 ? -4.273 19.219 17.266 1 86.88 118 SER B O 1
ATOM 2765 N N . SER B 1 119 ? -2.938 20.812 18.078 1 88.19 119 SER B N 1
ATOM 2766 C CA . SER B 1 119 ? -4.074 21.562 18.609 1 88.19 119 SER B CA 1
ATOM 2767 C C . SER B 1 119 ? -4.992 22.047 17.5 1 88.19 119 SER B C 1
ATOM 2769 O O . SER B 1 119 ? -6.215 21.953 17.609 1 88.19 119 SER B O 1
ATOM 2771 N N . ARG B 1 120 ? -4.379 22.531 16.531 1 86 120 ARG B N 1
ATOM 2772 C CA . ARG B 1 120 ? -5.16 23.016 15.391 1 86 120 ARG B CA 1
ATOM 2773 C C . ARG B 1 120 ? -5.887 21.859 14.703 1 86 120 ARG B C 1
ATOM 2775 O O . ARG B 1 120 ? -7.012 22.031 14.227 1 86 120 ARG B O 1
ATOM 2782 N N . PHE B 1 121 ? -5.23 20.812 14.625 1 87.94 121 PHE B N 1
ATOM 2783 C CA . PHE B 1 121 ? -5.836 19.625 14.047 1 87.94 121 PHE B CA 1
ATOM 2784 C C . PHE B 1 121 ? -7.07 19.203 14.836 1 87.94 121 PHE B C 1
ATOM 2786 O O . PHE B 1 121 ? -8.109 18.891 14.25 1 87.94 121 PHE B O 1
ATOM 2793 N N . GLU B 1 122 ? -7.023 19.266 16.094 1 88.31 122 GLU B N 1
ATOM 2794 C CA . GLU B 1 122 ? -8.156 18.906 16.938 1 88.31 122 GLU B CA 1
ATOM 2795 C C . GLU B 1 122 ? -9.336 19.844 16.719 1 88.31 122 GLU B C 1
ATOM 2797 O O . GLU B 1 122 ? -10.492 19.406 16.688 1 88.31 122 GLU B O 1
ATOM 2802 N N . ILE B 1 123 ? -8.992 21.047 16.562 1 85.94 123 ILE B N 1
ATOM 2803 C CA . ILE B 1 123 ? -10.039 22.031 16.297 1 85.94 123 ILE B CA 1
ATOM 2804 C C . ILE B 1 123 ? -10.703 21.719 14.953 1 85.94 123 ILE B C 1
ATOM 2806 O O . ILE B 1 123 ? -11.93 21.781 14.836 1 85.94 123 ILE B O 1
ATOM 2810 N N . GLU B 1 124 ? -9.93 21.406 14.023 1 84.5 124 GLU B N 1
ATOM 2811 C CA . GLU B 1 124 ? -10.469 21.062 12.703 1 84.5 124 GLU B CA 1
ATOM 2812 C C . GLU B 1 124 ? -11.391 19.859 12.773 1 84.5 124 GLU B C 1
ATOM 2814 O O . GLU B 1 124 ? -12.414 19.812 12.086 1 84.5 124 GLU B O 1
ATOM 2819 N N . ILE B 1 125 ? -11.023 18.891 13.523 1 85.38 125 ILE B N 1
ATOM 2820 C CA . ILE B 1 125 ? -11.828 17.688 13.695 1 85.38 125 ILE B CA 1
ATOM 2821 C C . ILE B 1 125 ? -13.211 18.062 14.227 1 85.38 125 ILE B C 1
ATOM 2823 O O . ILE B 1 125 ? -14.219 17.484 13.812 1 85.38 125 ILE B O 1
ATOM 2827 N N . ARG B 1 126 ? -13.25 19.047 14.992 1 83.69 126 ARG B N 1
ATOM 2828 C CA . ARG B 1 126 ? -14.492 19.438 15.648 1 83.69 126 ARG B CA 1
ATOM 2829 C C . ARG B 1 126 ? -15.336 20.312 14.719 1 83.69 126 ARG B C 1
ATOM 2831 O O . ARG B 1 126 ? -16.562 20.281 14.789 1 83.69 126 ARG B O 1
ATOM 2838 N N . ARG B 1 127 ? -14.719 21.047 13.859 1 77.12 127 ARG B N 1
ATOM 2839 C CA . ARG B 1 127 ? -15.422 21.984 12.984 1 77.12 127 ARG B CA 1
ATOM 2840 C C . ARG B 1 127 ? -16.094 21.25 11.828 1 77.12 127 ARG B C 1
ATOM 2842 O O . ARG B 1 127 ? -17.047 21.766 11.227 1 77.12 127 ARG B O 1
ATOM 2849 N N . SER B 1 128 ? -16.031 20.016 11.609 1 64.44 128 SER B N 1
ATOM 2850 C CA . SER B 1 128 ? -16.703 19.125 10.672 1 64.44 128 SER B CA 1
ATOM 2851 C C . SER B 1 128 ? -16.594 19.625 9.242 1 64.44 128 SER B C 1
ATOM 2853 O O . SER B 1 128 ? -17.375 19.25 8.375 1 64.44 128 SER B O 1
ATOM 2855 N N . GLY B 1 129 ? -15.719 20.625 8.945 1 70 129 GLY B N 1
ATOM 2856 C CA . GLY B 1 129 ? -15.625 21.094 7.57 1 70 129 GLY B CA 1
ATOM 2857 C C . GLY B 1 129 ? -14.93 20.109 6.648 1 70 129 GLY B C 1
ATOM 2858 O O . GLY B 1 129 ? -15.297 19.984 5.48 1 70 129 GLY B O 1
ATOM 2859 N N . THR B 1 130 ? -14.055 19.438 7.168 1 78.31 130 THR B N 1
ATOM 2860 C CA . 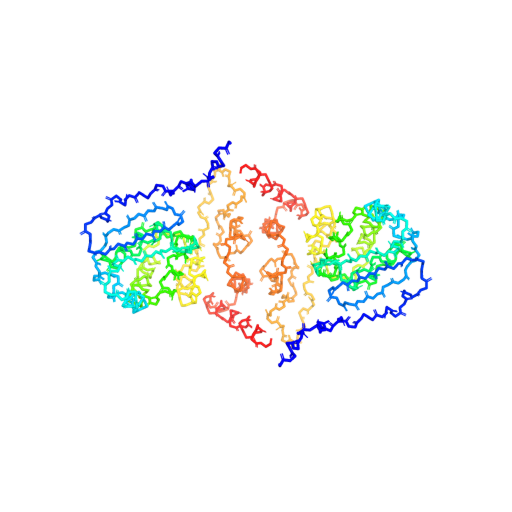THR B 1 130 ? -13.281 18.469 6.406 1 78.31 130 THR B CA 1
ATOM 2861 C C . THR B 1 130 ? -13.805 17.062 6.645 1 78.31 130 THR B C 1
ATOM 2863 O O . THR B 1 130 ? -14.227 16.719 7.754 1 78.31 130 THR B O 1
ATOM 2866 N N . ARG B 1 131 ? -13.844 16.359 5.617 1 84.62 131 ARG B N 1
ATOM 2867 C CA . ARG B 1 131 ? -14.32 14.977 5.723 1 84.62 131 ARG B CA 1
ATOM 2868 C C . ARG B 1 131 ? -13.484 14.18 6.719 1 84.62 131 ARG B C 1
ATOM 2870 O O . ARG B 1 131 ? -12.25 14.234 6.684 1 84.62 131 ARG B O 1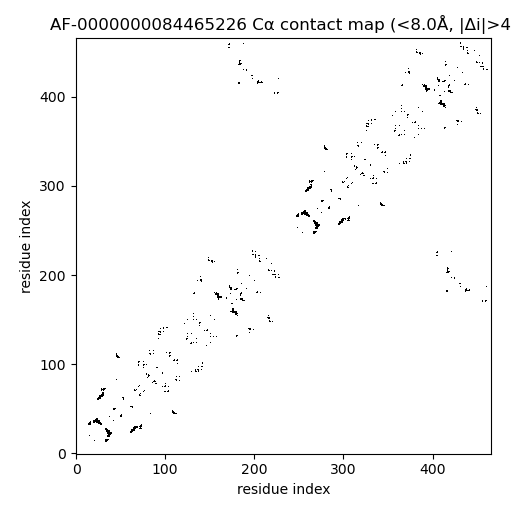
ATOM 2877 N N . ALA B 1 132 ? -14.203 13.523 7.512 1 90.5 132 ALA B N 1
ATOM 2878 C CA . ALA B 1 132 ? -13.562 12.766 8.586 1 90.5 132 ALA B CA 1
ATOM 2879 C C . ALA B 1 132 ? -12.562 11.75 8.023 1 90.5 132 ALA B C 1
ATOM 2881 O O . ALA B 1 132 ? -11.492 11.547 8.602 1 90.5 132 ALA B O 1
ATOM 2882 N N . HIS B 1 133 ? -12.945 11.188 6.961 1 93.12 133 HIS B N 1
ATOM 2883 C CA . HIS B 1 133 ? -12.07 10.203 6.336 1 93.12 133 HIS B CA 1
ATOM 2884 C C . HIS B 1 133 ? -10.727 10.82 5.957 1 93.12 133 HIS B C 1
ATOM 2886 O O . HIS B 1 133 ? -9.68 10.219 6.203 1 93.12 133 HIS B O 1
ATOM 2892 N N . ASP B 1 134 ? -10.773 11.977 5.414 1 89.88 134 ASP B N 1
ATOM 2893 C CA . ASP B 1 134 ? -9.547 12.664 5.023 1 89.88 134 ASP B CA 1
ATOM 2894 C C . ASP B 1 134 ? -8.695 13.008 6.246 1 89.88 134 ASP B C 1
ATOM 2896 O O . ASP B 1 134 ? -7.477 12.844 6.223 1 89.88 134 ASP B O 1
ATOM 2900 N N . LEU B 1 135 ? -9.344 13.469 7.168 1 90.31 135 LEU B N 1
ATOM 2901 C CA . LEU B 1 135 ? -8.641 13.797 8.406 1 90.31 135 LEU B CA 1
ATOM 2902 C C . LEU B 1 135 ? -8 12.555 9.016 1 90.31 135 LEU B C 1
ATOM 2904 O O . LEU B 1 135 ? -6.879 12.625 9.523 1 90.31 135 LEU B O 1
ATOM 2908 N N . PHE B 1 136 ? -8.711 11.469 8.977 1 94.75 136 PHE B N 1
ATOM 2909 C CA . PHE B 1 136 ? -8.18 10.219 9.484 1 94.75 136 PHE B CA 1
ATOM 2910 C C . PHE B 1 136 ? -6.914 9.82 8.734 1 94.75 136 PHE B C 1
ATOM 2912 O O . PHE B 1 136 ? -5.922 9.414 9.344 1 94.75 136 PHE B O 1
ATOM 2919 N N . LEU B 1 137 ? -6.98 9.93 7.453 1 93.88 137 LEU B N 1
ATOM 2920 C CA . LEU B 1 137 ? -5.82 9.57 6.645 1 93.88 137 LEU B CA 1
ATOM 2921 C C . LEU B 1 137 ? -4.617 10.438 7.008 1 93.88 137 LEU B C 1
ATOM 2923 O O . LEU B 1 137 ? -3.492 9.938 7.094 1 93.88 137 LEU B O 1
ATOM 2927 N N . VAL B 1 138 ? -4.84 11.648 7.238 1 89.38 138 VAL B N 1
ATOM 2928 C CA . VAL B 1 138 ? -3.762 12.555 7.625 1 89.38 138 VAL B CA 1
ATOM 2929 C C . VAL B 1 138 ? -3.195 12.133 8.977 1 89.38 138 VAL B C 1
ATOM 2931 O O . VAL B 1 138 ? -1.978 12.008 9.141 1 89.38 138 VAL B O 1
ATOM 2934 N N . ALA B 1 139 ? -4.086 11.922 9.867 1 92.5 139 ALA B N 1
ATOM 2935 C CA . ALA B 1 139 ? -3.664 11.508 11.203 1 92.5 139 ALA B CA 1
ATOM 2936 C C . ALA B 1 139 ? -2.883 10.195 11.148 1 92.5 139 ALA B C 1
ATOM 2938 O O . ALA B 1 139 ? -1.855 10.055 11.82 1 92.5 139 ALA B O 1
ATOM 2939 N N . ALA B 1 140 ? -3.354 9.305 10.383 1 94.5 140 ALA B N 1
ATOM 2940 C CA . ALA B 1 140 ? -2.691 8.016 10.219 1 94.5 140 ALA B CA 1
ATOM 2941 C C . ALA B 1 140 ? -1.319 8.18 9.57 1 94.5 140 ALA B C 1
ATOM 2943 O O . ALA B 1 140 ? -0.356 7.52 9.961 1 94.5 140 ALA B O 1
ATOM 2944 N N . ALA B 1 141 ? -1.253 9.016 8.664 1 90.31 141 ALA B N 1
ATOM 2945 C CA . ALA B 1 141 ? -0.007 9.242 7.934 1 90.31 141 ALA B CA 1
ATOM 2946 C C . ALA B 1 141 ? 1.081 9.773 8.859 1 90.31 141 ALA B C 1
ATOM 2948 O O . ALA B 1 141 ? 2.26 9.461 8.695 1 90.31 141 ALA B O 1
ATOM 2949 N N . ILE B 1 142 ? 0.712 10.57 9.727 1 87.88 142 ILE B N 1
ATOM 2950 C CA . ILE B 1 142 ? 1.706 11.164 10.617 1 87.88 142 ILE B CA 1
ATOM 2951 C C . ILE B 1 142 ? 1.892 10.273 11.844 1 87.88 142 ILE B C 1
ATOM 2953 O O . ILE B 1 142 ? 2.658 10.609 12.75 1 87.88 142 ILE B O 1
ATOM 2957 N N . GLY B 1 143 ? 1.133 9.211 11.961 1 89.38 143 GLY B N 1
ATOM 2958 C CA . GLY B 1 143 ? 1.315 8.227 13.016 1 89.38 143 GLY B CA 1
ATOM 2959 C C . GLY B 1 143 ? 0.704 8.641 14.336 1 89.38 143 GLY B C 1
ATOM 2960 O O . GLY B 1 143 ? 1.171 8.227 15.398 1 89.38 143 GLY B O 1
ATOM 2961 N N . ASP B 1 144 ? -0.217 9.484 14.312 1 90.5 144 ASP B N 1
ATOM 2962 C CA . ASP B 1 144 ? -0.858 9.953 15.531 1 90.5 144 ASP B CA 1
ATOM 2963 C C . ASP B 1 144 ? -2.125 9.148 15.828 1 90.5 144 ASP B C 1
ATOM 2965 O O . ASP B 1 144 ? -3.215 9.523 15.391 1 90.5 144 ASP B O 1
ATOM 2969 N N . THR B 1 145 ? -1.994 8.188 16.656 1 94.12 145 THR B N 1
ATOM 2970 C CA . THR B 1 145 ? -3.084 7.273 16.984 1 94.12 145 THR B CA 1
ATOM 2971 C C . THR B 1 145 ? -4.164 7.98 17.797 1 94.12 145 THR B C 1
ATOM 2973 O O . THR B 1 145 ? -5.352 7.688 17.641 1 94.12 145 THR B O 1
ATOM 2976 N N . SER B 1 146 ? -3.742 8.914 18.609 1 92.81 146 SER B N 1
ATOM 2977 C CA . SER B 1 146 ? -4.699 9.633 19.438 1 92.81 146 SER B CA 1
ATOM 2978 C C . SER B 1 146 ? -5.656 10.469 18.594 1 92.81 146 SER B C 1
ATOM 2980 O O . SER B 1 146 ? -6.855 10.516 18.859 1 92.81 146 SER B O 1
ATOM 2982 N N . LEU B 1 147 ? -5.133 11.109 17.625 1 91.75 147 LEU B N 1
ATOM 2983 C CA . LEU B 1 147 ? -5.98 11.875 16.719 1 91.75 147 LEU B CA 1
ATOM 2984 C C . LEU B 1 147 ? -6.914 10.961 15.938 1 91.75 147 LEU B C 1
ATOM 2986 O O . LEU B 1 147 ? -8.086 11.297 15.719 1 91.75 147 LEU B O 1
ATOM 2990 N N . CYS B 1 148 ? -6.406 9.836 15.516 1 96 148 CYS B N 1
ATOM 2991 C CA . CYS B 1 148 ? -7.25 8.859 14.828 1 96 148 CYS B CA 1
ATOM 2992 C C . CYS B 1 148 ? -8.438 8.461 15.695 1 96 148 CYS B C 1
ATOM 2994 O O . CYS B 1 148 ? -9.578 8.453 15.227 1 96 148 CYS B O 1
ATOM 2996 N N . ARG B 1 149 ? -8.117 8.219 16.906 1 95.38 149 ARG B N 1
ATOM 2997 C CA . ARG B 1 149 ? -9.156 7.816 17.844 1 95.38 149 ARG B CA 1
ATOM 2998 C C . ARG B 1 149 ? -10.203 8.922 18.016 1 95.38 149 ARG B C 1
ATOM 3000 O O . ARG B 1 149 ? -11.406 8.648 18 1 95.38 149 ARG B O 1
ATOM 3007 N N . LEU B 1 150 ? -9.75 10.055 18.156 1 93.19 150 LEU B N 1
ATOM 3008 C CA . LEU B 1 150 ? -10.641 11.195 18.328 1 93.19 150 LEU B CA 1
ATOM 3009 C C . LEU B 1 150 ? -11.586 11.344 17.141 1 93.19 150 LEU B C 1
ATOM 3011 O O . LEU B 1 150 ? -12.789 11.562 17.328 1 93.19 150 LEU B O 1
ATOM 3015 N N . ILE B 1 151 ? -11.07 11.234 15.984 1 94.25 151 ILE B N 1
ATOM 3016 C CA . ILE B 1 151 ? -11.867 11.375 14.766 1 94.25 151 ILE B CA 1
ATOM 3017 C C . ILE B 1 151 ? -12.93 10.281 14.727 1 94.25 151 ILE B C 1
ATOM 3019 O O . ILE B 1 151 ? -14.102 10.562 14.453 1 94.25 151 ILE B O 1
ATOM 3023 N N . LEU B 1 152 ? -12.539 9.039 15 1 95.06 152 LEU B N 1
ATOM 3024 C CA . LEU B 1 152 ? -13.445 7.898 14.938 1 95.06 152 LEU B CA 1
ATOM 3025 C C . LEU B 1 152 ? -14.531 8.008 16 1 95.06 152 LEU B C 1
ATOM 3027 O O . LEU B 1 152 ? -15.656 7.543 15.797 1 95.06 152 LEU B O 1
ATOM 3031 N N . THR B 1 153 ? -14.219 8.586 17.094 1 93 153 THR B N 1
ATOM 3032 C CA . THR B 1 153 ? -15.195 8.766 18.172 1 93 153 THR B CA 1
ATOM 3033 C C . THR B 1 153 ? -16.219 9.836 17.797 1 93 153 THR B C 1
ATOM 3035 O O . THR B 1 153 ? -17.422 9.648 18 1 93 153 THR B O 1
ATOM 3038 N N . ARG B 1 154 ? -15.812 10.836 17.219 1 90.19 154 ARG B N 1
ATOM 3039 C CA . ARG B 1 154 ? -16.672 11.992 16.953 1 90.19 154 ARG B CA 1
ATOM 3040 C C . ARG B 1 154 ? -17.5 11.789 15.695 1 90.19 154 ARG B C 1
ATOM 3042 O O . ARG B 1 154 ? -18.609 12.305 15.602 1 90.19 154 ARG B O 1
ATOM 3049 N N . GLN B 1 155 ? -16.922 11.086 14.766 1 88.19 155 GLN B N 1
ATOM 3050 C CA . GLN B 1 155 ? -17.578 10.992 13.461 1 88.19 155 GLN B CA 1
ATOM 3051 C C . GLN B 1 155 ? -17.812 9.539 13.062 1 88.19 155 GLN B C 1
ATOM 3053 O O . GLN B 1 155 ? -17.547 9.148 11.922 1 88.19 155 GLN B O 1
ATOM 3058 N N . ALA B 1 156 ? -18.281 8.773 13.961 1 85 156 ALA B N 1
ATOM 3059 C CA . ALA B 1 156 ? -18.406 7.328 13.781 1 85 156 ALA B CA 1
ATOM 3060 C C . ALA B 1 156 ? -19.453 6.996 12.719 1 85 156 ALA B C 1
ATOM 3062 O O . ALA B 1 156 ? -19.375 5.941 12.078 1 85 156 ALA B O 1
ATOM 3063 N N . LYS B 1 157 ? -20.375 7.91 12.43 1 86.56 157 LYS B N 1
ATOM 3064 C CA . LYS B 1 157 ? -21.516 7.566 11.57 1 86.56 157 LYS B CA 1
ATOM 3065 C C . LYS B 1 157 ? -21.5 8.406 10.297 1 86.56 157 LYS B C 1
ATOM 3067 O O . LYS B 1 157 ? -22.5 8.461 9.578 1 86.56 157 LYS B O 1
ATOM 3072 N N . GLN B 1 158 ? -20.438 8.961 9.992 1 89.38 158 GLN B N 1
ATOM 3073 C CA . GLN B 1 158 ? -20.375 9.805 8.805 1 89.38 158 GLN B CA 1
ATOM 3074 C C . GLN B 1 158 ? -20.516 8.969 7.531 1 89.38 158 GLN B C 1
ATOM 3076 O O . GLN B 1 158 ? -20.047 7.836 7.473 1 89.38 158 GLN B O 1
ATOM 3081 N N . VAL B 1 159 ? -21.25 9.531 6.547 1 90.38 159 VAL B N 1
ATOM 3082 C CA . VAL B 1 159 ? -21.453 8.852 5.27 1 90.38 159 VAL B CA 1
ATOM 3083 C C . VAL B 1 159 ? -20.859 9.688 4.137 1 90.38 159 VAL B C 1
ATOM 3085 O O . VAL B 1 159 ? -20.594 10.883 4.312 1 90.38 159 VAL B O 1
ATOM 3088 N N . TRP B 1 160 ? -20.656 8.812 3.016 1 90.5 160 TRP B N 1
ATOM 3089 C CA . TRP B 1 160 ? -20.188 9.508 1.821 1 90.5 160 TRP B CA 1
ATOM 3090 C C . TRP B 1 160 ? -21.281 10.375 1.224 1 90.5 160 TRP B C 1
ATOM 3092 O O . TRP B 1 160 ? -22.297 9.852 0.75 1 90.5 160 TRP B O 1
ATOM 3102 N N . GLY B 1 161 ? -21.406 11.516 1.343 1 82.62 161 GLY B N 1
ATOM 3103 C CA . GLY B 1 161 ? -22.391 12.414 0.75 1 82.62 161 GLY B CA 1
ATOM 3104 C C . GLY B 1 161 ? -23.766 11.805 0.62 1 82.62 161 GLY B C 1
ATOM 3105 O O . GLY B 1 161 ? -24.016 10.711 1.134 1 82.62 161 GLY B O 1
ATOM 3106 N N . LYS B 1 162 ? -24.797 12.547 0.026 1 75.31 162 LYS B N 1
ATOM 3107 C CA . LYS B 1 162 ? -26.172 12.102 -0.198 1 75.31 162 LYS B CA 1
ATOM 3108 C C . LYS B 1 162 ? -26.312 11.453 -1.572 1 75.31 162 LYS B C 1
ATOM 3110 O O . LYS B 1 162 ? -25.75 11.938 -2.557 1 75.31 162 LYS B O 1
ATOM 3115 N N . PRO B 1 163 ? -26.797 10.133 -1.484 1 65.88 163 PRO B N 1
ATOM 3116 C CA . PRO B 1 163 ? -27.062 9.547 -2.799 1 65.88 163 PRO B CA 1
ATOM 3117 C C . PRO B 1 163 ? -27.938 10.445 -3.674 1 65.88 163 PRO B C 1
ATOM 3119 O O . PRO B 1 163 ? -28.953 10.961 -3.211 1 65.88 163 PRO B O 1
ATOM 3122 N N . ARG B 1 164 ? -27.281 11.281 -4.488 1 57.16 164 ARG B N 1
ATOM 3123 C CA . ARG B 1 164 ? -28.125 12.156 -5.309 1 57.16 164 ARG B CA 1
ATOM 3124 C C . ARG B 1 164 ? -28.75 11.383 -6.469 1 57.16 164 ARG B C 1
ATOM 3126 O O . ARG B 1 164 ? -28.078 10.562 -7.105 1 57.16 164 ARG B O 1
ATOM 3133 N N . GLU B 1 165 ? -30.047 11.5 -6.516 1 59.78 165 GLU B N 1
ATOM 3134 C CA . GLU B 1 165 ? -30.781 11 -7.672 1 59.78 165 GLU B CA 1
ATOM 3135 C C . GLU B 1 165 ? -30.234 11.578 -8.969 1 59.78 165 GLU B C 1
ATOM 3137 O O . GLU B 1 165 ? -30.031 12.789 -9.086 1 59.78 165 GLU B O 1
ATOM 3142 N N . GLY B 1 166 ? -29.734 10.789 -9.922 1 56.44 166 GLY B N 1
ATOM 3143 C CA . GLY B 1 166 ? -29.359 11.234 -11.258 1 56.44 166 GLY B CA 1
ATOM 3144 C C . GLY B 1 166 ? -27.875 11.453 -11.414 1 56.44 166 GLY B C 1
ATOM 3145 O O . GLY B 1 166 ? -27.375 11.68 -12.516 1 56.44 166 GLY B O 1
ATOM 3146 N N . THR B 1 167 ? -27.25 11.867 -10.367 1 56.12 167 THR B N 1
ATOM 3147 C CA . THR B 1 167 ? -25.828 12.117 -10.562 1 56.12 167 THR B CA 1
ATOM 3148 C C . THR B 1 167 ? -25.031 10.82 -10.477 1 56.12 167 THR B C 1
ATOM 3150 O O . THR B 1 167 ? -25.234 10.023 -9.562 1 56.12 167 THR B O 1
ATOM 3153 N N . LYS B 1 168 ? -24.516 10.484 -11.547 1 57.31 168 LYS B N 1
ATOM 3154 C CA . LYS B 1 168 ? -23.688 9.289 -11.648 1 57.31 168 LYS B CA 1
ATOM 3155 C C . LYS B 1 168 ? -22.531 9.344 -10.672 1 57.31 168 LYS B C 1
ATOM 3157 O O . LYS B 1 168 ? -21.766 10.312 -10.648 1 57.31 168 LYS B O 1
ATOM 3162 N N . ALA B 1 169 ? -22.625 8.617 -9.602 1 62 169 ALA B N 1
ATOM 3163 C CA . ALA B 1 169 ? -21.5 8.469 -8.664 1 62 169 ALA B CA 1
ATOM 3164 C C . ALA B 1 169 ? -20.203 8.219 -9.406 1 62 169 ALA B C 1
ATOM 3166 O O . ALA B 1 169 ? -20.188 7.559 -10.453 1 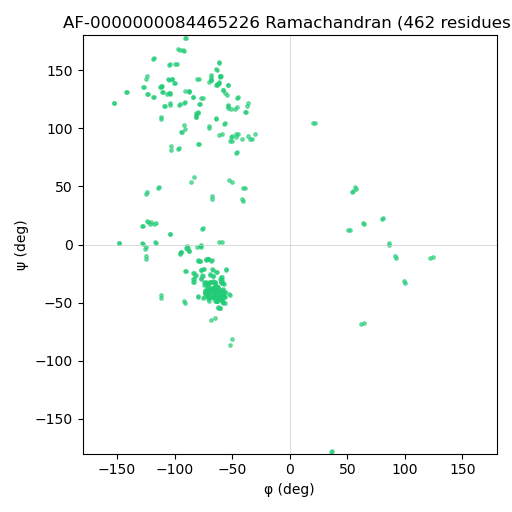62 169 ALA B O 1
ATOM 3167 N N . LYS B 1 170 ? -19.219 9.055 -9.078 1 80.62 170 LYS B N 1
ATOM 3168 C CA . LYS B 1 170 ? -17.891 8.727 -9.609 1 80.62 170 LYS B CA 1
ATOM 3169 C C . LYS B 1 170 ? -17.391 7.402 -9.039 1 80.62 170 LYS B C 1
ATOM 3171 O O . LYS B 1 170 ? -17.109 7.305 -7.848 1 80.62 170 LYS B O 1
ATOM 3176 N N . PRO B 1 171 ? -17.375 6.434 -9.906 1 84.06 171 PRO B N 1
ATOM 3177 C CA . PRO B 1 171 ? -17.156 5.066 -9.438 1 84.06 171 PRO B CA 1
ATOM 3178 C C . PRO B 1 171 ? -15.883 4.918 -8.625 1 84.06 171 PRO B C 1
ATOM 3180 O O . PRO B 1 171 ? -15.758 3.986 -7.824 1 84.06 171 PRO B O 1
ATOM 3183 N N . LEU B 1 172 ? -14.977 5.824 -8.82 1 91.5 172 LEU B N 1
ATOM 3184 C CA . LEU B 1 172 ? -13.695 5.68 -8.133 1 91.5 172 LEU B CA 1
ATOM 3185 C C . LEU B 1 172 ? -13.695 6.461 -6.82 1 91.5 172 LEU B C 1
ATOM 3187 O O . LEU B 1 172 ? -12.75 6.355 -6.031 1 91.5 172 LEU B O 1
ATOM 3191 N N . ASP B 1 173 ? -14.797 7.215 -6.641 1 91.25 173 ASP B N 1
ATOM 3192 C CA . ASP B 1 173 ? -14.945 7.961 -5.398 1 91.25 173 ASP B CA 1
ATOM 3193 C C . ASP B 1 173 ? -15.68 7.137 -4.34 1 91.25 173 ASP B C 1
ATOM 3195 O O . ASP B 1 173 ? -15.992 5.969 -4.57 1 91.25 173 ASP B O 1
ATOM 3199 N N . GLY B 1 174 ? -15.781 7.797 -3.158 1 92.19 174 GLY B N 1
ATOM 3200 C CA . GLY B 1 174 ? -16.594 7.145 -2.145 1 92.19 174 GLY B CA 1
ATOM 3201 C C . GLY B 1 174 ? -18.031 6.938 -2.574 1 92.19 174 GLY B C 1
ATOM 3202 O O . GLY B 1 174 ? -18.578 7.746 -3.322 1 92.19 174 GLY B O 1
ATOM 3203 N N . THR B 1 175 ? -18.594 5.852 -2.146 1 91.12 175 THR B N 1
ATOM 3204 C CA . THR B 1 175 ? -19.969 5.539 -2.531 1 91.12 175 THR B CA 1
ATOM 3205 C C . THR B 1 175 ? -20.953 6.34 -1.689 1 91.12 175 THR B C 1
ATOM 3207 O O . THR B 1 175 ? -21.062 6.125 -0.48 1 91.12 175 THR B O 1
ATOM 3210 N N . PRO B 1 176 ? -21.766 7.129 -2.342 1 90.25 176 PRO B N 1
ATOM 3211 C CA . PRO B 1 176 ? -22.719 7.941 -1.582 1 90.25 176 PRO B CA 1
ATOM 3212 C C . PRO B 1 176 ? -23.688 7.094 -0.765 1 90.25 176 PRO B C 1
ATOM 3214 O O . PRO B 1 176 ? -24.141 6.047 -1.231 1 90.25 176 PRO B O 1
ATOM 3217 N N . GLY B 1 177 ? -23.953 7.578 0.486 1 89.38 177 GLY B N 1
ATOM 3218 C CA . GLY B 1 177 ? -24.922 6.914 1.342 1 89.38 177 GLY B CA 1
ATOM 3219 C C . GLY B 1 177 ? -24.312 5.875 2.254 1 89.38 177 GLY B C 1
ATOM 3220 O O . GLY B 1 177 ? -24.938 5.434 3.217 1 89.38 177 GLY B O 1
ATOM 3221 N N . TRP B 1 178 ? -23.094 5.527 2.039 1 92.06 178 TRP B N 1
ATOM 3222 C CA . TRP B 1 178 ? -22.422 4.516 2.848 1 92.06 178 TRP B CA 1
ATOM 3223 C C . TRP B 1 178 ? -21.453 5.16 3.836 1 92.06 178 TRP B C 1
ATOM 3225 O O . TRP B 1 178 ? -20.984 6.273 3.613 1 92.06 178 TRP B O 1
ATOM 3235 N N . CYS B 1 179 ? -21.219 4.453 4.859 1 93.31 179 CYS B N 1
ATOM 3236 C CA . CYS B 1 179 ? -20.328 4.93 5.91 1 93.31 179 CYS B CA 1
ATOM 3237 C C . CYS B 1 179 ? -18.906 5.117 5.379 1 93.31 179 CYS B C 1
ATOM 3239 O O . CYS B 1 179 ? -18.391 4.266 4.656 1 93.31 179 CYS B O 1
ATOM 3241 N N . VAL B 1 180 ? -18.266 6.207 5.77 1 94.44 180 VAL B N 1
ATOM 3242 C CA . VAL B 1 180 ? -16.953 6.559 5.254 1 94.44 180 VAL B CA 1
ATOM 3243 C C . VAL B 1 180 ? -15.906 5.598 5.809 1 94.44 180 VAL B C 1
ATOM 3245 O O . VAL B 1 180 ? -14.781 5.531 5.301 1 94.44 180 VAL B O 1
ATOM 3248 N N . TRP B 1 181 ? -16.266 4.812 6.801 1 95.69 181 TRP B N 1
ATOM 3249 C CA . TRP B 1 181 ? -15.305 3.924 7.449 1 95.69 181 TRP B CA 1
ATOM 3250 C C . TRP B 1 181 ? -15.359 2.525 6.844 1 95.69 181 TRP B C 1
ATOM 3252 O O . TRP B 1 181 ? -14.539 1.665 7.176 1 95.69 181 TRP B O 1
ATOM 3262 N N . ASP B 1 182 ? -16.344 2.289 5.973 1 94.62 182 ASP B N 1
ATOM 3263 C CA . ASP B 1 182 ? -16.469 1.012 5.277 1 94.62 182 ASP B CA 1
ATOM 3264 C C . ASP B 1 182 ? -15.5 0.932 4.094 1 94.62 182 ASP B C 1
ATOM 3266 O O . ASP B 1 182 ? -15.711 1.588 3.07 1 94.62 182 ASP B O 1
ATOM 3270 N N . CYS B 1 183 ? -14.555 0.024 4.227 1 95.94 183 CYS B N 1
ATOM 3271 C CA . CYS B 1 183 ? -13.484 -0.048 3.234 1 95.94 183 CYS B CA 1
ATOM 3272 C C . CYS B 1 183 ? -14.023 -0.521 1.891 1 95.94 183 CYS B C 1
ATOM 3274 O O . CYS B 1 183 ? -13.375 -0.337 0.858 1 95.94 183 CYS B O 1
ATOM 3276 N N . ARG B 1 184 ? -15.172 -1.032 1.838 1 94.44 184 ARG B N 1
ATOM 3277 C CA . ARG B 1 184 ? -15.781 -1.47 0.585 1 94.44 184 ARG B CA 1
ATOM 3278 C C . ARG B 1 184 ? -16.203 -0.275 -0.267 1 94.44 184 ARG B C 1
ATOM 3280 O O . ARG B 1 184 ? -16.453 -0.419 -1.465 1 94.44 184 ARG B O 1
ATOM 3287 N N . HIS B 1 185 ? -16.188 0.853 0.357 1 94.81 185 HIS B N 1
ATOM 3288 C CA . HIS B 1 185 ? -16.719 2.033 -0.322 1 94.81 185 HIS B CA 1
ATOM 3289 C C . HIS B 1 185 ? -15.711 3.184 -0.276 1 94.81 185 HIS B C 1
ATOM 3291 O O . HIS B 1 185 ? -16.078 4.336 -0.516 1 94.81 185 HIS B O 1
ATOM 3297 N N . TRP B 1 186 ? -14.5 2.83 0.043 1 96.19 186 TRP B N 1
ATOM 3298 C CA . TRP B 1 186 ? -13.438 3.836 0.002 1 96.19 186 TRP B CA 1
ATOM 3299 C C . TRP B 1 186 ? -13.141 4.254 -1.435 1 96.19 186 TRP B C 1
ATOM 3301 O O . TRP B 1 186 ? -13.258 3.443 -2.359 1 96.19 186 TRP B O 1
ATOM 3311 N N . PRO B 1 187 ? -12.82 5.543 -1.596 1 93.94 187 PRO B N 1
ATOM 3312 C CA . PRO B 1 187 ? -12.32 5.941 -2.914 1 93.94 187 PRO B CA 1
ATOM 3313 C C . PRO B 1 187 ? -11.031 5.219 -3.299 1 93.94 187 PRO B C 1
ATOM 3315 O O . PRO B 1 187 ? -10.297 4.746 -2.426 1 93.94 187 PRO B O 1
ATOM 3318 N N . SER B 1 188 ? -10.758 5.125 -4.621 1 94.06 188 SER B N 1
ATOM 3319 C CA . SER B 1 188 ? -9.547 4.469 -5.113 1 94.06 188 SER B CA 1
ATOM 3320 C C . SER B 1 188 ? -8.297 5.137 -4.566 1 94.06 188 SER B C 1
ATOM 3322 O O . SER B 1 188 ? -7.285 4.469 -4.324 1 94.06 188 SER B O 1
ATOM 3324 N N . SER B 1 189 ? -8.312 6.414 -4.293 1 90.94 189 SER B N 1
ATOM 3325 C CA . SER B 1 189 ? -7.172 7.18 -3.809 1 90.94 189 SER B CA 1
ATOM 3326 C C . SER B 1 189 ? -6.762 6.738 -2.408 1 90.94 189 SER B C 1
ATOM 3328 O O . SER B 1 189 ? -5.59 6.84 -2.037 1 90.94 189 SER B O 1
ATOM 3330 N N . THR B 1 190 ? -7.699 6.219 -1.631 1 93.75 190 THR B N 1
ATOM 3331 C CA . THR B 1 190 ? -7.402 5.762 -0.278 1 93.75 190 THR B CA 1
ATOM 3332 C C . THR B 1 190 ? -6.438 4.578 -0.307 1 93.75 190 THR B C 1
ATOM 3334 O O . THR B 1 190 ? -5.57 4.457 0.561 1 93.75 190 THR B O 1
ATOM 3337 N N . TRP B 1 191 ? -6.539 3.826 -1.248 1 93.19 191 TRP B N 1
ATOM 3338 C CA . TRP B 1 191 ? -5.746 2.604 -1.356 1 93.19 191 TRP B CA 1
ATOM 3339 C C . TRP B 1 191 ? -4.32 2.916 -1.806 1 93.19 191 TRP B C 1
ATOM 3341 O O . TRP B 1 191 ? -3.422 2.086 -1.66 1 93.19 191 TRP B O 1
ATOM 3351 N N . ASN B 1 192 ? -4.105 4.109 -2.297 1 87.94 192 ASN B N 1
ATOM 3352 C CA . ASN B 1 192 ? -2.799 4.484 -2.828 1 87.94 192 ASN B CA 1
ATOM 3353 C C . ASN B 1 192 ? -2.246 5.723 -2.127 1 87.94 192 ASN B C 1
ATOM 3355 O O . ASN B 1 192 ? -1.374 6.41 -2.666 1 87.94 192 ASN B O 1
ATOM 3359 N N . CYS B 1 193 ? -2.711 6.012 -1.055 1 86.06 193 CYS B N 1
ATOM 3360 C CA . CYS B 1 193 ? -2.402 7.309 -0.457 1 86.06 193 CYS B CA 1
ATOM 3361 C C . CYS B 1 193 ? -1.114 7.238 0.355 1 86.06 193 CYS B C 1
ATOM 3363 O O . CYS B 1 193 ? -0.641 8.258 0.862 1 86.06 193 CYS B O 1
ATOM 3365 N N . GLY B 1 194 ? -0.55 6.148 0.511 1 85.06 194 GLY B N 1
ATOM 3366 C CA . GLY B 1 194 ? 0.735 6.039 1.181 1 85.06 194 GLY B CA 1
ATOM 3367 C C . GLY B 1 194 ? 0.614 5.926 2.689 1 85.06 194 GLY B C 1
ATOM 3368 O O . GLY B 1 194 ? 1.623 5.895 3.396 1 85.06 194 GLY B O 1
ATOM 3369 N N . VAL B 1 195 ? -0.567 5.941 3.158 1 91.69 195 VAL B N 1
ATOM 3370 C CA . VAL B 1 195 ? -0.802 5.707 4.578 1 91.69 195 VAL B CA 1
ATOM 3371 C C . VAL B 1 195 ? -0.353 4.297 4.953 1 91.69 195 VAL B C 1
ATOM 3373 O O . VAL B 1 195 ? -0.555 3.352 4.184 1 91.69 195 VAL B O 1
ATOM 3376 N N . PRO B 1 196 ? 0.347 4.25 6.172 1 91.44 196 PRO B N 1
ATOM 3377 C CA . PRO B 1 196 ? 0.737 2.902 6.594 1 91.44 196 PRO B CA 1
ATOM 3378 C C . PRO B 1 196 ? -0.444 1.937 6.641 1 91.44 196 PRO B C 1
ATOM 3380 O O . PRO B 1 196 ? -1.478 2.248 7.238 1 91.44 196 PRO B O 1
ATOM 3383 N N . ASN B 1 197 ? -0.252 0.801 6.191 1 93.75 197 ASN B N 1
ATOM 3384 C CA . ASN B 1 197 ? -1.325 -0.168 5.996 1 93.75 197 ASN B CA 1
ATOM 3385 C C . ASN B 1 197 ? -1.887 -0.662 7.324 1 93.75 197 ASN B C 1
ATOM 3387 O O . ASN B 1 197 ? -3.033 -1.106 7.395 1 93.75 197 ASN B O 1
ATOM 3391 N N . LYS B 1 198 ? -1.041 -0.592 8.336 1 95.5 198 LYS B N 1
ATOM 3392 C CA . LYS B 1 198 ? -1.521 -1.065 9.633 1 95.5 198 LYS B CA 1
ATOM 3393 C C . LYS B 1 198 ? -2.752 -0.283 10.086 1 95.5 198 LYS B C 1
ATOM 3395 O O . LYS B 1 198 ? -3.658 -0.844 10.703 1 95.5 198 LYS B O 1
ATOM 3400 N N . TYR B 1 199 ? -2.822 1 9.734 1 96.62 199 TYR B N 1
ATOM 3401 C CA . TYR B 1 199 ? -3.967 1.818 10.125 1 96.62 199 TYR B CA 1
ATOM 3402 C C . TYR B 1 199 ? -5.199 1.454 9.305 1 96.62 199 TYR B C 1
ATOM 3404 O O . TYR B 1 199 ? -6.309 1.39 9.836 1 96.62 199 TYR B O 1
ATOM 3412 N N . LEU B 1 200 ? -4.98 1.217 7.996 1 96.88 200 LEU B N 1
ATOM 3413 C CA . LEU B 1 200 ? -6.098 0.859 7.129 1 96.88 200 LEU B CA 1
ATOM 3414 C C . LEU B 1 200 ? -6.641 -0.52 7.484 1 96.88 200 LEU B C 1
ATOM 3416 O O . LEU B 1 200 ? -7.855 -0.721 7.523 1 96.88 200 LEU B O 1
ATOM 3420 N N . PHE B 1 201 ? -5.797 -1.384 7.824 1 96.69 201 PHE B N 1
ATOM 3421 C CA . PHE B 1 201 ? -6.211 -2.705 8.281 1 96.69 201 PHE B CA 1
ATOM 3422 C C . PHE B 1 201 ? -7.043 -2.602 9.555 1 96.69 201 PHE B C 1
ATOM 3424 O O . PHE B 1 201 ? -8.133 -3.168 9.641 1 96.69 201 PHE B O 1
ATOM 3431 N N . ALA B 1 202 ? -6.434 -1.94 10.5 1 96.94 202 ALA B N 1
ATOM 3432 C CA . ALA B 1 202 ? -7.098 -1.829 11.797 1 96.94 202 ALA B CA 1
ATOM 3433 C C . ALA B 1 202 ? -8.492 -1.216 11.648 1 96.94 202 ALA B C 1
ATOM 3435 O O . ALA B 1 202 ? -9.445 -1.672 12.273 1 96.94 202 ALA B O 1
ATOM 3436 N N . LEU B 1 203 ? -8.547 -0.216 10.789 1 96.56 203 LEU B N 1
ATOM 3437 C CA . LEU B 1 203 ? -9.828 0.45 10.57 1 96.56 203 LEU B CA 1
ATOM 3438 C C . LEU B 1 203 ? -10.82 -0.488 9.891 1 96.56 203 LEU B C 1
ATOM 3440 O O . LEU B 1 203 ? -11.977 -0.583 10.312 1 96.56 203 LEU B O 1
ATOM 3444 N N . ALA B 1 204 ? -10.383 -1.164 8.883 1 96 204 ALA B N 1
ATOM 3445 C CA . ALA B 1 204 ? -11.25 -2.084 8.156 1 96 204 ALA B CA 1
ATOM 3446 C C . ALA B 1 204 ? -11.773 -3.188 9.07 1 96 204 ALA B C 1
ATOM 3448 O O . ALA B 1 204 ? -12.977 -3.48 9.078 1 96 204 ALA B O 1
ATOM 3449 N N . ARG B 1 205 ? -10.898 -3.734 9.828 1 94.88 205 ARG B N 1
ATOM 3450 C CA . ARG B 1 205 ? -11.281 -4.809 10.742 1 94.88 205 ARG B CA 1
ATOM 3451 C C . ARG B 1 205 ? -12.211 -4.301 11.828 1 94.88 205 ARG B C 1
ATOM 3453 O O . ARG B 1 205 ? -13.188 -4.969 12.188 1 94.88 205 ARG B O 1
ATOM 3460 N N . ALA B 1 206 ? -11.867 -3.201 12.336 1 94.69 206 ALA B N 1
ATOM 3461 C CA . ALA B 1 206 ? -12.703 -2.611 13.375 1 94.69 206 ALA B CA 1
ATOM 3462 C C . ALA B 1 206 ? -14.133 -2.393 12.883 1 94.69 206 ALA B C 1
ATOM 3464 O O . ALA B 1 206 ? -15.094 -2.719 13.578 1 94.69 206 ALA B O 1
ATOM 3465 N N . PHE B 1 207 ? -14.25 -1.884 11.703 1 94.25 207 PHE B N 1
ATOM 3466 C CA . PHE B 1 207 ? -15.562 -1.623 11.133 1 94.25 207 PHE B CA 1
ATOM 3467 C C . PHE B 1 207 ? -16.297 -2.928 10.844 1 94.25 207 PHE B C 1
ATOM 3469 O O . PHE B 1 207 ? -17.516 -3.002 10.984 1 94.25 207 PHE B O 1
ATOM 3476 N N . GLY B 1 208 ? -15.508 -3.904 10.367 1 89.69 208 GLY B N 1
ATOM 3477 C CA . GLY B 1 208 ? -16.094 -5.195 10.031 1 89.69 208 GLY B CA 1
ATOM 3478 C C . GLY B 1 208 ? -16.672 -5.914 11.234 1 89.69 208 GLY B C 1
ATOM 3479 O O . GLY B 1 208 ? -17.5 -6.812 11.086 1 89.69 208 GLY B O 1
ATOM 3480 N N . GLN B 1 209 ? -16.156 -5.539 12.305 1 83 209 GLN B N 1
ATOM 3481 C CA . GLN B 1 209 ? -16.688 -6.16 13.516 1 83 209 GLN B CA 1
ATOM 3482 C C . GLN B 1 209 ? -18.047 -5.582 13.875 1 83 209 GLN B C 1
ATOM 3484 O O . GLN B 1 209 ? -18.594 -5.879 14.945 1 83 209 GLN B O 1
ATOM 3489 N N . GLY B 1 210 ? -18.594 -4.879 12.859 1 67.44 210 GLY B N 1
ATOM 3490 C CA . GLY B 1 210 ? -19.906 -4.27 12.992 1 67.44 210 GLY B CA 1
ATOM 3491 C C . GLY B 1 210 ? -20.891 -5.129 13.773 1 67.44 210 GLY B C 1
ATOM 3492 O O . GLY B 1 210 ? -20.828 -6.359 13.703 1 67.44 210 GLY B O 1
ATOM 3493 N N . GLY B 1 211 ? -21.312 -4.695 14.93 1 60.53 211 GLY B N 1
ATOM 3494 C CA . GLY B 1 211 ? -22.25 -5.34 15.844 1 60.53 211 GLY B CA 1
ATOM 3495 C C . GLY B 1 211 ? -21.656 -5.582 17.219 1 60.53 211 GLY B C 1
ATOM 3496 O O . GLY B 1 211 ? -22.375 -6 18.141 1 60.53 211 GLY B O 1
ATOM 3497 N N . SER B 1 212 ? -20.375 -5.336 17.016 1 59.38 212 SER B N 1
ATOM 3498 C CA . SER B 1 212 ? -19.812 -5.473 18.359 1 59.38 212 SER B CA 1
ATOM 3499 C C . SER 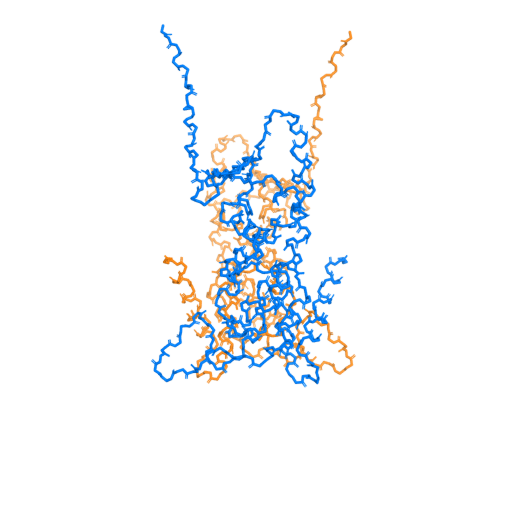B 1 212 ? -20.281 -4.348 19.266 1 59.38 212 SER B C 1
ATOM 3501 O O . SER B 1 212 ? -20.703 -3.287 18.797 1 59.38 212 SER B O 1
ATOM 3503 N N . SER B 1 213 ? -20.531 -4.672 20.422 1 69.06 213 SER B N 1
ATOM 3504 C CA . SER B 1 213 ? -20.938 -3.764 21.5 1 69.06 213 SER B CA 1
ATOM 3505 C C . SER B 1 213 ? -19.844 -2.721 21.766 1 69.06 213 SER B C 1
ATOM 3507 O O . SER B 1 213 ? -20.078 -1.745 22.469 1 69.06 213 SER B O 1
ATOM 3509 N N . LYS B 1 214 ? -18.781 -2.781 20.984 1 80.69 214 LYS B N 1
ATOM 3510 C CA . LYS B 1 214 ? -17.688 -1.863 21.266 1 80.69 214 LYS B CA 1
ATOM 3511 C C . LYS B 1 214 ? -17.641 -0.731 20.25 1 80.69 214 LYS B C 1
ATOM 3513 O O . LYS B 1 214 ? -17.906 -0.94 19.062 1 80.69 214 LYS B O 1
ATOM 3518 N N . PRO B 1 215 ? -17.312 0.372 20.844 1 90.94 215 PRO B N 1
ATOM 3519 C CA . PRO B 1 215 ? -17.172 1.523 19.953 1 90.94 215 PRO B CA 1
ATOM 3520 C C . PRO B 1 215 ? -16.094 1.321 18.891 1 90.94 215 PRO B C 1
ATOM 3522 O O . PRO B 1 215 ? -15.086 0.66 19.156 1 90.94 215 PRO B O 1
ATOM 3525 N N . LEU B 1 216 ? -16.312 1.84 17.734 1 94.12 216 LEU B N 1
ATOM 3526 C CA . LEU B 1 216 ? -15.398 1.731 16.609 1 94.12 216 LEU B CA 1
ATOM 3527 C C . LEU B 1 216 ? -13.984 2.148 17 1 94.12 216 LEU B C 1
ATOM 3529 O O . LEU B 1 216 ? -13.016 1.473 16.656 1 94.12 216 LEU B O 1
ATOM 3533 N N . ALA B 1 217 ? -13.883 3.236 17.734 1 94.88 217 ALA B N 1
ATOM 3534 C CA . ALA B 1 217 ? -12.586 3.766 18.141 1 94.88 217 ALA B CA 1
ATOM 3535 C C . ALA B 1 217 ? -11.828 2.764 19.016 1 94.88 217 ALA B C 1
ATOM 3537 O O . ALA B 1 217 ? -10.617 2.596 18.859 1 94.88 217 ALA B O 1
ATOM 3538 N N . ASP B 1 218 ? -12.508 2.076 19.844 1 94.38 218 ASP B N 1
ATOM 3539 C CA . ASP B 1 218 ? -11.883 1.093 20.734 1 94.38 218 ASP B CA 1
ATOM 3540 C C . ASP B 1 218 ? -11.398 -0.12 19.938 1 94.38 218 ASP B C 1
ATOM 3542 O O . ASP B 1 218 ? -10.289 -0.607 20.156 1 94.38 218 ASP B O 1
ATOM 3546 N N . GLU B 1 219 ? -12.227 -0.564 19.109 1 94.31 219 GLU B N 1
ATOM 3547 C CA . GLU B 1 219 ? -11.844 -1.697 18.266 1 94.31 219 GLU B CA 1
ATOM 3548 C C . GLU B 1 219 ? -10.664 -1.346 17.359 1 94.31 219 GLU B C 1
ATOM 3550 O O . GLU B 1 219 ? -9.766 -2.164 17.156 1 94.31 219 GLU B O 1
ATOM 3555 N N . PHE B 1 220 ? -10.656 -0.17 16.875 1 96.31 220 PHE B N 1
ATOM 3556 C CA . PHE B 1 220 ? -9.555 0.304 16.047 1 96.31 220 PHE B CA 1
ATOM 3557 C C . PHE B 1 220 ? -8.234 0.241 16.812 1 96.31 220 PHE B C 1
ATOM 3559 O O . PHE B 1 220 ? -7.25 -0.308 16.312 1 96.31 220 PHE B O 1
ATOM 3566 N N . GLU B 1 221 ? -8.289 0.72 17.906 1 95.56 221 GLU B N 1
ATOM 3567 C CA . GLU B 1 221 ? -7.082 0.733 18.734 1 95.56 221 GLU B CA 1
ATOM 3568 C C . GLU B 1 221 ? -6.641 -0.683 19.094 1 95.56 221 GLU B C 1
ATOM 3570 O O . GLU B 1 221 ? -5.445 -0.974 19.141 1 95.56 221 GLU B O 1
ATOM 3575 N N . ARG B 1 222 ? -7.57 -1.452 19.391 1 94.06 222 ARG B N 1
ATOM 3576 C CA . ARG B 1 222 ? -7.266 -2.84 19.719 1 94.06 222 ARG B CA 1
ATOM 3577 C C . ARG B 1 222 ? -6.535 -3.527 18.562 1 94.06 222 ARG B C 1
ATOM 3579 O O . ARG B 1 222 ? -5.477 -4.129 18.766 1 94.06 222 ARG B O 1
ATOM 3586 N N . TYR B 1 223 ? -7.023 -3.43 17.406 1 95.06 223 TYR B N 1
ATOM 3587 C CA . TYR B 1 223 ? -6.418 -4.09 16.25 1 95.06 223 TYR B CA 1
ATOM 3588 C C . TYR B 1 223 ? -5.082 -3.453 15.898 1 95.06 223 TYR B C 1
ATOM 3590 O O . TYR B 1 223 ? -4.148 -4.145 15.484 1 95.06 223 TYR B O 1
ATOM 3598 N N . LEU B 1 224 ? -5.047 -2.145 15.992 1 96.06 224 LEU B N 1
ATOM 3599 C CA . LEU B 1 224 ? -3.771 -1.478 15.742 1 96.06 224 LEU B CA 1
ATOM 3600 C C . LEU B 1 224 ? -2.695 -1.996 16.688 1 96.06 224 LEU B C 1
ATOM 3602 O O . LEU B 1 224 ? -1.568 -2.268 16.266 1 96.06 224 LEU B O 1
ATOM 3606 N N . GLY B 1 225 ? -3.039 -2.135 17.875 1 94.38 225 GLY B N 1
ATOM 3607 C CA . GLY B 1 225 ? -2.121 -2.674 18.859 1 94.38 225 GLY B CA 1
ATOM 3608 C C . GLY B 1 225 ? -1.661 -4.082 18.547 1 94.38 225 GLY B C 1
ATOM 3609 O O . GLY B 1 225 ? -0.492 -4.422 18.75 1 94.38 225 GLY B O 1
ATOM 3610 N N . LEU B 1 226 ? -2.512 -4.914 18.094 1 93.25 226 LEU B N 1
ATOM 3611 C CA . LEU B 1 226 ? -2.188 -6.289 17.719 1 93.25 226 LEU B CA 1
ATOM 3612 C C . LEU B 1 226 ? -1.182 -6.328 16.578 1 93.25 226 LEU B C 1
ATOM 3614 O O . LEU B 1 226 ? -0.239 -7.121 16.594 1 93.25 226 LEU B O 1
ATOM 3618 N N . VAL B 1 227 ? -1.378 -5.477 15.625 1 92.88 227 VAL B N 1
ATOM 3619 C CA . VAL B 1 227 ? -0.476 -5.434 14.477 1 92.88 227 VAL B CA 1
ATOM 3620 C C . VAL B 1 227 ? 0.904 -4.957 14.922 1 92.88 227 VAL B C 1
ATOM 3622 O O . VAL B 1 227 ? 1.924 -5.508 14.5 1 92.88 227 VAL B O 1
ATOM 3625 N N . GLU B 1 228 ? 0.903 -3.963 15.703 1 91.06 228 GLU B N 1
ATOM 3626 C CA . GLU B 1 228 ? 2.166 -3.396 16.156 1 91.06 228 GLU B CA 1
ATOM 3627 C C . GLU B 1 228 ? 2.938 -4.395 17.031 1 91.06 228 GLU B C 1
ATOM 3629 O O . GLU B 1 228 ? 4.168 -4.445 16.969 1 91.06 228 GLU B O 1
ATOM 3634 N N . SER B 1 229 ? 2.27 -5.176 17.719 1 87.94 229 SER B N 1
ATOM 3635 C CA . SER B 1 229 ? 2.91 -6.191 18.547 1 87.94 229 SER B CA 1
ATOM 3636 C C . SER B 1 229 ? 3.455 -7.332 17.703 1 87.94 229 SER B C 1
ATOM 3638 O O . SER B 1 229 ? 4.465 -7.945 18.047 1 87.94 229 SER B O 1
ATOM 3640 N N . SER B 1 230 ? 2.811 -7.66 16.672 1 82.5 230 SER B N 1
ATOM 3641 C CA . SER B 1 230 ? 3.24 -8.742 15.789 1 82.5 230 SER B CA 1
ATOM 3642 C C . SER B 1 230 ? 4.488 -8.344 15.008 1 82.5 230 SER B C 1
ATOM 3644 O O . SER B 1 230 ? 5.344 -9.188 14.727 1 82.5 230 SER B O 1
ATOM 3646 N N . ASN B 1 231 ? 4.59 -7.137 14.625 1 71.19 231 ASN B N 1
ATOM 3647 C CA . ASN B 1 231 ? 5.75 -6.656 13.883 1 71.19 231 ASN B CA 1
ATOM 3648 C C . ASN B 1 231 ? 6.969 -6.5 14.789 1 71.19 231 ASN B C 1
ATOM 3650 O O . ASN B 1 231 ? 8.102 -6.473 14.305 1 71.19 231 ASN B O 1
ATOM 3654 N N . ALA B 1 232 ? 6.723 -6.391 16.031 1 58.62 232 ALA B N 1
ATOM 3655 C CA . ALA B 1 232 ? 7.82 -6.266 16.984 1 58.62 232 ALA B CA 1
ATOM 3656 C C . ALA B 1 232 ? 8.453 -7.625 17.281 1 58.62 232 ALA B C 1
ATOM 3658 O O . ALA B 1 232 ? 9.602 -7.703 17.719 1 58.62 232 ALA B O 1
ATOM 3659 N N . LEU B 1 233 ? 7.895 -8.688 16.953 1 48.97 233 LEU B N 1
ATOM 3660 C CA . LEU B 1 233 ? 8.492 -10 17.156 1 48.97 233 LEU B CA 1
ATOM 3661 C C . LEU B 1 233 ? 9.234 -10.469 15.914 1 48.97 233 LEU B C 1
ATOM 3663 O O . LEU B 1 233 ? 8.789 -10.227 14.789 1 48.97 233 LEU B O 1
#